Protein AF-A0A970REN5-F1 (afdb_monomer_lite)

Radius of gyration: 31.54 Å; chains: 1; bounding box: 70×105×116 Å

pLDDT: mean 88.73, std 19.15, range [25.69, 98.94]

Sequence (537 aa):
MKRWTALKIYFISVFLLAGITAASPPAAAAVLTVGPGEMYTVIQDALDAAAPGDTIQVRAGTYVEDIEISTNDLTLVSVDGPGLAVVEGAGGSPDVIGIRTGFGVTIDGFRILPGSAGTFGIHHFGGAPTTPVTITNNTAEDFSSHGFSFFFSNMEGSEFTFSNNTMINCRTGSYMCGFNGCTVRITGNTATDCYTGMECEELDKGLGGDTEITGNTVTRAASLGPGDAGIDIRCPEDTTRISGNKVKGPFQYGIYIEYLGSFGRTPAIVFVESNAIAGTGYGIYFNYLLYSMPAEVTVRCNEVKNVDYGIYVASMSTGLISHADTHVLFSGNSILNAALYGFYNNTGELLDGKENWWGDAGGPFDDKSLPGTPDYNNPSGTGSRVSGFVDYDPWLNEPAGAEKPALLSPSDGSAGVSLTPNLISGPFVSLLPGVTHKASHWQLGTAADFTSWLMIDEESLSDLTAKTVAASLANGTVYYWRVRYRDSNDVLSEWSDTWSFITGGSSGGGGGCEAGGFGPAMLLLLVPLCLMMKNRK

Secondary structure (DSSP, 8-state):
-------PPP-------------PPPPPPPEEEESTTSSBSSHHHHHHHPPTT-EEEEPSEEEE--EEE-SSSEEEEESS-TT-EEEE--SSSSEEEEE-TT--EEEESEEEE--TT--EEEEEEEE--SS-EEEES-EEES-SSEEEEEEEEEEES-EEEEES-EEES-SEEEEEEEEES-EEEEES-EEES-SEEEEEE---SSS--EEEEES-EEE--GGG--EEEEEEEES--SEEEEES-EEESSEEEEEEEE-TTSSSPSSEEEEEES-EEES-SEEEEEESSS-SS-EEEEEES-EEEEEEEEEEE----TTSTTSTT-EEEEES-EEEEEEEEEEEE-SSS-EE-TT-B-SSTT-B-B---SS-SSS--BTT--BS-B-TTEE--S--SS---PPPPPEEESPTTEEEE-SSPEEEEPPP---STT--EEEEEEEEESSTT-SS-EEEEEEESS-SSEEE--S-PPTT-EEEEEEEEEETTSPBPPPPPPEEEEE----------------S-----------------

Structure (mmCIF, N/CA/C/O backbone):
data_AF-A0A970REN5-F1
#
_entry.id   AF-A0A970REN5-F1
#
loop_
_atom_site.group_PDB
_atom_site.id
_atom_site.type_symbol
_atom_site.label_atom_id
_atom_site.label_alt_id
_atom_site.label_comp_id
_atom_site.label_asym_id
_atom_site.label_entity_id
_atom_site.label_seq_id
_atom_site.pdbx_PDB_ins_code
_atom_site.Cartn_x
_atom_site.Cartn_y
_atom_site.Cartn_z
_atom_site.occupancy
_atom_site.B_iso_or_equiv
_atom_site.auth_seq_id
_atom_site.auth_comp_id
_atom_site.auth_asym_id
_atom_site.auth_atom_id
_atom_site.pdbx_PDB_model_num
ATOM 1 N N . MET A 1 1 ? -12.417 -81.065 71.389 1.00 39.41 1 MET A N 1
ATOM 2 C CA . MET A 1 1 ? -11.410 -80.563 70.423 1.00 39.41 1 MET A CA 1
ATOM 3 C C . MET A 1 1 ? -11.885 -79.227 69.873 1.00 39.41 1 MET A C 1
ATOM 5 O O . MET A 1 1 ? -13.086 -79.022 69.776 1.00 39.41 1 MET A O 1
ATOM 9 N N . LYS A 1 2 ? -10.954 -78.289 69.678 1.00 34.62 2 LYS A N 1
ATOM 10 C CA . LYS A 1 2 ? -11.188 -76.841 69.557 1.00 34.62 2 LYS A CA 1
ATOM 11 C C . LYS A 1 2 ? -11.983 -76.437 68.303 1.00 34.62 2 LYS A C 1
ATOM 13 O O . LYS A 1 2 ? -11.775 -76.977 67.225 1.00 34.62 2 LYS A O 1
ATOM 18 N N . ARG A 1 3 ? -12.854 -75.442 68.509 1.00 38.50 3 ARG A N 1
ATOM 19 C CA . ARG A 1 3 ? -13.627 -74.653 67.536 1.00 38.50 3 ARG A CA 1
ATOM 20 C C . ARG A 1 3 ? -12.716 -73.853 66.598 1.00 38.50 3 ARG A C 1
ATOM 22 O O . ARG A 1 3 ? -11.758 -73.275 67.097 1.00 38.50 3 ARG A O 1
ATOM 29 N N . TRP A 1 4 ? -13.112 -73.699 65.332 1.00 33.88 4 TRP A N 1
ATOM 30 C CA . TRP A 1 4 ? -12.817 -72.514 64.513 1.00 33.88 4 TRP A CA 1
ATOM 31 C C . TRP A 1 4 ? -14.061 -72.142 63.695 1.00 33.88 4 TRP A C 1
ATOM 33 O O . TRP A 1 4 ? -14.559 -72.928 62.894 1.00 33.88 4 TRP A O 1
ATOM 43 N N . THR A 1 5 ? -14.593 -70.956 63.982 1.00 40.81 5 THR A N 1
ATOM 44 C CA . THR A 1 5 ? -15.717 -70.286 63.318 1.00 40.81 5 THR A CA 1
ATOM 45 C C . THR A 1 5 ? -15.216 -69.408 62.171 1.00 40.81 5 THR A C 1
ATOM 47 O O . THR A 1 5 ? -14.145 -68.815 62.261 1.00 40.81 5 THR A O 1
ATOM 50 N N . ALA A 1 6 ? -16.021 -69.338 61.111 1.00 36.22 6 ALA A N 1
ATOM 51 C CA . ALA A 1 6 ? -15.763 -68.651 59.851 1.00 36.22 6 ALA A CA 1
ATOM 52 C C . ALA A 1 6 ? -15.507 -67.137 59.991 1.00 36.22 6 ALA A C 1
ATOM 54 O O . ALA A 1 6 ? -16.217 -66.431 60.708 1.00 36.22 6 ALA A O 1
ATOM 55 N N . LEU A 1 7 ? -14.518 -66.649 59.238 1.00 31.70 7 LEU A N 1
ATOM 56 C CA . LEU A 1 7 ? -14.164 -65.241 59.076 1.00 31.70 7 LEU A CA 1
ATOM 57 C C . LEU A 1 7 ? -15.060 -64.614 57.991 1.00 31.70 7 LEU A C 1
ATOM 59 O O . LEU A 1 7 ? -14.988 -65.004 56.828 1.00 31.70 7 LEU A O 1
ATOM 63 N N . LYS A 1 8 ? -15.913 -63.654 58.368 1.00 34.12 8 LYS A N 1
ATOM 64 C CA . LYS A 1 8 ? -16.658 -62.788 57.438 1.00 34.12 8 LYS A CA 1
ATOM 65 C C . LYS A 1 8 ? -15.846 -61.514 57.201 1.00 34.12 8 LYS A C 1
ATOM 67 O O . LYS A 1 8 ? -15.624 -60.751 58.137 1.00 34.12 8 LYS A O 1
ATOM 72 N N . ILE A 1 9 ? -15.417 -61.297 55.963 1.00 38.28 9 ILE A N 1
ATOM 73 C CA . ILE A 1 9 ? -14.780 -60.056 55.508 1.00 38.28 9 ILE A CA 1
ATOM 74 C C . ILE A 1 9 ? -15.899 -59.091 55.086 1.00 38.28 9 ILE A C 1
ATOM 76 O O . ILE A 1 9 ? -16.739 -59.440 54.260 1.00 38.28 9 ILE A O 1
ATOM 80 N N . TYR A 1 10 ? -15.935 -57.904 55.694 1.00 34.84 10 TYR A N 1
ATOM 81 C CA . TYR A 1 10 ? -16.861 -56.820 55.363 1.00 34.84 10 TYR A CA 1
ATOM 82 C C . TYR A 1 10 ? -16.315 -56.012 54.176 1.00 34.84 10 TYR A C 1
ATOM 84 O O . TYR A 1 10 ? -15.234 -55.436 54.272 1.00 34.84 10 TYR A O 1
ATOM 92 N N . PHE A 1 11 ? -17.072 -55.937 53.078 1.00 34.34 11 PHE A N 1
ATOM 93 C CA . PHE A 1 11 ? -16.884 -54.919 52.042 1.00 34.34 11 PHE A CA 1
ATOM 94 C C . PHE A 1 11 ? -17.530 -53.615 52.528 1.00 34.34 11 PHE A C 1
ATOM 96 O O . PHE A 1 11 ? -18.744 -53.553 52.715 1.00 34.34 11 PHE A O 1
ATOM 103 N N . ILE A 1 12 ? -16.716 -52.588 52.770 1.00 37.66 12 ILE A N 1
ATOM 104 C CA . ILE A 1 12 ? -17.178 -51.225 53.050 1.00 37.66 12 ILE A CA 1
ATOM 105 C C . ILE A 1 12 ? -17.375 -50.530 51.702 1.00 37.66 12 ILE A C 1
ATOM 107 O O . ILE A 1 12 ? -16.410 -50.196 51.018 1.00 37.66 12 ILE A O 1
ATOM 111 N N . SER A 1 13 ? -18.632 -50.335 51.315 1.00 37.78 13 SER A N 1
ATOM 112 C CA . SER A 1 13 ? -19.019 -49.555 50.141 1.00 37.78 13 SER A CA 1
ATOM 113 C C . SER A 1 13 ? -18.932 -48.065 50.476 1.00 37.78 13 SER A C 1
ATOM 115 O O . SER A 1 13 ? -19.840 -47.503 51.086 1.00 37.78 13 SER A O 1
ATOM 117 N N . VAL A 1 14 ? -17.826 -47.423 50.101 1.00 41.69 14 VAL A N 1
ATOM 118 C CA . VAL A 1 14 ? -17.701 -45.960 50.102 1.00 41.69 14 VAL A CA 1
ATOM 119 C C . VAL A 1 14 ? -18.481 -45.430 48.897 1.00 41.69 14 VAL A C 1
ATOM 121 O O . VAL A 1 14 ? -18.081 -45.643 47.755 1.00 41.69 14 VAL A O 1
ATOM 124 N N . PHE A 1 15 ? -19.608 -44.759 49.141 1.00 39.78 15 PHE A N 1
ATOM 125 C CA . PHE A 1 15 ? -20.277 -43.943 48.128 1.00 39.78 15 PHE A CA 1
ATOM 126 C C . PHE A 1 15 ? -19.406 -42.709 47.860 1.00 39.78 15 PHE A C 1
ATOM 128 O O . PHE A 1 15 ? -19.418 -41.749 48.628 1.00 39.78 15 PHE A O 1
ATOM 135 N N . LEU A 1 16 ? -18.623 -42.750 46.780 1.00 38.12 16 LEU A N 1
ATOM 136 C CA . LEU A 1 16 ? -18.003 -41.560 46.213 1.00 38.12 16 LEU A CA 1
ATOM 137 C C . LEU A 1 16 ? -19.128 -40.738 45.567 1.00 38.12 16 LEU A C 1
ATOM 139 O O . LEU A 1 16 ? -19.660 -41.111 44.521 1.00 38.12 16 LEU A O 1
ATOM 143 N N . LEU A 1 17 ? -19.529 -39.646 46.215 1.00 40.94 17 LEU A N 1
ATOM 144 C CA . LEU A 1 17 ? -20.395 -38.639 45.615 1.00 40.94 17 LEU A CA 1
ATOM 145 C C . LEU A 1 17 ? -19.553 -37.899 44.564 1.00 40.94 17 LEU A C 1
ATOM 147 O O . LEU A 1 17 ? -18.899 -36.903 44.865 1.00 40.94 17 LEU A O 1
ATOM 151 N N . ALA A 1 18 ? -19.492 -38.439 43.347 1.00 47.09 18 ALA A N 1
ATOM 152 C CA . ALA A 1 18 ? -18.955 -37.718 42.205 1.00 47.09 18 ALA A CA 1
ATOM 153 C C . ALA A 1 18 ? -19.890 -36.532 41.949 1.00 47.09 18 ALA A C 1
ATOM 155 O O . ALA A 1 18 ? -20.987 -36.696 41.414 1.00 47.09 18 ALA A O 1
ATOM 156 N N . GLY A 1 19 ? -19.482 -35.347 42.403 1.00 45.94 19 GLY A N 1
ATOM 157 C CA . GLY A 1 19 ? -20.093 -34.096 41.991 1.00 45.94 19 GLY A CA 1
ATOM 158 C C . GLY A 1 19 ? -19.929 -33.977 40.485 1.00 45.94 19 GLY A C 1
ATOM 159 O O . GLY A 1 19 ? -18.872 -33.586 40.001 1.00 45.94 19 GLY A O 1
ATOM 160 N N . ILE A 1 20 ? -20.966 -34.357 39.743 1.00 48.31 20 ILE A N 1
ATOM 161 C CA . ILE A 1 20 ? -21.130 -33.947 38.357 1.00 48.31 20 ILE A CA 1
ATOM 162 C C . ILE A 1 20 ? -21.373 -32.443 38.440 1.00 48.31 20 ILE A C 1
ATOM 164 O O . ILE A 1 20 ? -22.498 -31.990 38.641 1.00 48.31 20 ILE A O 1
ATOM 168 N N . THR A 1 21 ? -20.302 -31.656 38.360 1.00 49.12 21 THR A N 1
ATOM 169 C CA . THR A 1 21 ? -20.420 -30.269 37.932 1.00 49.12 21 THR A CA 1
ATOM 170 C C . THR A 1 21 ? -20.918 -30.358 36.501 1.00 49.12 21 THR A C 1
ATOM 172 O O . THR A 1 21 ? -20.152 -30.678 35.592 1.00 49.12 21 THR A O 1
ATOM 175 N N . ALA A 1 22 ? -22.222 -30.175 36.305 1.00 50.75 22 ALA A N 1
ATOM 176 C CA . ALA A 1 22 ? -22.728 -29.822 34.996 1.00 50.75 22 ALA A CA 1
ATOM 177 C C . ALA A 1 22 ? -21.951 -28.566 34.598 1.00 50.75 22 ALA A C 1
ATOM 179 O O . ALA A 1 22 ? -22.140 -27.511 35.201 1.00 50.75 22 ALA A O 1
ATOM 180 N N . ALA A 1 23 ? -20.996 -28.712 33.679 1.00 47.94 23 ALA A N 1
ATOM 181 C CA . ALA A 1 23 ? -20.420 -27.566 33.012 1.00 47.94 23 ALA A CA 1
ATOM 182 C C . ALA A 1 23 ? -21.612 -26.861 32.373 1.00 47.94 23 ALA A C 1
ATOM 184 O O . ALA A 1 23 ? -22.284 -27.441 31.515 1.00 47.94 23 ALA A O 1
ATOM 185 N N . SER A 1 24 ? -21.944 -25.676 32.883 1.00 47.41 24 SER A N 1
ATOM 186 C CA . SER A 1 24 ? -22.892 -24.791 32.225 1.00 47.41 24 SER A CA 1
ATOM 187 C C . SER A 1 24 ? -22.492 -24.743 30.750 1.00 47.41 24 SER A C 1
ATOM 189 O O . SER A 1 24 ? -21.293 -24.602 30.479 1.00 47.41 24 SER A O 1
ATOM 191 N N . PRO A 1 25 ? -23.425 -24.915 29.794 1.00 55.03 25 PRO A N 1
ATOM 192 C CA . PRO A 1 25 ? -23.087 -24.649 28.403 1.00 55.03 25 PRO A CA 1
ATOM 193 C C . PRO A 1 25 ? -22.452 -23.252 28.348 1.00 55.03 25 PRO A C 1
ATOM 195 O O . PRO A 1 25 ? -22.912 -22.383 29.101 1.00 55.03 25 PRO A O 1
ATOM 198 N N . PRO A 1 26 ? -21.383 -23.040 27.555 1.00 56.19 26 PRO A N 1
ATOM 199 C CA . PRO A 1 26 ? -20.807 -21.711 27.416 1.00 56.19 26 PRO A CA 1
ATOM 200 C C . PRO A 1 26 ? -21.955 -20.747 27.125 1.00 56.19 26 PRO A C 1
ATOM 202 O O . PRO A 1 26 ? -22.781 -21.020 26.247 1.00 56.19 26 PRO A O 1
ATOM 205 N N . ALA A 1 27 ? -22.084 -19.712 27.957 1.00 63.00 27 ALA A N 1
ATOM 206 C CA . ALA A 1 27 ? -23.108 -18.703 27.761 1.00 63.00 27 ALA A CA 1
ATOM 207 C C . ALA A 1 27 ? -22.947 -18.177 26.330 1.00 63.00 27 ALA A C 1
ATOM 209 O O . ALA A 1 27 ? -21.831 -17.878 25.908 1.00 63.00 27 ALA A O 1
ATOM 210 N N . ALA A 1 28 ? -24.031 -18.173 25.555 1.00 76.81 28 ALA A N 1
ATOM 211 C CA . ALA A 1 28 ? -23.988 -17.595 24.222 1.00 76.81 28 ALA A CA 1
ATOM 212 C C . ALA A 1 28 ? -23.635 -16.108 24.354 1.00 76.81 28 ALA A C 1
ATOM 214 O O . ALA A 1 28 ? -24.195 -15.447 25.229 1.00 76.81 28 ALA A O 1
ATOM 215 N N . ALA A 1 29 ? -22.737 -15.619 23.496 1.00 89.19 29 ALA A N 1
ATOM 216 C CA . ALA A 1 29 ? -22.398 -14.203 23.394 1.00 89.19 29 ALA A CA 1
ATOM 217 C C . ALA A 1 29 ? -23.674 -13.350 23.352 1.00 89.19 29 ALA A C 1
ATOM 219 O O . ALA A 1 29 ? -24.560 -13.578 22.518 1.00 89.19 29 ALA A O 1
ATOM 220 N N . ALA A 1 30 ? -23.790 -12.409 24.282 1.00 95.81 30 ALA A N 1
ATOM 221 C CA . ALA A 1 30 ? -24.923 -11.513 24.384 1.00 95.81 30 ALA A CA 1
ATOM 222 C C . ALA A 1 30 ? -24.786 -10.343 23.405 1.00 95.81 30 ALA A C 1
ATOM 224 O O . ALA A 1 30 ? -23.692 -9.948 23.001 1.00 95.81 30 ALA A O 1
ATOM 225 N N . VAL A 1 31 ? -25.931 -9.768 23.039 1.00 98.19 31 VAL A N 1
ATOM 226 C CA . VAL A 1 31 ? -25.998 -8.512 22.290 1.00 98.19 31 VAL A CA 1
ATOM 227 C C . VAL A 1 31 ? -26.551 -7.440 23.220 1.00 98.19 31 VAL A C 1
ATOM 229 O O . VAL A 1 31 ? -27.695 -7.539 23.668 1.00 98.19 31 VAL A O 1
ATOM 232 N N . LEU A 1 32 ? -25.739 -6.424 23.501 1.00 98.56 32 LEU A N 1
ATOM 233 C CA . LEU A 1 32 ? -26.094 -5.269 24.320 1.00 98.56 32 LEU A CA 1
ATOM 234 C C . LEU A 1 32 ? -26.279 -4.067 23.391 1.00 98.56 32 LEU A C 1
ATOM 236 O O . LEU A 1 32 ? -25.398 -3.724 22.609 1.00 98.56 32 LEU A O 1
ATOM 240 N N . THR A 1 33 ? -27.449 -3.441 23.435 1.00 98.69 33 THR A N 1
ATOM 241 C CA . THR A 1 33 ? -27.824 -2.350 22.523 1.00 98.69 33 THR A CA 1
ATOM 242 C C . THR A 1 33 ? -27.709 -0.998 23.220 1.00 98.69 33 THR A C 1
ATOM 244 O O . THR A 1 33 ? -28.239 -0.843 24.324 1.00 98.69 33 THR A O 1
ATOM 247 N N . VAL A 1 34 ? -27.092 -0.021 22.559 1.00 98.88 34 VAL A N 1
ATOM 248 C CA . VAL A 1 34 ? -26.881 1.340 23.066 1.00 98.88 34 VAL A CA 1
ATOM 249 C C . VAL A 1 34 ? -27.563 2.358 22.155 1.00 98.88 34 VAL A C 1
ATOM 251 O O . VAL A 1 34 ? -27.380 2.325 20.939 1.00 98.88 34 VAL A O 1
ATOM 254 N N . GLY A 1 35 ? -28.330 3.276 22.738 1.00 98.12 35 GLY A N 1
ATOM 255 C CA . GLY A 1 35 ? -28.969 4.383 22.030 1.00 98.12 35 GLY A CA 1
ATOM 256 C C . GLY A 1 35 ? -30.303 4.813 22.647 1.00 98.12 35 GLY A C 1
ATOM 257 O O . GLY A 1 35 ? -30.760 4.244 23.641 1.00 98.12 35 GLY A O 1
ATOM 258 N N . PRO A 1 36 ? -30.972 5.831 22.079 1.00 94.44 36 PRO A N 1
ATOM 259 C CA . PRO A 1 36 ? -32.261 6.297 22.581 1.00 94.44 36 PRO A CA 1
ATOM 260 C C . PRO A 1 36 ? -33.331 5.192 22.562 1.00 94.44 36 PRO A C 1
ATOM 262 O O . PRO A 1 36 ? -33.778 4.766 21.502 1.00 94.44 36 PRO A O 1
ATOM 265 N N . GLY A 1 37 ? -33.780 4.764 23.746 1.00 94.75 37 GLY A N 1
ATOM 266 C CA . GLY A 1 37 ? -34.795 3.713 23.893 1.00 94.75 37 GLY A CA 1
ATOM 267 C C . GLY A 1 37 ? -34.263 2.278 23.799 1.00 94.75 37 GLY A C 1
ATOM 268 O O . GLY A 1 37 ? -35.068 1.349 23.812 1.00 94.75 37 GLY A O 1
ATOM 269 N N . GLU A 1 38 ? -32.943 2.100 23.729 1.00 98.06 38 GLU A N 1
ATOM 270 C CA . GLU A 1 38 ? -32.272 0.799 23.774 1.00 98.06 38 GLU A CA 1
ATOM 271 C C . GLU A 1 38 ? -31.989 0.362 25.227 1.00 98.06 38 GLU A C 1
ATOM 273 O O . GLU A 1 38 ? -32.295 1.080 26.182 1.00 98.06 38 GLU A O 1
ATOM 278 N N . MET A 1 39 ? -31.414 -0.836 25.405 1.00 97.94 39 MET A N 1
ATOM 279 C CA . MET A 1 39 ? -31.049 -1.387 26.723 1.00 97.94 39 MET A CA 1
ATOM 280 C C . MET A 1 39 ? -30.167 -0.441 27.557 1.00 97.94 39 MET A C 1
ATOM 282 O O . MET A 1 39 ? -30.376 -0.323 28.764 1.00 97.94 39 MET A O 1
ATOM 286 N N . TYR A 1 40 ? -29.224 0.241 26.907 1.00 98.69 40 TYR A N 1
ATOM 287 C CA . TYR A 1 40 ? -28.357 1.254 27.501 1.00 98.69 40 TYR A CA 1
ATOM 288 C C . TYR A 1 40 ? -28.454 2.559 26.711 1.00 98.69 40 TYR A C 1
ATOM 290 O O . TYR A 1 40 ? -28.715 2.560 25.510 1.00 98.69 40 TYR A O 1
ATOM 298 N N . THR A 1 41 ? -28.202 3.687 27.370 1.00 98.12 41 THR A N 1
ATOM 299 C CA . THR A 1 41 ? -28.103 5.007 26.716 1.00 98.12 41 THR A CA 1
ATOM 300 C C . THR A 1 41 ? -26.680 5.562 26.694 1.00 98.12 41 THR A C 1
ATOM 302 O O . THR A 1 41 ? -26.448 6.587 26.063 1.00 98.12 41 THR A O 1
ATOM 305 N N . VAL A 1 42 ? -25.761 4.901 27.398 1.00 98.44 42 VAL A N 1
ATOM 306 C CA . VAL A 1 42 ? -24.349 5.257 27.581 1.00 98.44 42 VAL A CA 1
ATOM 307 C C . VAL A 1 42 ? -23.533 4.057 27.115 1.00 98.44 42 VAL A C 1
ATOM 309 O O . VAL A 1 42 ? -23.878 2.922 27.457 1.00 98.44 42 VAL A O 1
ATOM 312 N N . ILE A 1 43 ? -22.496 4.282 26.310 1.00 98.81 43 ILE A N 1
ATOM 313 C CA . ILE A 1 43 ? -21.684 3.190 25.759 1.00 98.81 43 ILE A CA 1
ATOM 314 C C . ILE A 1 43 ? -20.911 2.500 26.885 1.00 98.81 43 ILE A C 1
ATOM 316 O O . ILE A 1 43 ? -20.903 1.267 26.943 1.00 98.81 43 ILE A O 1
ATOM 320 N N . GLN A 1 44 ? -20.321 3.269 27.807 1.00 98.75 44 GLN A N 1
ATOM 321 C CA . GLN A 1 44 ? -19.555 2.705 28.920 1.00 98.75 44 GLN A CA 1
ATOM 322 C C . GLN A 1 44 ? -20.393 1.772 29.809 1.00 98.75 44 GLN A C 1
ATOM 324 O O . GLN A 1 44 ? -19.919 0.700 30.164 1.00 98.75 44 GLN A O 1
ATOM 329 N N . ASP A 1 45 ? -21.659 2.102 30.092 1.00 98.69 45 ASP A N 1
ATOM 330 C CA . ASP A 1 45 ? -22.532 1.239 30.908 1.00 98.69 45 ASP A CA 1
ATOM 331 C C . ASP A 1 45 ? -22.756 -0.143 30.263 1.00 98.69 45 ASP A C 1
ATOM 333 O O . ASP A 1 45 ? -22.879 -1.154 30.961 1.00 98.69 45 ASP A O 1
ATOM 337 N N . ALA A 1 46 ? -22.819 -0.201 28.927 1.00 98.69 46 ALA A N 1
ATOM 338 C CA . ALA A 1 46 ? -22.937 -1.461 28.201 1.00 98.69 46 ALA A CA 1
ATOM 339 C C . ALA A 1 46 ? -21.623 -2.251 28.226 1.00 98.69 46 ALA A C 1
ATOM 341 O O . ALA A 1 46 ? -21.652 -3.464 28.415 1.00 98.69 46 ALA A O 1
ATOM 342 N N . LEU A 1 47 ? -20.479 -1.573 28.079 1.00 98.62 47 LEU A N 1
ATOM 343 C CA . LEU A 1 47 ? -19.153 -2.193 28.181 1.00 98.62 47 LEU A CA 1
ATOM 344 C C . LEU A 1 47 ? -18.892 -2.761 29.581 1.00 98.62 47 LEU A C 1
ATOM 346 O O . LEU A 1 47 ? -18.415 -3.887 29.700 1.00 98.62 47 LEU A O 1
ATOM 350 N N . ASP A 1 48 ? -19.268 -2.029 30.629 1.00 98.38 48 ASP A N 1
ATOM 351 C CA . ASP A 1 48 ? -19.112 -2.445 32.027 1.00 98.38 48 ASP A CA 1
ATOM 352 C C . ASP A 1 48 ? -19.960 -3.682 32.372 1.00 98.38 48 ASP A C 1
ATOM 354 O O . ASP A 1 48 ? -19.624 -4.448 33.279 1.00 98.38 48 ASP A O 1
ATOM 358 N N . ALA A 1 49 ? -21.068 -3.889 31.656 1.00 98.06 49 ALA A N 1
ATOM 359 C CA . ALA A 1 49 ? -21.944 -5.047 31.814 1.00 98.06 49 ALA A CA 1
ATOM 360 C C . ALA A 1 49 ? -21.546 -6.252 30.942 1.00 98.06 49 ALA A C 1
ATOM 362 O O . ALA A 1 49 ? -22.081 -7.346 31.146 1.00 98.06 49 ALA A O 1
ATOM 363 N N . ALA A 1 50 ? -20.649 -6.058 29.975 1.00 97.94 50 ALA A N 1
ATOM 364 C CA . ALA A 1 50 ? -20.318 -7.045 28.958 1.00 97.94 50 ALA A CA 1
ATOM 365 C C . ALA A 1 50 ? -19.371 -8.138 29.469 1.00 97.94 50 ALA A C 1
ATOM 367 O O . ALA A 1 50 ? -18.442 -7.891 30.243 1.00 97.94 50 ALA A O 1
ATOM 368 N N . ALA A 1 51 ? -19.572 -9.355 28.974 1.00 97.19 51 ALA A N 1
ATOM 369 C CA . ALA A 1 51 ? -18.669 -10.484 29.141 1.00 97.19 51 ALA A CA 1
ATOM 370 C C . ALA A 1 51 ? -17.857 -10.741 27.854 1.00 97.19 51 ALA A C 1
ATOM 372 O O . ALA A 1 51 ? -18.281 -10.339 26.770 1.00 97.19 51 ALA A O 1
ATOM 373 N N . PRO A 1 52 ? -16.705 -11.437 27.933 1.00 96.56 52 PRO A N 1
ATOM 374 C CA . PRO A 1 52 ? -15.963 -11.841 26.742 1.00 96.56 52 PRO A CA 1
ATOM 375 C C . PRO A 1 52 ? -16.844 -12.589 25.734 1.00 96.56 52 PRO A C 1
ATOM 377 O O . PRO A 1 52 ? -17.596 -13.492 26.107 1.00 96.56 52 PRO A O 1
ATOM 380 N N . GLY A 1 53 ? -16.729 -12.213 24.466 1.00 96.25 53 GLY A N 1
ATOM 381 C CA . GLY A 1 53 ? -17.536 -12.680 23.342 1.00 96.25 53 GLY A CA 1
ATOM 382 C C . GLY A 1 53 ? -18.736 -11.785 23.013 1.00 96.25 53 GLY A C 1
ATOM 383 O O . GLY A 1 53 ? -19.286 -11.908 21.919 1.00 96.25 53 GLY A O 1
ATOM 384 N N . ASP A 1 54 ? -19.159 -10.893 23.916 1.00 98.25 54 ASP A N 1
ATOM 385 C CA . ASP A 1 54 ? -20.355 -10.069 23.717 1.00 98.25 54 ASP A CA 1
ATOM 386 C C . ASP A 1 54 ? -20.188 -9.022 22.600 1.00 98.25 54 ASP A C 1
ATOM 388 O O . ASP A 1 54 ? -19.093 -8.570 22.251 1.00 98.25 54 ASP A O 1
ATOM 392 N N . THR A 1 55 ? -21.326 -8.609 22.038 1.00 98.62 55 THR A N 1
ATOM 393 C CA . THR A 1 55 ? -21.416 -7.550 21.028 1.00 98.62 55 THR A CA 1
ATOM 394 C C . THR A 1 55 ? -22.188 -6.346 21.562 1.00 98.62 55 THR A C 1
ATOM 396 O O . THR A 1 55 ? -23.360 -6.461 21.921 1.00 98.62 55 THR A O 1
ATOM 399 N N . ILE A 1 56 ? -21.563 -5.173 21.530 1.00 98.81 56 ILE A N 1
ATOM 400 C CA . ILE A 1 56 ? -22.162 -3.873 21.827 1.00 98.81 56 ILE A CA 1
ATOM 401 C C . ILE A 1 56 ? -22.596 -3.216 20.516 1.00 98.81 56 ILE A C 1
ATOM 403 O O . ILE A 1 56 ? -21.766 -2.785 19.715 1.00 98.81 56 ILE A O 1
ATOM 407 N N . GLN A 1 57 ? -23.905 -3.141 20.287 1.00 98.75 57 GLN A N 1
ATOM 408 C CA . GLN A 1 57 ? -24.501 -2.507 19.113 1.00 98.75 57 GLN A CA 1
ATOM 409 C C . GLN A 1 57 ? -24.913 -1.076 19.436 1.00 98.75 57 GLN A C 1
ATOM 411 O O . GLN A 1 57 ? -25.873 -0.855 20.172 1.00 98.75 57 GLN A O 1
ATOM 416 N N . VAL A 1 58 ? -24.216 -0.103 18.859 1.00 98.88 58 VAL A N 1
ATOM 417 C CA . VAL A 1 58 ? -24.460 1.321 19.091 1.00 98.88 58 VAL A CA 1
ATOM 418 C C . VAL A 1 58 ? -25.267 1.903 17.933 1.00 98.88 58 VAL A C 1
ATOM 420 O O . VAL A 1 58 ? -24.847 1.867 16.773 1.00 98.88 58 VAL A O 1
ATOM 423 N N . ARG A 1 59 ? -26.448 2.436 18.249 1.00 98.69 59 ARG A N 1
ATOM 424 C CA . ARG A 1 59 ? -27.305 3.166 17.308 1.00 98.69 59 ARG A CA 1
ATOM 425 C C . ARG A 1 59 ? -26.713 4.525 16.962 1.00 98.69 59 ARG A C 1
ATOM 427 O O . ARG A 1 59 ? -25.929 5.090 17.729 1.00 98.69 59 ARG A O 1
ATOM 434 N N . ALA A 1 60 ? -27.145 5.072 15.831 1.00 98.62 60 ALA A N 1
ATOM 435 C CA . ALA A 1 60 ? -26.794 6.418 15.407 1.00 98.62 60 ALA A CA 1
ATOM 436 C C . ALA A 1 60 ? -27.084 7.453 16.510 1.00 98.62 60 ALA A C 1
ATOM 438 O O . ALA A 1 60 ? -28.148 7.448 17.133 1.00 98.62 60 ALA A O 1
ATOM 439 N N . GLY A 1 61 ? -26.136 8.357 16.736 1.00 98.44 61 GLY A N 1
ATOM 440 C CA . GLY A 1 61 ? -26.189 9.329 17.824 1.00 98.44 61 GLY A CA 1
ATOM 441 C C . GLY A 1 61 ? -24.817 9.913 18.141 1.00 98.44 61 GLY A C 1
ATOM 442 O O . GLY A 1 61 ? -23.807 9.438 17.629 1.00 98.44 61 GLY A O 1
ATOM 443 N N . THR A 1 62 ? -24.789 10.944 18.983 1.00 98.50 62 THR A N 1
ATOM 444 C CA . THR A 1 62 ? -23.549 11.517 19.519 1.00 98.50 62 THR A CA 1
ATOM 445 C C . THR A 1 62 ? -23.443 11.179 20.996 1.00 98.50 62 THR A C 1
ATOM 447 O O . THR A 1 62 ? -24.352 11.485 21.768 1.00 98.50 62 THR A O 1
ATOM 450 N N . TYR A 1 63 ? -22.326 10.568 21.363 1.00 98.69 63 TYR A N 1
ATOM 451 C CA . TYR A 1 63 ? -22.007 10.103 22.701 1.00 98.69 63 TYR A CA 1
ATOM 452 C C . TYR A 1 63 ? -20.781 10.883 23.174 1.00 98.69 63 TYR A C 1
ATOM 454 O O . TYR A 1 63 ? -19.713 10.771 22.576 1.00 98.69 63 TYR A O 1
ATOM 462 N N . VAL A 1 64 ? -20.958 11.731 24.192 1.00 98.56 64 VAL A N 1
ATOM 463 C CA . VAL A 1 64 ? -19.863 12.517 24.779 1.00 98.56 64 VAL A CA 1
ATOM 464 C C . VAL A 1 64 ? -19.281 11.720 25.940 1.00 98.56 64 VAL A C 1
ATOM 466 O O . VAL A 1 64 ? -19.782 11.799 27.063 1.00 98.56 64 VAL A O 1
ATOM 469 N N . GLU A 1 65 ? -18.283 10.896 25.648 1.00 98.56 65 GLU A N 1
ATOM 470 C CA . GLU A 1 65 ? -17.726 9.895 26.559 1.00 98.56 65 GLU A CA 1
ATOM 471 C C . GLU A 1 65 ? -16.217 9.745 26.309 1.00 98.56 65 GLU A C 1
ATOM 473 O O . GLU A 1 65 ? -15.748 9.886 25.182 1.00 98.56 65 GLU A O 1
ATOM 478 N N . ASP A 1 66 ? -15.460 9.434 27.362 1.00 98.31 66 ASP A N 1
ATOM 479 C CA . ASP A 1 66 ? -14.118 8.861 27.230 1.00 98.31 66 ASP A CA 1
ATOM 480 C C . ASP A 1 66 ? -14.254 7.363 27.542 1.00 98.31 66 ASP A C 1
ATOM 482 O O . ASP A 1 66 ? -14.530 6.990 28.684 1.00 98.31 66 ASP A O 1
ATOM 486 N N . ILE A 1 67 ? -14.147 6.519 26.517 1.00 98.62 67 ILE A N 1
ATOM 487 C CA . ILE A 1 67 ? -14.472 5.092 26.582 1.00 98.62 67 ILE A CA 1
ATOM 488 C C . ILE A 1 67 ? -13.260 4.277 27.017 1.00 98.62 67 ILE A C 1
ATOM 490 O O . ILE A 1 67 ? -12.179 4.392 26.443 1.00 98.62 67 ILE A O 1
ATOM 494 N N . GLU A 1 68 ? -13.472 3.364 27.960 1.00 98.56 68 GLU A N 1
ATOM 495 C CA . GLU A 1 68 ? -12.492 2.368 28.371 1.00 98.56 68 GLU A CA 1
ATOM 496 C C . GLU A 1 68 ? -13.024 0.947 28.139 1.00 98.56 68 GLU A C 1
ATOM 498 O O . GLU A 1 68 ? -13.971 0.493 28.787 1.00 98.56 68 GLU A O 1
ATOM 503 N N . ILE A 1 69 ? -12.361 0.198 27.256 1.00 98.44 69 ILE A N 1
ATOM 504 C CA . ILE A 1 69 ? -12.621 -1.227 27.049 1.00 98.44 69 ILE A CA 1
ATOM 505 C C . ILE A 1 69 ? -11.753 -2.033 28.019 1.00 98.44 69 ILE A C 1
ATOM 507 O O . ILE A 1 69 ? -10.536 -2.170 27.847 1.00 98.44 69 ILE A O 1
ATOM 511 N N . SER A 1 70 ? -12.408 -2.574 29.049 1.00 97.25 70 SER A N 1
ATOM 512 C CA . SER A 1 70 ? -11.793 -3.338 30.142 1.00 97.25 70 SER A CA 1
ATOM 513 C C . SER A 1 70 ? -12.068 -4.854 30.085 1.00 97.25 70 SER A C 1
ATOM 515 O O . SER A 1 70 ? -11.578 -5.601 30.936 1.00 97.25 70 SER A O 1
ATOM 517 N N . THR A 1 71 ? -12.755 -5.320 29.037 1.00 96.31 71 THR A N 1
ATOM 518 C CA . THR A 1 71 ? -13.094 -6.730 28.798 1.00 96.31 71 THR A CA 1
ATOM 519 C C . THR A 1 71 ? -12.510 -7.193 27.461 1.00 96.31 71 THR A C 1
ATOM 521 O O . THR A 1 71 ? -12.684 -6.534 26.437 1.00 96.31 71 THR A O 1
ATOM 524 N N . ASN A 1 72 ? -11.806 -8.328 27.475 1.00 96.25 72 ASN A N 1
ATOM 525 C CA . ASN A 1 72 ? -11.226 -8.947 26.281 1.00 96.25 72 ASN A CA 1
ATOM 526 C C . ASN A 1 72 ? -12.302 -9.590 25.390 1.00 96.25 72 ASN A C 1
ATOM 528 O O . ASN A 1 72 ? -13.326 -10.034 25.902 1.00 96.25 72 ASN A O 1
ATOM 532 N N . ASP A 1 73 ? -12.004 -9.752 24.100 1.00 96.06 73 ASP A N 1
ATOM 533 C CA . ASP A 1 73 ? -12.822 -10.485 23.126 1.00 96.06 73 ASP A CA 1
ATOM 534 C C . ASP A 1 73 ? -14.216 -9.870 22.932 1.00 96.06 73 ASP A C 1
ATOM 536 O O . ASP A 1 73 ? -15.224 -10.565 22.904 1.00 96.06 73 ASP A O 1
ATOM 540 N N . LEU A 1 74 ? -14.290 -8.539 22.844 1.00 97.00 74 LEU A N 1
ATOM 541 C CA . LEU A 1 74 ? -15.539 -7.807 22.613 1.00 97.00 74 LEU A CA 1
ATOM 542 C C . LEU A 1 74 ? -15.659 -7.297 21.180 1.00 97.00 74 LEU A C 1
ATOM 544 O O . LEU A 1 74 ? -14.667 -6.928 20.549 1.00 97.00 74 LEU A O 1
ATOM 548 N N . THR A 1 75 ? -16.900 -7.182 20.705 1.00 98.62 75 THR A N 1
ATOM 549 C CA . THR A 1 75 ? -17.237 -6.439 19.482 1.00 98.62 75 THR A CA 1
ATOM 550 C C . THR A 1 75 ? -17.998 -5.166 19.832 1.00 98.62 75 THR A C 1
ATOM 552 O O . THR A 1 75 ? -19.073 -5.238 20.412 1.00 98.62 75 THR A O 1
ATOM 555 N N . LEU A 1 76 ? -17.485 -4.002 19.445 1.00 98.81 76 LEU A N 1
ATOM 556 C CA . LEU A 1 76 ? -18.148 -2.703 19.534 1.00 98.81 76 LEU A CA 1
ATOM 557 C C . LEU A 1 76 ? -18.451 -2.220 18.110 1.00 98.81 76 LEU A C 1
ATOM 559 O O . LEU A 1 76 ? -17.534 -2.043 17.313 1.00 98.81 76 LEU A O 1
ATOM 563 N N . VAL A 1 77 ? -19.726 -2.030 17.766 1.00 98.88 77 VAL A N 1
ATOM 564 C CA . VAL A 1 77 ? -20.141 -1.775 16.374 1.00 98.88 77 VAL A CA 1
ATOM 565 C C . VAL A 1 77 ? -21.214 -0.695 16.261 1.00 98.88 77 VAL A C 1
ATOM 567 O O . VAL A 1 77 ? -22.213 -0.718 16.980 1.00 98.88 77 VAL A O 1
ATOM 570 N N . SER A 1 78 ? -21.043 0.226 15.309 1.00 98.62 78 SER A N 1
ATOM 571 C CA . SER A 1 78 ? -22.091 1.148 14.868 1.00 98.62 78 SER A CA 1
ATOM 572 C C . SER A 1 78 ? -23.013 0.459 13.860 1.00 98.62 78 SER A C 1
ATOM 574 O O . SER A 1 78 ? -22.624 0.178 12.727 1.00 98.62 78 SER A O 1
ATOM 576 N N . VAL A 1 79 ? -24.251 0.162 14.261 1.00 98.19 79 VAL A N 1
ATOM 577 C CA . VAL A 1 79 ? -25.129 -0.738 13.483 1.00 98.19 79 VAL A CA 1
ATOM 578 C C . VAL A 1 79 ? -25.994 -0.054 12.429 1.00 98.19 79 VAL A C 1
ATOM 580 O O . VAL A 1 79 ? -26.505 -0.727 11.535 1.00 98.19 79 VAL A O 1
ATOM 583 N N . ASP A 1 80 ? -26.167 1.264 12.509 1.00 98.00 80 ASP A N 1
ATOM 584 C CA . ASP A 1 80 ? -27.003 2.004 11.555 1.00 98.00 80 ASP A CA 1
ATOM 585 C C . ASP A 1 80 ? -26.200 2.503 10.336 1.00 98.00 80 ASP A C 1
ATOM 587 O O . ASP A 1 80 ? -26.784 2.971 9.357 1.00 98.00 80 ASP A O 1
ATOM 591 N N . GLY A 1 81 ? -24.870 2.372 10.377 1.00 93.88 81 GLY A N 1
ATOM 592 C CA . GLY A 1 81 ? -23.948 2.655 9.278 1.00 93.88 81 GLY A CA 1
ATOM 593 C C . GLY A 1 81 ? -22.657 3.350 9.741 1.00 93.88 81 GLY A C 1
ATOM 594 O O . GLY A 1 81 ? -22.683 4.060 10.749 1.00 93.88 81 GLY A O 1
ATOM 595 N N . PRO A 1 82 ? -21.539 3.204 8.999 1.00 94.94 82 PRO A N 1
ATOM 596 C CA . PRO A 1 82 ? -20.263 3.817 9.363 1.00 94.94 82 PRO A CA 1
ATOM 597 C C . PRO A 1 82 ? -20.350 5.335 9.567 1.00 94.94 82 PRO A C 1
ATOM 599 O O . PRO A 1 82 ? -20.896 6.066 8.739 1.00 94.94 82 PRO A O 1
ATOM 602 N N . GLY A 1 83 ? -19.792 5.804 10.680 1.00 95.25 83 GLY A N 1
ATOM 603 C CA . GLY A 1 83 ? -19.725 7.202 11.091 1.00 95.25 83 GLY A CA 1
ATOM 604 C C . GLY A 1 83 ? -21.007 7.778 11.702 1.00 95.25 83 GLY A C 1
ATOM 605 O O . GLY A 1 83 ? -21.007 8.952 12.077 1.00 95.25 83 GLY A O 1
ATOM 606 N N . LEU A 1 84 ? -22.091 6.997 11.810 1.00 98.06 84 LEU A N 1
ATOM 607 C CA . LEU A 1 84 ? -23.371 7.479 12.349 1.00 98.06 84 LEU A CA 1
ATOM 608 C C . LEU A 1 84 ? -23.457 7.421 13.878 1.00 98.06 84 LEU A C 1
ATOM 610 O O . LEU A 1 84 ? -24.172 8.233 14.468 1.00 98.06 84 LEU A O 1
ATOM 614 N N . ALA A 1 85 ? -22.731 6.507 14.527 1.00 98.62 85 ALA A N 1
ATOM 615 C CA . ALA A 1 85 ? -22.417 6.633 15.948 1.00 98.62 85 ALA A CA 1
ATOM 616 C C . ALA A 1 85 ? -21.139 7.472 16.096 1.00 98.62 85 ALA A C 1
ATOM 618 O O . ALA A 1 85 ? -20.052 7.055 15.687 1.00 98.62 85 ALA A O 1
ATOM 619 N N . VAL A 1 86 ? -21.291 8.672 16.653 1.00 98.88 86 VAL A N 1
ATOM 620 C CA . VAL A 1 86 ? -20.204 9.619 16.905 1.00 98.88 86 VAL A CA 1
ATOM 621 C C . VAL A 1 86 ? -19.805 9.534 18.373 1.00 98.88 86 VAL A C 1
ATOM 623 O O . VAL A 1 86 ? -20.649 9.765 19.236 1.00 98.88 86 VAL A O 1
ATOM 626 N N . VAL A 1 87 ? -18.535 9.251 18.653 1.00 98.81 87 VAL A N 1
ATOM 627 C CA . VAL A 1 87 ? -17.951 9.354 19.997 1.00 98.81 87 VAL A CA 1
ATOM 628 C C . VAL A 1 87 ? -17.111 10.625 20.051 1.00 98.81 87 VAL A C 1
ATOM 630 O O . VAL A 1 87 ? -16.122 10.761 19.332 1.00 98.81 87 VAL A O 1
ATOM 633 N N . GLU A 1 88 ? -17.533 11.577 20.870 1.00 98.62 88 GLU A N 1
ATOM 634 C CA . GLU A 1 88 ? -16.806 12.815 21.137 1.00 98.62 88 GLU A CA 1
ATOM 635 C C . GLU A 1 88 ? -16.176 12.707 22.525 1.00 98.62 88 GLU A C 1
ATOM 637 O O . GLU A 1 88 ? -16.881 12.447 23.497 1.00 98.62 88 GLU A O 1
ATOM 642 N N . GLY A 1 89 ? -14.858 12.891 22.627 1.00 98.25 89 GLY A N 1
ATOM 643 C CA . GLY A 1 89 ? -14.172 12.789 23.915 1.00 98.25 89 GLY A CA 1
ATOM 644 C C . GLY A 1 89 ? -14.777 13.732 24.958 1.00 98.25 89 GLY A C 1
ATOM 645 O O . GLY A 1 89 ? -14.961 14.926 24.709 1.00 98.25 89 GLY A O 1
ATOM 646 N N . ALA A 1 90 ? -15.037 13.220 26.157 1.00 97.94 90 ALA A N 1
ATOM 647 C CA . ALA A 1 90 ? -15.539 14.021 27.273 1.00 97.94 90 ALA A CA 1
ATOM 648 C C . ALA A 1 90 ? -14.455 14.944 27.863 1.00 97.94 90 ALA A C 1
ATOM 650 O O . ALA A 1 90 ? -14.767 15.911 28.564 1.00 97.94 90 ALA A O 1
ATOM 651 N N . GLY A 1 91 ? -13.179 14.684 27.550 1.00 95.69 91 GLY A N 1
ATOM 652 C CA . GLY A 1 91 ? -12.049 15.544 27.903 1.00 95.69 91 GLY A CA 1
ATOM 653 C C . GLY A 1 91 ? -11.430 15.253 29.273 1.00 95.69 91 GLY A C 1
ATOM 654 O O . GLY A 1 91 ? -10.655 16.073 29.768 1.00 95.69 91 GLY A O 1
ATOM 655 N N . GLY A 1 92 ? -11.755 14.110 29.875 1.00 95.88 92 GLY A N 1
ATOM 656 C CA . GLY A 1 92 ? -11.117 13.557 31.068 1.00 95.88 92 GLY A CA 1
ATOM 657 C C . GLY A 1 92 ? -9.934 12.625 30.770 1.00 95.88 92 GLY A C 1
ATOM 658 O O . GLY A 1 92 ? -9.097 12.435 31.654 1.00 95.88 92 GLY A O 1
ATOM 659 N N . SER A 1 93 ? -9.829 12.096 29.546 1.00 96.56 93 SER A N 1
ATOM 660 C CA . SER A 1 93 ? -8.759 11.187 29.098 1.00 96.56 93 SER A CA 1
ATOM 661 C C . SER A 1 93 ? -7.999 11.724 27.870 1.00 96.56 93 SER A C 1
ATOM 663 O O . SER A 1 93 ? -8.574 12.464 27.065 1.00 96.56 93 SER A O 1
ATOM 665 N N . PRO A 1 94 ? -6.704 11.377 27.690 1.00 97.06 94 PRO A N 1
ATOM 666 C CA . PRO A 1 94 ? -6.002 11.595 26.426 1.00 97.06 94 PRO A CA 1
ATOM 667 C C . PRO A 1 94 ? -6.517 10.728 25.272 1.00 97.06 94 PRO A C 1
ATOM 669 O O . PRO A 1 94 ? -6.281 11.090 24.120 1.00 97.06 94 PRO A O 1
ATOM 672 N N . ASP A 1 95 ? -7.181 9.612 25.554 1.00 97.25 95 ASP A N 1
ATOM 673 C CA . ASP A 1 95 ? -7.772 8.700 24.573 1.00 97.25 95 ASP A CA 1
ATOM 674 C C . ASP A 1 95 ? -9.299 8.782 24.603 1.00 97.25 95 ASP A C 1
ATOM 676 O O . ASP A 1 95 ? -9.903 8.823 25.671 1.00 97.25 95 ASP A O 1
ATOM 680 N N . VAL A 1 96 ? -9.924 8.819 23.422 1.00 98.69 96 VAL A N 1
ATOM 681 C CA . VAL A 1 96 ? -11.393 8.801 23.310 1.00 98.69 96 VAL A CA 1
ATOM 682 C C . VAL A 1 96 ? -11.920 7.374 23.426 1.00 98.69 96 VAL A C 1
ATOM 684 O O . VAL A 1 96 ? -12.949 7.151 24.054 1.00 98.69 96 VAL A O 1
ATOM 687 N N . ILE A 1 97 ? -11.209 6.402 22.849 1.00 98.75 97 ILE A N 1
ATOM 688 C CA . ILE A 1 97 ? -11.454 4.971 23.048 1.00 98.75 97 ILE A CA 1
ATOM 689 C C . ILE A 1 97 ? -10.136 4.295 23.438 1.00 98.75 97 ILE A C 1
ATOM 691 O O . ILE A 1 97 ? -9.273 4.043 22.594 1.00 98.75 97 ILE A O 1
ATOM 695 N N . GLY A 1 98 ? -9.984 3.992 24.724 1.00 98.44 98 GLY A N 1
ATOM 696 C CA . GLY A 1 98 ? -8.853 3.262 25.285 1.00 98.44 98 GLY A CA 1
ATOM 697 C C . GLY A 1 98 ? -9.123 1.758 25.377 1.00 98.44 98 GLY A C 1
ATOM 698 O O . GLY A 1 98 ? -10.129 1.331 25.940 1.00 98.44 98 GLY A O 1
ATOM 699 N N . ILE A 1 99 ? -8.201 0.934 24.876 1.00 98.56 99 ILE A N 1
ATOM 700 C CA . ILE A 1 99 ? -8.243 -0.535 24.966 1.00 98.56 99 ILE A CA 1
ATOM 701 C C . ILE A 1 99 ? -7.125 -0.996 25.894 1.00 98.56 99 ILE A C 1
ATOM 703 O O . ILE A 1 99 ? -5.940 -0.773 25.619 1.00 98.56 99 ILE A O 1
ATOM 707 N N . ARG A 1 100 ? -7.491 -1.638 27.008 1.00 96.88 100 ARG A N 1
ATOM 708 C CA . ARG A 1 100 ? -6.528 -2.126 28.004 1.00 96.88 100 ARG A CA 1
ATOM 709 C C . ARG A 1 100 ? -5.566 -3.175 27.424 1.00 96.88 100 ARG A C 1
ATOM 711 O O . ARG A 1 100 ? -5.835 -3.848 26.434 1.00 96.88 100 ARG A O 1
ATOM 718 N N . THR A 1 101 ? -4.401 -3.282 28.061 1.00 95.94 101 THR A N 1
ATOM 719 C CA . THR A 1 101 ? -3.280 -4.120 27.623 1.00 95.94 101 THR A CA 1
ATOM 720 C C . THR A 1 101 ? -3.680 -5.587 27.433 1.00 95.94 101 THR A C 1
ATOM 722 O O . THR A 1 101 ? -4.263 -6.198 28.325 1.00 95.94 101 THR A O 1
ATOM 725 N N . GLY A 1 102 ? -3.269 -6.173 26.307 1.00 94.56 102 GLY A N 1
ATOM 726 C CA . GLY A 1 102 ? -3.434 -7.595 26.005 1.00 94.56 102 GLY A CA 1
ATOM 727 C C . GLY A 1 102 ? -4.829 -8.012 25.534 1.00 94.56 102 GLY A C 1
ATOM 728 O O . GLY A 1 102 ? -5.109 -9.209 25.552 1.00 94.56 102 GLY A O 1
ATOM 729 N N . PHE A 1 103 ? -5.696 -7.075 25.137 1.00 95.94 103 PHE A N 1
ATOM 730 C CA . PHE A 1 103 ? -7.060 -7.392 24.709 1.00 95.94 103 PHE A CA 1
ATOM 731 C C . PHE A 1 103 ? -7.228 -7.411 23.187 1.00 95.94 103 PHE A C 1
ATOM 733 O O . PHE A 1 103 ? -6.956 -6.433 22.510 1.00 95.94 103 PHE A O 1
ATOM 740 N N . GLY A 1 104 ? -7.733 -8.512 22.637 1.00 96.31 104 GLY A N 1
ATOM 741 C CA . GLY A 1 104 ? -8.288 -8.532 21.289 1.00 96.31 104 GLY A CA 1
ATOM 742 C C . GLY A 1 104 ? -9.706 -7.974 21.296 1.00 96.31 104 GLY A C 1
ATOM 743 O O . GLY A 1 104 ? -10.503 -8.295 22.180 1.00 96.31 104 GLY A O 1
ATOM 744 N N . VAL A 1 105 ? -10.016 -7.116 20.330 1.00 98.00 105 VAL A N 1
ATOM 745 C CA . VAL A 1 105 ? -11.313 -6.443 20.202 1.00 98.00 105 VAL A CA 1
ATOM 746 C C . VAL A 1 105 ? -11.662 -6.248 18.733 1.00 98.00 105 VAL A C 1
ATOM 748 O O . VAL A 1 105 ? -10.771 -6.131 17.892 1.00 98.00 105 VAL A O 1
ATOM 751 N N . THR A 1 106 ? -12.954 -6.146 18.435 1.00 98.75 106 THR A N 1
ATOM 752 C CA . THR A 1 106 ? -13.449 -5.618 17.161 1.00 98.75 106 THR A CA 1
ATOM 753 C C . THR A 1 106 ? -14.090 -4.253 17.384 1.00 98.75 106 THR A C 1
ATOM 755 O O . THR A 1 106 ? -14.988 -4.142 18.214 1.00 98.75 106 THR A O 1
ATOM 758 N N . ILE A 1 107 ? -13.660 -3.224 16.650 1.00 98.88 107 ILE A N 1
ATOM 759 C CA . ILE A 1 107 ? -14.290 -1.896 16.640 1.00 98.88 107 ILE A CA 1
ATOM 760 C C . ILE A 1 107 ? -14.657 -1.535 15.202 1.00 98.88 107 ILE A C 1
ATOM 762 O O . ILE A 1 107 ? -13.773 -1.422 14.348 1.00 98.88 107 ILE A O 1
ATOM 766 N N . ASP A 1 108 ? -15.951 -1.349 14.940 1.00 98.88 108 ASP A N 1
ATOM 767 C CA . ASP A 1 108 ? -16.487 -1.165 13.588 1.00 98.88 108 ASP A CA 1
ATOM 768 C C . ASP A 1 108 ? -17.411 0.057 13.468 1.00 98.88 108 ASP A C 1
ATOM 770 O O . ASP A 1 108 ? -18.454 0.134 14.122 1.00 98.88 108 ASP A O 1
ATOM 774 N N . GLY A 1 109 ? -17.062 0.988 12.579 1.00 98.81 109 GLY A N 1
ATOM 775 C CA . GLY A 1 109 ? -18.015 1.961 12.047 1.00 98.81 109 GLY A CA 1
ATOM 776 C C . GLY A 1 109 ? -18.206 3.252 12.846 1.00 98.81 109 GLY A C 1
ATOM 777 O O . GLY A 1 109 ? -19.206 3.933 12.628 1.00 98.81 109 GLY A O 1
ATOM 778 N N . PHE A 1 110 ? -17.312 3.629 13.759 1.00 98.94 110 PHE A N 1
ATOM 779 C CA . PHE A 1 110 ? -17.470 4.853 14.561 1.00 98.94 110 PHE A CA 1
ATOM 780 C C . PHE A 1 110 ? -16.849 6.083 13.906 1.00 98.94 110 PHE A C 1
ATOM 782 O O . PHE A 1 110 ? -15.815 5.994 13.251 1.00 98.94 110 PHE A O 1
ATOM 789 N N . ARG A 1 111 ? -17.433 7.261 14.146 1.00 98.88 111 ARG A N 1
ATOM 790 C CA . ARG A 1 111 ? -16.753 8.552 13.948 1.00 98.88 111 ARG A CA 1
ATOM 791 C C . ARG A 1 111 ? -16.277 9.067 15.302 1.00 98.88 111 ARG A C 1
ATOM 793 O O . ARG A 1 111 ? -17.054 9.079 16.248 1.00 98.88 111 ARG A O 1
ATOM 800 N N . ILE A 1 112 ? -15.024 9.487 15.398 1.00 98.94 112 ILE A N 1
ATOM 801 C CA . ILE A 1 112 ? -14.341 9.745 16.665 1.00 98.94 112 ILE A CA 1
ATOM 802 C C . ILE A 1 112 ? -13.749 11.153 16.622 1.00 98.94 112 ILE A C 1
ATOM 804 O O . ILE A 1 112 ? -12.990 11.478 15.706 1.00 98.94 112 ILE A O 1
ATOM 808 N N . LEU A 1 113 ? -14.110 11.977 17.607 1.00 98.75 113 LEU A N 1
ATOM 809 C CA . LEU A 1 113 ? -13.711 13.381 17.718 1.00 98.75 113 LEU A CA 1
ATOM 810 C C . LEU A 1 113 ? -13.022 13.646 19.065 1.00 98.75 113 LEU A C 1
ATOM 812 O O . LEU A 1 113 ? -13.439 13.083 20.081 1.00 98.75 113 LEU A O 1
ATOM 816 N N . PRO A 1 114 ? -11.991 14.505 19.115 1.00 98.25 114 PRO A N 1
ATOM 817 C CA . PRO A 1 114 ? -11.278 14.796 20.349 1.00 98.25 114 PRO A CA 1
ATOM 818 C C . PRO A 1 114 ? -12.130 15.626 21.315 1.00 98.25 114 PRO A C 1
ATOM 820 O O . PRO A 1 114 ? -12.763 16.607 20.929 1.00 98.25 114 PRO A O 1
ATOM 823 N N . GLY A 1 115 ? -12.057 15.280 22.601 1.00 95.31 115 GLY A N 1
ATOM 824 C CA . GLY A 1 115 ? -12.423 16.180 23.697 1.00 95.31 115 GLY A CA 1
ATOM 825 C C . GLY A 1 115 ? -11.306 17.173 24.024 1.00 95.31 115 GLY A C 1
ATOM 826 O O . GLY A 1 115 ? -10.235 17.149 23.422 1.00 95.31 115 GLY A O 1
ATOM 827 N N . SER A 1 116 ? -11.481 18.006 25.055 1.00 94.12 116 SER A N 1
ATOM 828 C CA . SER A 1 116 ? -10.469 19.013 25.438 1.00 94.12 116 SER A CA 1
ATOM 829 C C . SER A 1 116 ? -9.100 18.438 25.828 1.00 94.12 116 SER A C 1
ATOM 831 O O . SER A 1 116 ? -8.095 19.137 25.716 1.00 94.12 116 SER A O 1
ATOM 833 N N . ALA A 1 117 ? -9.063 17.194 26.313 1.00 93.38 117 ALA A N 1
ATOM 834 C CA . ALA A 1 117 ? -7.834 16.458 26.615 1.00 93.38 117 ALA A CA 1
ATOM 835 C C . ALA A 1 117 ? -7.477 15.414 25.541 1.00 93.38 117 ALA A C 1
ATOM 837 O O . ALA A 1 117 ? -6.386 14.854 25.598 1.00 93.38 117 ALA A O 1
ATOM 838 N N . GLY A 1 118 ? -8.364 15.174 24.568 1.00 91.31 118 GLY A N 1
ATOM 839 C CA . GLY A 1 118 ? -8.241 14.110 23.578 1.00 91.31 118 GLY A CA 1
ATOM 840 C C . GLY A 1 118 ? -7.069 14.350 22.631 1.00 91.31 118 GLY A C 1
ATOM 841 O O . GLY A 1 118 ? -7.038 15.312 21.865 1.00 91.31 118 GLY A O 1
ATOM 842 N N . THR A 1 119 ? -6.094 13.453 22.672 1.00 97.50 119 THR A N 1
ATOM 843 C CA . THR A 1 119 ? -4.920 13.455 21.787 1.00 97.50 119 THR A CA 1
ATOM 844 C C . THR A 1 119 ? -4.840 12.190 20.935 1.00 97.50 119 THR A C 1
ATOM 846 O O . THR A 1 119 ? -4.233 12.235 19.864 1.00 97.50 119 THR A O 1
ATOM 849 N N . PHE A 1 120 ? -5.505 11.111 21.360 1.00 98.38 120 PHE A N 1
ATOM 850 C CA . PHE A 1 120 ? -5.631 9.842 20.654 1.00 98.38 120 PHE A CA 1
ATOM 851 C C . PHE A 1 120 ? -7.104 9.514 20.372 1.00 98.38 120 PHE A C 1
ATOM 853 O O . PHE A 1 120 ? -7.945 9.675 21.258 1.00 98.38 120 PHE A O 1
ATOM 860 N N . GLY A 1 121 ? -7.410 9.028 19.167 1.00 98.69 121 GLY A N 1
ATOM 861 C CA . GLY A 1 121 ? -8.744 8.521 18.827 1.00 98.69 121 GLY A CA 1
ATOM 862 C C . GLY A 1 121 ? -8.989 7.149 19.443 1.00 98.69 121 GLY A C 1
ATOM 863 O O . GLY A 1 121 ? -9.586 7.051 20.513 1.00 98.69 121 GLY A O 1
ATOM 864 N N . ILE A 1 122 ? -8.487 6.095 18.792 1.00 98.81 122 ILE A N 1
ATOM 865 C CA . ILE A 1 122 ? -8.423 4.747 19.379 1.00 98.81 122 ILE A CA 1
ATOM 866 C C . ILE A 1 122 ? -6.991 4.465 19.819 1.00 98.81 122 ILE A C 1
ATOM 868 O O . ILE A 1 122 ? -6.063 4.543 19.011 1.00 98.81 122 ILE A O 1
ATOM 872 N N . HIS A 1 123 ? -6.813 4.097 21.083 1.00 98.56 123 HIS A N 1
ATOM 873 C CA . HIS A 1 123 ? -5.511 3.786 21.653 1.00 98.56 123 HIS A CA 1
ATOM 874 C C . HIS A 1 123 ? -5.522 2.424 22.340 1.00 98.56 123 HIS A C 1
ATOM 876 O O . HIS A 1 123 ? -6.241 2.204 23.311 1.00 98.56 123 HIS A O 1
ATOM 882 N N . HIS A 1 124 ? -4.686 1.510 21.857 1.00 97.75 124 HIS A N 1
ATOM 883 C CA . HIS A 1 124 ? -4.448 0.227 22.494 1.00 97.75 124 HIS A CA 1
ATOM 884 C C . HIS A 1 124 ? -3.166 0.278 23.325 1.00 97.75 124 HIS A C 1
ATOM 886 O O . HIS A 1 124 ? -2.068 0.427 22.785 1.00 97.75 124 HIS A O 1
ATOM 892 N N . PHE A 1 125 ? -3.284 0.042 24.636 1.00 95.81 125 PHE A N 1
ATOM 893 C CA . PHE A 1 125 ? -2.181 0.091 25.610 1.00 95.81 125 PHE A CA 1
ATOM 894 C C . PHE A 1 125 ? -1.212 -1.111 25.521 1.00 95.81 125 PHE A C 1
ATOM 896 O O . PHE A 1 125 ? -0.635 -1.543 26.522 1.00 95.81 125 PHE A O 1
ATOM 903 N N . GLY A 1 126 ? -1.054 -1.689 24.331 1.00 93.81 126 GLY A N 1
ATOM 904 C CA . GLY A 1 126 ? -0.083 -2.739 24.044 1.00 93.81 126 GLY A CA 1
ATOM 905 C C . GLY A 1 126 ? -0.340 -4.111 24.657 1.00 93.81 126 GLY A C 1
ATOM 906 O O . GLY A 1 126 ? -1.481 -4.537 24.824 1.00 93.81 126 GLY A O 1
ATOM 907 N N . GLY A 1 127 ? 0.741 -4.822 24.985 1.00 92.69 127 GLY A N 1
ATOM 908 C CA . GLY A 1 127 ? 0.704 -6.223 25.417 1.00 92.69 127 GLY A CA 1
ATOM 909 C C . GLY A 1 127 ? 0.707 -7.203 24.244 1.00 92.69 127 GLY A C 1
ATOM 910 O O . GLY A 1 127 ? 0.994 -6.817 23.114 1.00 92.69 127 GLY A O 1
ATOM 911 N N . ALA A 1 128 ? 0.393 -8.467 24.521 1.00 92.44 128 ALA A N 1
ATOM 912 C CA . ALA A 1 128 ? 0.333 -9.533 23.522 1.00 92.44 128 ALA A CA 1
ATOM 913 C C . ALA A 1 128 ? -1.088 -10.124 23.475 1.00 92.44 128 ALA A C 1
ATOM 915 O O . ALA A 1 128 ? -1.346 -11.127 24.147 1.00 92.44 128 ALA A O 1
ATOM 916 N N . PRO A 1 129 ? -2.035 -9.476 22.764 1.00 91.94 129 PRO A N 1
ATOM 917 C CA . PRO A 1 129 ? -3.380 -10.010 22.590 1.00 91.94 129 PRO A CA 1
ATOM 918 C C . PRO A 1 129 ? -3.355 -11.433 22.030 1.00 91.94 129 PRO A C 1
ATOM 920 O O . PRO A 1 129 ? -2.680 -11.707 21.039 1.00 91.94 129 PRO A O 1
ATOM 923 N N . THR A 1 130 ? -4.100 -12.335 22.667 1.00 87.25 130 THR A N 1
ATOM 924 C CA . THR A 1 130 ? -4.243 -13.736 22.231 1.00 87.25 130 THR A CA 1
ATOM 925 C C . THR A 1 130 ? -5.502 -13.974 21.399 1.00 87.25 130 THR A C 1
ATOM 927 O O . THR A 1 130 ? -5.660 -15.042 20.811 1.00 87.25 130 THR A O 1
ATOM 930 N N . THR A 1 131 ? -6.391 -12.983 21.342 1.00 92.44 131 THR A N 1
ATOM 931 C CA . THR A 1 131 ? -7.532 -12.905 20.426 1.00 92.44 131 THR A CA 1
ATOM 932 C C . THR A 1 131 ? -7.256 -11.847 19.346 1.00 92.44 131 THR A C 1
ATOM 934 O O . THR A 1 131 ? -6.406 -10.973 19.558 1.00 92.44 131 THR A O 1
ATOM 937 N N . PRO A 1 132 ? -7.907 -11.925 18.169 1.00 95.88 132 PRO A N 1
ATOM 938 C CA . PRO A 1 132 ? -7.687 -10.966 17.088 1.00 95.88 132 PRO A CA 1
ATOM 939 C C . PRO A 1 132 ? -8.015 -9.523 17.479 1.00 95.88 132 PRO A C 1
ATOM 941 O O . PRO A 1 132 ? -8.921 -9.271 18.274 1.00 95.88 132 PRO A O 1
ATOM 944 N N . VAL A 1 133 ? -7.317 -8.570 16.863 1.00 98.31 133 VAL A N 1
ATOM 945 C CA . VAL A 1 133 ? -7.653 -7.140 16.928 1.00 98.31 133 VAL A CA 1
ATOM 946 C C . VAL A 1 133 ? -8.129 -6.707 15.545 1.00 98.31 133 VAL A C 1
ATOM 948 O O . VAL A 1 133 ? -7.372 -6.774 14.580 1.00 98.31 133 VAL A O 1
ATOM 951 N N . THR A 1 134 ? -9.383 -6.268 15.442 1.00 98.69 134 THR A N 1
ATOM 952 C CA . THR A 1 134 ? -10.000 -5.811 14.190 1.00 98.69 134 THR A CA 1
ATOM 953 C C . THR A 1 134 ? -10.537 -4.399 14.354 1.00 98.69 134 THR A C 1
ATOM 955 O O . THR A 1 134 ? -11.430 -4.145 15.151 1.00 98.69 134 THR A O 1
ATOM 958 N N . ILE A 1 135 ? -10.021 -3.466 13.571 1.00 98.88 135 ILE A N 1
ATOM 959 C CA . ILE A 1 135 ? -10.427 -2.064 13.589 1.00 98.88 135 ILE A CA 1
ATOM 960 C C . ILE A 1 135 ? -10.835 -1.716 12.168 1.00 98.88 135 ILE A C 1
ATOM 962 O O . ILE A 1 135 ? -9.995 -1.713 11.265 1.00 98.88 135 ILE A O 1
ATOM 966 N N . THR A 1 136 ? -12.124 -1.476 11.942 1.00 98.88 136 THR A N 1
ATOM 967 C CA . THR A 1 136 ? -12.639 -1.309 10.583 1.00 98.88 136 THR A CA 1
ATOM 968 C C . THR A 1 136 ? -13.680 -0.210 10.444 1.00 98.88 136 THR A C 1
ATOM 970 O O . THR A 1 136 ? -14.451 0.056 11.355 1.00 98.88 136 THR A O 1
ATOM 973 N N . ASN A 1 137 ? -13.711 0.440 9.280 1.00 98.81 137 ASN A N 1
ATOM 974 C CA . ASN A 1 137 ? -14.708 1.458 8.925 1.00 98.81 137 ASN A CA 1
ATOM 975 C C . ASN A 1 137 ? -14.818 2.636 9.918 1.00 98.81 137 ASN A C 1
ATOM 977 O O . ASN A 1 137 ? -15.845 3.316 9.949 1.00 98.81 137 ASN A O 1
ATOM 981 N N . ASN A 1 138 ? -13.795 2.882 10.742 1.00 98.94 138 ASN A N 1
ATOM 982 C CA . ASN A 1 138 ? -13.804 3.977 11.708 1.00 98.94 138 ASN A CA 1
ATOM 983 C C . ASN A 1 138 ? -13.208 5.245 11.097 1.00 98.94 138 ASN A C 1
ATOM 985 O O . ASN A 1 138 ? -12.277 5.175 10.299 1.00 98.94 138 ASN A O 1
ATOM 989 N N . THR A 1 139 ? -13.681 6.407 11.533 1.00 98.94 139 THR A N 1
ATOM 990 C CA . THR A 1 139 ? -13.161 7.720 11.146 1.00 98.94 139 THR A CA 1
ATOM 991 C C . THR A 1 139 ? -12.651 8.458 12.379 1.00 98.94 139 THR A C 1
ATOM 993 O O . THR A 1 139 ? -13.431 8.713 13.290 1.00 98.94 139 THR A O 1
ATOM 996 N N . ALA A 1 140 ? -11.372 8.831 12.405 1.00 98.88 140 ALA A N 1
ATOM 997 C CA . ALA A 1 140 ? -10.770 9.665 13.447 1.00 98.88 140 ALA A CA 1
ATOM 998 C C . ALA A 1 140 ? -10.360 11.028 12.865 1.00 98.88 140 ALA A C 1
ATOM 1000 O O . ALA A 1 140 ? -9.667 11.081 11.845 1.00 98.88 140 ALA A O 1
ATOM 1001 N N . GLU A 1 141 ? -10.783 12.124 13.499 1.00 98.62 141 GLU A N 1
ATOM 1002 C CA . GLU A 1 141 ? -10.605 13.488 12.976 1.00 98.62 141 GLU A CA 1
ATOM 1003 C C . GLU A 1 141 ? -9.918 14.389 14.011 1.00 98.62 141 G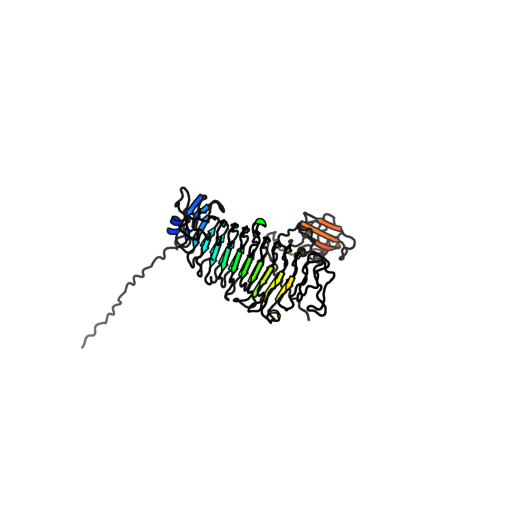LU A C 1
ATOM 1005 O O . GLU A 1 141 ? -10.239 14.333 15.191 1.00 98.62 141 GLU A O 1
ATOM 1010 N N . ASP A 1 142 ? -8.990 15.240 13.567 1.00 98.50 142 ASP A N 1
ATOM 1011 C CA . ASP A 1 142 ? -8.418 16.355 14.342 1.00 98.50 142 ASP A CA 1
ATOM 1012 C C . ASP A 1 142 ? -7.597 15.975 15.597 1.00 98.50 142 ASP A C 1
ATOM 1014 O O . ASP A 1 142 ? -7.388 16.795 16.497 1.00 98.50 142 ASP A O 1
ATOM 1018 N N . PHE A 1 143 ? -7.059 14.753 15.666 1.00 98.62 143 PHE A N 1
ATOM 1019 C CA . PHE A 1 143 ? -6.237 14.324 16.802 1.00 98.62 143 PHE A CA 1
ATOM 1020 C C . PHE A 1 143 ? -4.816 14.898 16.771 1.00 98.62 143 PHE A C 1
ATOM 1022 O O . PHE A 1 143 ? -4.027 14.669 15.852 1.00 98.62 143 PHE A O 1
ATOM 1029 N N . SER A 1 144 ? -4.442 15.592 17.846 1.00 98.12 144 SER A N 1
ATOM 1030 C CA . SER A 1 144 ? -3.130 16.247 17.971 1.00 98.12 144 SER A CA 1
ATOM 1031 C C . SER A 1 144 ? -1.938 15.285 18.108 1.00 98.12 144 SER A C 1
ATOM 1033 O O . SER A 1 144 ? -0.79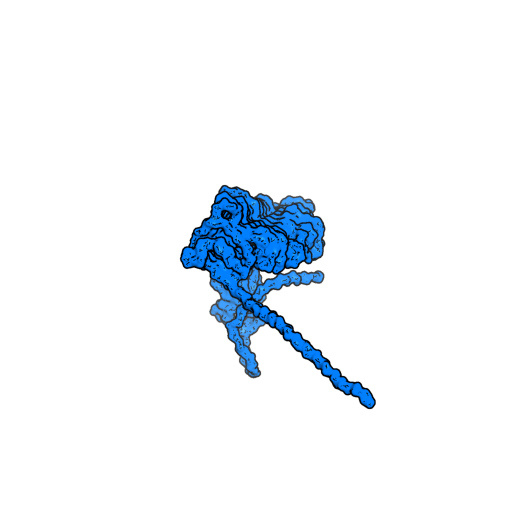6 15.711 17.919 1.00 98.12 144 SER A O 1
ATOM 1035 N N . SER A 1 145 ? -2.184 14.001 18.405 1.00 98.38 145 SER A N 1
ATOM 1036 C CA . SER A 1 145 ? -1.172 12.939 18.446 1.00 98.38 145 SER A CA 1
ATOM 1037 C C . SER A 1 145 ? -1.445 11.879 17.376 1.00 98.38 145 SER A C 1
ATOM 1039 O O . SER A 1 145 ? -0.802 11.914 16.328 1.00 98.38 145 SER A O 1
ATOM 1041 N N . HIS A 1 146 ? -2.399 10.970 17.598 1.00 98.62 146 HIS A N 1
ATOM 1042 C CA . HIS A 1 146 ? -2.681 9.873 16.667 1.00 98.62 146 HIS A CA 1
ATOM 1043 C C . HIS A 1 146 ? -4.183 9.674 16.474 1.00 98.62 146 HIS A C 1
ATOM 1045 O O . HIS A 1 146 ? -4.932 9.679 17.448 1.00 98.62 146 HIS A O 1
ATOM 1051 N N . GLY A 1 147 ? -4.626 9.427 15.241 1.00 98.75 147 GLY A N 1
ATOM 1052 C CA . GLY A 1 147 ? -5.990 8.940 15.011 1.00 98.75 147 GLY A CA 1
ATOM 1053 C C . GLY A 1 147 ? -6.173 7.543 15.611 1.00 98.75 147 GLY A C 1
ATOM 1054 O O . GLY A 1 147 ? -7.088 7.308 16.400 1.00 98.75 147 GLY A O 1
ATOM 1055 N N . PHE A 1 148 ? -5.238 6.643 15.302 1.00 98.88 148 PHE A N 1
ATOM 1056 C CA . PHE A 1 148 ? -5.209 5.271 15.808 1.00 98.88 148 PHE A CA 1
ATOM 1057 C C . PHE A 1 148 ? -3.806 4.895 16.281 1.00 98.88 148 PHE A C 1
ATOM 1059 O O . PHE A 1 148 ? -2.817 5.223 15.622 1.00 98.88 148 PHE A O 1
ATOM 1066 N N . SER A 1 149 ? -3.696 4.204 17.412 1.00 98.44 149 SER A N 1
ATOM 1067 C CA . SER A 1 149 ? -2.398 3.891 18.005 1.00 98.44 149 SER A CA 1
ATOM 1068 C C . SER A 1 149 ? -2.385 2.529 18.694 1.00 98.44 149 SER A C 1
ATOM 1070 O O . SER A 1 149 ? -3.201 2.270 19.579 1.00 98.44 149 SER A O 1
ATOM 1072 N N . PHE A 1 150 ? -1.452 1.664 18.291 1.00 97.81 150 PHE A N 1
ATOM 1073 C CA . PHE A 1 150 ? -1.319 0.288 18.767 1.00 97.81 150 PHE A CA 1
ATOM 1074 C C . PHE A 1 150 ? 0.149 -0.031 19.069 1.00 97.81 150 PHE A C 1
ATOM 1076 O O . PHE A 1 150 ? 0.975 -0.085 18.162 1.00 97.81 150 PHE A O 1
ATOM 1083 N N . PHE A 1 151 ? 0.467 -0.252 20.347 1.00 93.56 151 PHE A N 1
ATOM 1084 C CA . PHE A 1 151 ? 1.838 -0.486 20.823 1.00 93.56 151 PHE A CA 1
ATOM 1085 C C . PHE A 1 151 ? 2.036 -1.914 21.332 1.00 93.56 151 PHE A C 1
ATOM 1087 O O . PHE A 1 151 ? 2.268 -2.127 22.527 1.00 93.56 151 PHE A O 1
ATOM 1094 N N . PHE A 1 152 ? 1.879 -2.921 20.478 1.00 94.44 152 PHE A N 1
ATOM 1095 C CA . PHE A 1 152 ? 1.964 -4.300 20.943 1.00 94.44 152 PHE A CA 1
ATOM 1096 C C . PHE A 1 152 ? 3.358 -4.622 21.483 1.00 94.44 152 PHE A C 1
ATOM 1098 O O . PHE A 1 152 ? 4.392 -4.147 21.024 1.00 94.44 152 PHE A O 1
ATOM 1105 N N . SER A 1 153 ? 3.387 -5.430 22.532 1.00 86.69 153 SER A N 1
ATOM 1106 C CA . SER A 1 153 ? 4.612 -5.880 23.180 1.00 86.69 153 SER A CA 1
ATOM 1107 C C . SER A 1 153 ? 4.887 -7.309 22.741 1.00 86.69 153 SER A C 1
ATOM 1109 O O . SER A 1 153 ? 4.940 -8.187 23.599 1.00 86.69 153 SER A O 1
ATOM 1111 N N . ASN A 1 154 ? 5.027 -7.520 21.422 1.00 85.38 154 ASN A N 1
ATOM 1112 C CA . ASN A 1 154 ? 5.178 -8.833 20.787 1.00 85.38 154 ASN A CA 1
ATOM 1113 C C . ASN A 1 154 ? 3.850 -9.612 20.732 1.00 85.38 154 ASN A C 1
ATOM 1115 O O . ASN A 1 154 ? 3.701 -10.640 21.386 1.00 85.38 154 ASN A O 1
ATOM 1119 N N . MET A 1 155 ? 2.864 -9.098 19.990 1.00 91.31 155 MET A N 1
ATOM 1120 C CA . MET A 1 155 ? 1.652 -9.862 19.671 1.00 91.31 155 MET A CA 1
ATOM 1121 C C . MET A 1 155 ? 2.070 -11.127 18.917 1.00 91.31 155 MET A C 1
ATOM 1123 O O . MET A 1 155 ? 2.759 -11.014 17.908 1.00 91.31 155 MET A O 1
ATOM 1127 N N . GLU A 1 156 ? 1.703 -12.306 19.429 1.00 91.75 156 GLU A N 1
ATOM 1128 C CA . GLU A 1 156 ? 2.160 -13.594 18.895 1.00 91.75 156 GLU A CA 1
ATOM 1129 C C . GLU A 1 156 ? 1.033 -14.385 18.235 1.00 91.75 156 GLU A C 1
ATOM 1131 O O . GLU A 1 156 ? 0.005 -14.638 18.864 1.00 91.75 156 GLU A O 1
ATOM 1136 N N . GLY A 1 157 ? 1.244 -14.831 16.991 1.00 81.50 157 GLY A N 1
ATOM 1137 C CA . GLY A 1 157 ? 0.402 -15.846 16.337 1.00 81.50 157 GLY A CA 1
ATOM 1138 C C . GLY A 1 157 ? -1.056 -15.451 16.072 1.00 81.50 157 GLY A C 1
ATOM 1139 O O . GLY A 1 157 ? -1.846 -16.298 15.655 1.00 81.50 157 GLY A O 1
ATOM 1140 N N . SER A 1 158 ? -1.426 -14.199 16.344 1.00 89.19 158 SER A N 1
ATOM 1141 C CA . SER A 1 158 ? -2.788 -13.677 16.227 1.00 89.19 158 SER A CA 1
ATOM 1142 C C . SER A 1 158 ? -2.955 -12.857 14.938 1.00 89.19 158 SER A C 1
ATOM 1144 O O . SER A 1 158 ? -2.005 -12.630 14.184 1.00 89.19 158 SER A O 1
ATOM 1146 N N . GLU A 1 159 ? -4.186 -12.437 14.660 1.00 94.94 159 GLU A N 1
ATOM 1147 C CA . GLU A 1 159 ? -4.524 -11.611 13.503 1.00 94.94 159 GLU A CA 1
ATOM 1148 C C . GLU A 1 159 ? -4.729 -10.155 13.923 1.00 94.94 159 GLU A C 1
ATOM 1150 O O . GLU A 1 159 ? -5.441 -9.858 14.888 1.00 94.94 159 GLU A O 1
ATOM 1155 N N . PHE A 1 160 ? -4.119 -9.246 13.166 1.00 97.81 160 PHE A N 1
ATOM 1156 C CA . PHE A 1 160 ? -4.370 -7.817 13.257 1.00 97.81 160 PHE A CA 1
ATOM 1157 C C . PHE A 1 160 ? -4.953 -7.323 11.935 1.00 97.81 160 PHE A C 1
ATOM 1159 O O . PHE A 1 160 ? -4.297 -7.395 10.896 1.00 97.81 160 PHE A O 1
ATOM 1166 N N . THR A 1 161 ? -6.173 -6.795 11.982 1.00 98.62 161 THR A N 1
ATOM 1167 C CA . THR A 1 161 ? -6.842 -6.189 10.829 1.00 98.62 161 THR A CA 1
ATOM 1168 C C . THR A 1 161 ? -7.116 -4.717 11.098 1.00 98.62 161 THR A C 1
ATOM 1170 O O . THR A 1 161 ? -7.825 -4.358 12.036 1.00 98.62 161 THR A O 1
ATOM 1173 N N . PHE A 1 162 ? -6.597 -3.860 10.225 1.00 98.88 162 PHE A N 1
ATOM 1174 C CA . PHE A 1 162 ? -6.901 -2.439 10.158 1.00 98.88 162 PHE A CA 1
ATOM 1175 C C . PHE A 1 162 ? -7.367 -2.109 8.742 1.00 98.88 162 PHE A C 1
ATOM 1177 O O . PHE A 1 162 ? -6.553 -1.960 7.826 1.00 98.88 162 PHE A O 1
ATOM 1184 N N . SER A 1 163 ? -8.683 -2.050 8.540 1.00 98.88 163 SER A N 1
ATOM 1185 C CA . SER A 1 163 ? -9.270 -1.954 7.201 1.00 98.88 163 SER A CA 1
ATOM 1186 C C . SER A 1 163 ? -10.284 -0.831 7.036 1.00 98.88 163 SER A C 1
ATOM 1188 O O . SER A 1 163 ? -11.148 -0.636 7.882 1.00 98.88 163 SER A O 1
ATOM 1190 N N . ASN A 1 164 ? -10.257 -0.141 5.895 1.00 98.75 164 ASN A N 1
ATOM 1191 C CA . ASN A 1 164 ? -11.254 0.877 5.531 1.00 98.75 164 ASN A CA 1
ATOM 1192 C C . ASN A 1 164 ? -11.437 1.993 6.581 1.00 98.75 164 ASN A C 1
ATOM 1194 O O . ASN A 1 164 ? -12.497 2.615 6.649 1.00 98.75 164 ASN A O 1
ATOM 1198 N N . ASN A 1 165 ? -10.428 2.254 7.412 1.00 98.94 165 ASN A N 1
ATOM 1199 C CA . ASN A 1 165 ? -10.464 3.355 8.366 1.00 98.94 165 ASN A CA 1
ATOM 1200 C C . ASN A 1 165 ? -10.063 4.665 7.688 1.00 98.94 165 ASN A C 1
ATOM 1202 O O . ASN A 1 165 ? -9.278 4.688 6.738 1.00 98.94 165 ASN A O 1
ATOM 1206 N N . THR A 1 166 ? -10.584 5.769 8.206 1.00 98.88 166 THR A N 1
ATOM 1207 C CA . THR A 1 166 ? -10.324 7.122 7.727 1.00 98.88 166 THR A CA 1
ATOM 1208 C C . THR A 1 166 ? -9.662 7.948 8.828 1.00 98.88 166 THR A C 1
ATOM 1210 O O . THR A 1 166 ? -10.142 8.005 9.955 1.00 98.88 166 THR A O 1
ATOM 1213 N N . MET A 1 167 ? -8.547 8.600 8.513 1.00 98.75 167 MET A N 1
ATOM 1214 C CA . MET A 1 167 ? -7.809 9.486 9.418 1.00 98.75 167 MET A CA 1
ATOM 1215 C C . MET A 1 167 ? -7.753 10.867 8.782 1.00 98.75 167 MET A C 1
ATOM 1217 O O . MET A 1 167 ? -7.295 10.994 7.646 1.00 98.75 167 MET A O 1
ATOM 1221 N N . ILE A 1 168 ? -8.228 11.896 9.478 1.00 98.88 168 ILE A N 1
ATOM 1222 C CA . ILE A 1 168 ? -8.318 13.257 8.935 1.00 98.88 168 ILE A CA 1
ATOM 1223 C C . ILE A 1 168 ? -7.614 14.220 9.881 1.00 98.88 168 ILE A C 1
ATOM 1225 O O . ILE A 1 168 ? -7.912 14.242 11.072 1.00 98.88 168 ILE A O 1
ATOM 1229 N N . ASN A 1 169 ? -6.685 15.019 9.351 1.00 98.62 169 ASN A N 1
ATOM 1230 C CA . ASN A 1 169 ? -6.034 16.123 10.066 1.00 98.62 169 ASN A CA 1
ATOM 1231 C C . ASN A 1 169 ? -5.429 15.723 11.434 1.00 98.62 169 ASN A C 1
ATOM 1233 O O . ASN A 1 169 ? -5.392 16.501 12.384 1.00 98.62 169 ASN A O 1
ATOM 1237 N N . CYS A 1 170 ? -4.957 14.481 11.544 1.00 98.62 170 CYS A N 1
ATOM 1238 C CA . CYS A 1 170 ? -4.249 14.001 12.730 1.00 98.62 170 CYS A CA 1
ATOM 1239 C C . CYS A 1 170 ? -2.746 14.285 12.603 1.00 98.62 170 CYS A C 1
ATOM 1241 O O . CYS A 1 170 ? -2.220 14.304 11.490 1.00 98.62 170 CYS A O 1
ATOM 1243 N N . ARG A 1 171 ? -2.003 14.448 13.706 1.00 98.56 171 ARG A N 1
ATOM 1244 C CA . ARG A 1 171 ? -0.531 14.546 13.606 1.00 98.56 171 ARG A CA 1
ATOM 1245 C C . ARG A 1 171 ? 0.042 13.284 12.946 1.00 98.56 171 ARG A C 1
ATOM 1247 O O . ARG A 1 171 ? 0.682 13.395 11.905 1.00 98.56 171 ARG A O 1
ATOM 1254 N N . THR A 1 172 ? -0.288 12.112 13.469 1.00 98.75 172 THR A N 1
ATOM 1255 C CA . THR A 1 172 ? -0.071 10.822 12.803 1.00 98.75 172 THR A CA 1
ATOM 1256 C C . THR A 1 172 ? -1.429 10.168 12.552 1.00 98.75 172 THR A C 1
ATOM 1258 O O . THR A 1 172 ? -2.271 10.143 13.448 1.00 98.75 172 THR A O 1
ATOM 1261 N N . GLY A 1 173 ? -1.700 9.668 11.345 1.00 98.75 173 GLY A N 1
ATOM 1262 C CA . GLY A 1 173 ? -2.973 8.995 11.064 1.00 98.75 173 GLY A CA 1
ATOM 1263 C C . GLY A 1 173 ? -3.101 7.700 11.865 1.00 98.75 173 GLY A C 1
ATOM 1264 O O . GLY A 1 173 ? -3.974 7.588 12.730 1.00 98.75 173 GLY A O 1
ATOM 1265 N N . SER A 1 174 ? -2.178 6.765 11.642 1.00 98.75 174 SER A N 1
ATOM 1266 C CA . SER A 1 174 ? -2.077 5.530 12.421 1.00 98.75 174 SER A CA 1
ATOM 1267 C C . SER A 1 174 ? -0.640 5.196 12.800 1.00 98.75 174 SER A C 1
ATOM 1269 O O . SER A 1 174 ? 0.273 5.411 12.006 1.00 98.75 174 SER A O 1
ATOM 1271 N N . TYR A 1 175 ? -0.467 4.614 13.984 1.00 98.44 175 TYR A N 1
ATOM 1272 C CA . TYR A 1 175 ? 0.785 4.016 14.437 1.00 98.44 175 TYR A CA 1
ATOM 1273 C C . TYR A 1 175 ? 0.536 2.595 14.937 1.00 98.44 175 TYR A C 1
ATOM 1275 O O . TYR A 1 175 ? -0.331 2.390 15.790 1.00 98.44 175 TYR A O 1
ATOM 1283 N N . MET A 1 176 ? 1.277 1.623 14.413 1.00 96.88 176 MET A N 1
ATOM 1284 C CA . MET A 1 176 ? 1.148 0.207 14.763 1.00 96.88 176 MET A CA 1
ATOM 1285 C C . MET A 1 176 ? 2.524 -0.414 14.924 1.00 96.88 176 MET A C 1
ATOM 1287 O O . MET A 1 176 ? 3.319 -0.361 13.989 1.00 96.88 176 MET A O 1
ATOM 1291 N N . CYS A 1 177 ? 2.794 -1.054 16.056 1.00 95.25 177 CYS A N 1
ATOM 1292 C CA . CYS A 1 177 ? 4.046 -1.776 16.221 1.00 95.25 177 CYS A CA 1
ATOM 1293 C C . CYS A 1 177 ? 3.937 -3.055 17.045 1.00 95.25 177 CYS A C 1
ATOM 1295 O O . CYS A 1 177 ? 2.987 -3.241 17.811 1.00 95.25 177 CYS A O 1
ATOM 1297 N N . GLY A 1 178 ? 4.959 -3.904 16.905 1.00 93.75 178 GLY A N 1
ATOM 1298 C CA . GLY A 1 178 ? 5.264 -4.983 17.840 1.00 93.75 178 GLY A CA 1
ATOM 1299 C C . GLY A 1 178 ? 4.583 -6.311 17.531 1.00 93.75 178 GLY A C 1
ATOM 1300 O O . GLY A 1 178 ? 4.054 -6.963 18.439 1.00 93.75 178 GLY A O 1
ATOM 1301 N N . PHE A 1 179 ? 4.617 -6.720 16.268 1.00 93.44 179 PHE A N 1
ATOM 1302 C CA . PHE A 1 179 ? 4.089 -7.989 15.781 1.00 93.44 179 PHE A CA 1
ATOM 1303 C C . PHE A 1 179 ? 5.170 -9.077 15.785 1.00 93.44 179 PHE A C 1
ATOM 1305 O O . PHE A 1 179 ? 6.360 -8.797 15.634 1.00 93.44 179 PHE A O 1
ATOM 1312 N N . ASN A 1 180 ? 4.770 -10.333 15.990 1.00 91.75 180 ASN A N 1
ATOM 1313 C CA . ASN A 1 180 ? 5.676 -11.474 15.917 1.00 91.75 180 ASN A CA 1
ATOM 1314 C C . ASN A 1 180 ? 4.922 -12.757 15.558 1.00 91.75 180 ASN A C 1
ATOM 1316 O O . ASN A 1 180 ? 4.165 -13.309 16.349 1.00 91.75 180 ASN A O 1
ATOM 1320 N N . GLY A 1 181 ? 5.103 -13.252 14.345 1.00 89.62 181 GLY A N 1
ATOM 1321 C CA . GLY A 1 181 ? 4.357 -14.396 13.840 1.00 89.62 181 GLY A CA 1
ATOM 1322 C C . GLY A 1 181 ? 2.876 -14.104 13.598 1.00 89.62 181 GLY A C 1
ATOM 1323 O O . GLY A 1 181 ? 2.058 -15.022 13.631 1.00 89.62 181 GLY A O 1
ATOM 1324 N N . CYS A 1 182 ? 2.514 -12.833 13.415 1.00 92.06 182 CYS A N 1
ATOM 1325 C CA . CYS A 1 182 ? 1.140 -12.414 13.154 1.00 92.06 182 CYS A CA 1
ATOM 1326 C C . CYS A 1 182 ? 0.803 -12.448 11.663 1.00 92.06 182 CYS A C 1
ATOM 1328 O O . CYS A 1 182 ? 1.672 -12.337 10.797 1.00 92.06 182 CYS A O 1
ATOM 1330 N N . THR A 1 183 ? -0.497 -12.520 11.374 1.00 94.31 183 THR A N 1
ATOM 1331 C CA . THR A 1 183 ? -1.028 -12.059 10.086 1.00 94.31 183 THR A CA 1
ATOM 1332 C C . THR A 1 183 ? -1.513 -10.622 10.247 1.00 94.31 183 THR A C 1
ATOM 1334 O O . THR A 1 183 ? -2.424 -10.366 11.037 1.00 94.31 183 THR A O 1
ATOM 1337 N N . VAL A 1 184 ? -0.897 -9.687 9.525 1.00 96.75 184 VAL A N 1
ATOM 1338 C CA . VAL A 1 184 ? -1.153 -8.244 9.631 1.00 96.75 184 VAL A CA 1
ATOM 1339 C C . VAL A 1 184 ? -1.763 -7.742 8.326 1.00 96.75 184 VAL A C 1
ATOM 1341 O O . VAL A 1 184 ? -1.143 -7.828 7.269 1.00 96.75 184 VAL A O 1
ATOM 1344 N N . ARG A 1 185 ? -2.980 -7.194 8.390 1.00 98.00 185 ARG A N 1
ATOM 1345 C CA . ARG A 1 185 ? -3.719 -6.663 7.235 1.00 98.00 185 ARG A CA 1
ATOM 1346 C C . ARG A 1 185 ? -4.047 -5.193 7.431 1.00 98.00 185 ARG A C 1
ATOM 1348 O O . ARG A 1 185 ? -4.941 -4.849 8.198 1.00 98.00 185 ARG A O 1
ATOM 1355 N N . ILE A 1 186 ? -3.367 -4.328 6.690 1.00 98.62 186 ILE A N 1
ATOM 1356 C CA . ILE A 1 186 ? -3.570 -2.876 6.672 1.00 98.62 186 ILE A CA 1
ATOM 1357 C C . ILE A 1 186 ? -4.097 -2.510 5.284 1.00 98.62 186 ILE A C 1
ATOM 1359 O O . ILE A 1 186 ? -3.323 -2.303 4.345 1.00 98.62 186 ILE A O 1
ATOM 1363 N N . THR A 1 187 ? -5.424 -2.494 5.121 1.00 98.56 187 THR A N 1
ATOM 1364 C CA . THR A 1 187 ? -6.045 -2.496 3.786 1.00 98.56 187 THR A CA 1
ATOM 1365 C C . THR A 1 187 ? -7.102 -1.416 3.562 1.00 98.56 187 THR A C 1
ATOM 1367 O O . THR A 1 187 ? -7.974 -1.187 4.393 1.00 98.56 187 THR A O 1
ATOM 1370 N N . GLY A 1 188 ? -7.059 -0.739 2.410 1.00 97.94 188 GLY A N 1
ATOM 1371 C CA . GLY A 1 188 ? -8.119 0.197 2.002 1.00 97.94 188 GLY A CA 1
ATOM 1372 C C . GLY A 1 188 ? -8.309 1.423 2.908 1.00 97.94 188 GLY A C 1
ATOM 1373 O O . GLY A 1 188 ? -9.335 2.094 2.821 1.00 97.94 188 GLY A O 1
ATOM 1374 N N . ASN A 1 189 ? -7.353 1.733 3.787 1.00 98.94 189 ASN A N 1
ATOM 1375 C CA . ASN A 1 189 ? -7.453 2.872 4.699 1.00 98.94 189 ASN A CA 1
ATOM 1376 C C . ASN A 1 189 ? -7.169 4.190 3.971 1.00 98.94 189 ASN A C 1
ATOM 1378 O O . ASN A 1 189 ? -6.436 4.225 2.980 1.00 98.94 189 ASN A O 1
ATOM 1382 N N . THR A 1 190 ? -7.724 5.288 4.481 1.00 98.88 190 THR A N 1
ATOM 1383 C CA . THR A 1 190 ? -7.553 6.632 3.922 1.00 98.88 190 THR A CA 1
ATOM 1384 C C . THR A 1 190 ? -7.007 7.601 4.964 1.00 98.88 190 THR A C 1
ATOM 1386 O O . THR A 1 190 ? -7.703 7.917 5.921 1.00 98.88 190 THR A O 1
ATOM 1389 N N . ALA A 1 191 ? -5.797 8.129 4.769 1.00 98.88 191 ALA A N 1
ATOM 1390 C CA . ALA A 1 191 ? -5.250 9.228 5.568 1.00 98.88 191 ALA A CA 1
ATOM 1391 C C . ALA A 1 191 ? -5.279 10.530 4.757 1.00 98.88 191 ALA A C 1
ATOM 1393 O O . ALA A 1 191 ? -4.744 10.596 3.650 1.00 98.88 191 ALA A O 1
ATOM 1394 N N . THR A 1 192 ? -5.898 11.573 5.299 1.00 98.88 192 THR A N 1
ATOM 1395 C CA . THR A 1 192 ? -6.027 12.882 4.651 1.00 98.88 192 THR A CA 1
ATOM 1396 C C . THR A 1 192 ? -5.493 13.966 5.569 1.00 98.88 192 THR A C 1
ATOM 1398 O O . THR A 1 192 ? -5.924 14.097 6.711 1.00 98.88 192 THR A O 1
ATOM 1401 N N . ASP A 1 193 ? -4.556 14.756 5.056 1.00 98.75 193 ASP A N 1
ATOM 1402 C CA . ASP A 1 193 ? -3.980 15.927 5.720 1.00 98.75 193 ASP A CA 1
ATOM 1403 C C . ASP A 1 193 ? -3.263 15.640 7.048 1.00 98.75 193 ASP A C 1
ATOM 1405 O O . ASP A 1 193 ? -2.893 16.561 7.779 1.00 98.75 193 ASP A O 1
ATOM 1409 N N . CYS A 1 194 ? -2.954 14.371 7.321 1.00 98.81 194 CYS A N 1
ATOM 1410 C CA . CYS A 1 194 ? -2.082 14.003 8.424 1.00 98.81 194 CYS A CA 1
ATOM 1411 C C . CYS A 1 194 ? -0.636 14.457 8.170 1.00 98.81 194 CYS A C 1
ATOM 1413 O O . CYS A 1 194 ? -0.201 14.550 7.016 1.00 98.81 194 CYS A O 1
ATOM 1415 N N . TYR A 1 195 ? 0.113 14.789 9.229 1.00 98.69 195 TYR A N 1
ATOM 1416 C CA . TYR A 1 195 ? 1.535 15.141 9.087 1.00 98.69 195 TYR A CA 1
ATOM 1417 C C . TYR A 1 195 ? 2.375 13.906 8.735 1.00 98.69 195 TYR A C 1
ATOM 1419 O O . TYR A 1 195 ? 3.146 13.962 7.778 1.00 98.69 195 TYR A O 1
ATOM 1427 N N . THR A 1 196 ? 2.132 12.792 9.424 1.00 98.69 196 THR A N 1
ATOM 1428 C CA . THR A 1 196 ? 2.533 11.438 9.016 1.00 98.69 196 THR A CA 1
ATOM 1429 C C . THR A 1 196 ? 1.269 10.644 8.699 1.00 98.69 196 THR A C 1
ATOM 1431 O O . THR A 1 196 ? 0.324 10.660 9.488 1.00 98.69 196 THR A O 1
ATOM 1434 N N . GLY A 1 197 ? 1.201 9.983 7.543 1.00 98.69 197 GLY A N 1
ATOM 1435 C CA . GLY A 1 197 ? 0.001 9.253 7.125 1.00 98.69 197 GLY A CA 1
ATOM 1436 C C . GLY A 1 197 ? -0.227 7.989 7.949 1.00 98.69 197 GLY A C 1
ATOM 1437 O O . GLY A 1 197 ? -1.108 7.962 8.805 1.00 98.69 197 GLY A O 1
ATOM 1438 N N . MET A 1 198 ? 0.562 6.948 7.696 1.00 98.62 198 MET A N 1
ATOM 1439 C CA . MET A 1 198 ? 0.507 5.688 8.442 1.00 98.62 198 MET A CA 1
ATOM 1440 C C . MET A 1 198 ? 1.919 5.194 8.738 1.00 98.62 198 MET A C 1
ATOM 1442 O O . MET A 1 198 ? 2.772 5.230 7.856 1.00 98.62 198 MET A O 1
ATOM 1446 N N . GLU A 1 199 ? 2.138 4.711 9.954 1.00 98.31 199 GLU A N 1
ATOM 1447 C CA . GLU A 1 199 ? 3.409 4.156 10.415 1.00 98.31 199 GLU A CA 1
ATOM 1448 C C . GLU A 1 199 ? 3.195 2.731 10.929 1.00 98.31 199 GLU A C 1
ATOM 1450 O O . GLU A 1 199 ? 2.285 2.471 11.727 1.00 98.31 199 GLU A O 1
ATOM 1455 N N . CYS A 1 200 ? 4.024 1.809 10.443 1.00 95.50 200 CYS A N 1
ATOM 1456 C CA . CYS A 1 200 ? 4.031 0.425 10.878 1.00 95.50 200 CYS A CA 1
ATOM 1457 C C . CYS A 1 200 ? 5.457 -0.045 11.160 1.00 95.50 200 CYS A C 1
ATOM 1459 O O . CYS A 1 200 ? 6.325 0.028 10.293 1.00 95.50 200 CYS A O 1
ATOM 1461 N N . GLU A 1 201 ? 5.703 -0.526 12.374 1.00 93.25 201 GLU A N 1
ATOM 1462 C CA . GLU A 1 201 ? 7.036 -0.910 12.831 1.00 93.25 201 GLU A CA 1
ATOM 1463 C C . GLU A 1 201 ? 7.054 -2.326 13.406 1.00 93.25 201 GLU A C 1
ATOM 1465 O O . GLU A 1 201 ? 6.069 -2.793 13.973 1.00 93.25 201 GLU A O 1
ATOM 1470 N N . GLU A 1 202 ? 8.210 -2.987 13.335 1.00 91.44 202 GLU A N 1
ATOM 1471 C CA . GLU A 1 202 ? 8.437 -4.291 13.973 1.00 91.44 202 GLU A CA 1
ATOM 1472 C C . GLU A 1 202 ? 7.393 -5.336 13.532 1.00 91.44 202 GLU A C 1
ATOM 1474 O O . GLU A 1 202 ? 6.615 -5.842 14.345 1.00 91.44 202 GLU A O 1
ATOM 1479 N N . LEU A 1 203 ? 7.354 -5.610 12.222 1.00 88.75 203 LEU A N 1
ATOM 1480 C CA . LEU A 1 203 ? 6.351 -6.470 11.579 1.00 88.75 203 LEU A CA 1
ATOM 1481 C C . LEU A 1 203 ? 6.508 -7.966 11.898 1.00 88.75 203 LEU A C 1
ATOM 1483 O O . LEU A 1 203 ? 5.523 -8.704 11.893 1.00 88.75 203 LEU A O 1
ATOM 1487 N N . ASP A 1 204 ? 7.725 -8.409 12.208 1.00 86.38 204 ASP A N 1
ATOM 1488 C CA . ASP A 1 204 ? 8.004 -9.721 12.792 1.00 86.38 204 ASP A CA 1
ATOM 1489 C C . ASP A 1 204 ? 9.271 -9.658 13.664 1.00 86.38 204 ASP A C 1
ATOM 1491 O O . ASP A 1 204 ? 10.164 -8.840 13.427 1.00 86.38 204 ASP A O 1
ATOM 1495 N N . LYS A 1 205 ? 9.364 -10.526 14.680 1.00 85.19 205 LYS A N 1
ATOM 1496 C CA . LYS A 1 205 ? 10.538 -10.648 15.569 1.00 85.19 205 LYS A CA 1
ATOM 1497 C C . LYS A 1 205 ? 11.103 -12.074 15.617 1.00 85.19 205 LYS A C 1
ATOM 1499 O O . LYS A 1 205 ? 11.665 -12.492 16.634 1.00 85.19 205 LYS A O 1
ATOM 1504 N N . GLY A 1 206 ? 10.943 -12.830 14.533 1.00 82.44 206 GLY A N 1
ATOM 1505 C CA . GLY A 1 206 ? 11.573 -14.126 14.286 1.00 82.44 206 GLY A CA 1
ATOM 1506 C C . GLY A 1 206 ? 10.618 -15.323 14.266 1.00 82.44 206 GLY A C 1
ATOM 1507 O O . GLY A 1 206 ? 11.063 -16.455 14.013 1.00 82.44 206 GLY A O 1
ATOM 1508 N N . LEU A 1 207 ? 9.321 -15.135 14.538 1.00 85.69 207 LEU A N 1
ATOM 1509 C CA . LEU A 1 207 ? 8.345 -16.231 14.542 1.00 85.69 207 LEU A CA 1
ATOM 1510 C C . LEU A 1 207 ? 7.712 -16.505 13.176 1.00 85.69 207 LEU A C 1
ATOM 1512 O O . LEU A 1 207 ? 7.113 -17.578 13.027 1.00 85.69 207 LEU A O 1
ATOM 1516 N N . GLY A 1 208 ? 7.934 -15.668 12.163 1.00 83.12 208 GLY A N 1
ATOM 1517 C CA . GLY A 1 208 ? 7.407 -15.910 10.822 1.00 83.12 208 GLY A CA 1
ATOM 1518 C C . GLY A 1 208 ? 6.007 -15.334 10.645 1.00 83.12 208 GLY A C 1
ATOM 1519 O O . GLY A 1 208 ? 5.048 -15.993 11.043 1.00 83.12 208 GLY A O 1
ATOM 1520 N N . GLY A 1 209 ? 5.883 -14.159 10.032 1.00 86.38 209 GLY A N 1
ATOM 1521 C CA . GLY A 1 209 ? 4.605 -13.481 9.774 1.00 86.38 209 GLY A CA 1
ATOM 1522 C C . GLY A 1 209 ? 4.261 -13.293 8.291 1.00 86.38 209 GLY A C 1
ATOM 1523 O O . GLY A 1 209 ? 5.063 -13.571 7.397 1.00 86.38 209 GLY A O 1
ATOM 1524 N N . ASP A 1 210 ? 3.047 -12.800 8.040 1.00 91.12 210 ASP A N 1
ATOM 1525 C CA . ASP A 1 210 ? 2.623 -12.280 6.732 1.00 91.12 210 ASP A CA 1
ATOM 1526 C C . ASP A 1 210 ? 2.002 -10.899 6.936 1.00 91.12 210 ASP A C 1
ATOM 1528 O O . ASP A 1 210 ? 1.070 -10.738 7.730 1.00 91.12 210 ASP A O 1
ATOM 1532 N N . THR A 1 211 ? 2.542 -9.900 6.243 1.00 95.38 211 THR A N 1
ATOM 1533 C CA . THR A 1 211 ? 2.079 -8.515 6.329 1.00 95.38 211 THR A CA 1
ATOM 1534 C C . THR A 1 211 ? 1.625 -8.017 4.968 1.00 95.38 211 THR A C 1
ATOM 1536 O O . THR A 1 211 ? 2.385 -8.018 4.001 1.00 95.38 211 THR A O 1
ATOM 1539 N N . GLU A 1 212 ? 0.402 -7.499 4.912 1.00 97.25 212 GLU A N 1
ATOM 1540 C CA . GLU A 1 212 ? -0.190 -6.879 3.732 1.00 97.25 212 GLU A CA 1
ATOM 1541 C C . GLU A 1 212 ? -0.562 -5.424 4.037 1.00 97.25 212 GLU A C 1
ATOM 1543 O O . GLU A 1 212 ? -1.499 -5.144 4.783 1.00 97.25 212 GLU A O 1
ATOM 1548 N N . ILE A 1 213 ? 0.157 -4.483 3.426 1.00 98.50 213 ILE A N 1
ATOM 1549 C CA . ILE A 1 213 ? -0.147 -3.049 3.444 1.00 98.50 213 ILE A CA 1
ATOM 1550 C C . ILE A 1 213 ? -0.622 -2.689 2.043 1.00 98.50 213 ILE A C 1
ATOM 1552 O O . ILE A 1 213 ? 0.191 -2.394 1.159 1.00 98.50 213 ILE A O 1
ATOM 1556 N N . THR A 1 214 ? -1.934 -2.774 1.805 1.00 97.56 214 THR A N 1
ATOM 1557 C CA . THR A 1 214 ? -2.459 -2.744 0.434 1.00 97.56 214 THR A CA 1
ATOM 1558 C C . THR A 1 214 ? -3.639 -1.820 0.190 1.00 97.56 214 THR A C 1
ATOM 1560 O O . THR A 1 214 ? -4.586 -1.764 0.971 1.00 97.56 214 THR A O 1
ATOM 1563 N N . GLY A 1 215 ? -3.641 -1.150 -0.963 1.00 95.75 215 GLY A N 1
ATOM 1564 C CA . GLY A 1 215 ? -4.788 -0.361 -1.422 1.00 95.75 215 GLY A CA 1
ATOM 1565 C C . GLY A 1 215 ? -5.092 0.873 -0.568 1.00 95.75 215 GLY A C 1
ATOM 1566 O O . GLY A 1 215 ? -6.182 1.433 -0.679 1.00 95.75 215 GLY A O 1
ATOM 1567 N N . ASN A 1 216 ? -4.166 1.300 0.292 1.00 98.88 216 ASN A N 1
ATOM 1568 C CA . ASN A 1 216 ? -4.368 2.462 1.149 1.00 98.88 216 ASN A CA 1
ATOM 1569 C C . ASN A 1 216 ? -4.153 3.764 0.367 1.00 98.88 216 ASN A C 1
ATOM 1571 O O . ASN A 1 216 ? -3.348 3.823 -0.563 1.00 98.88 216 ASN A O 1
ATOM 1575 N N . THR A 1 217 ? -4.853 4.826 0.754 1.00 98.88 217 THR A N 1
ATOM 1576 C CA . THR A 1 217 ? -4.751 6.153 0.139 1.00 98.88 217 THR A CA 1
ATOM 1577 C C . THR A 1 217 ? -4.297 7.179 1.170 1.00 98.88 217 THR A C 1
ATOM 1579 O O . THR A 1 217 ? -4.989 7.433 2.146 1.00 98.88 217 THR A O 1
ATOM 1582 N N . VAL A 1 218 ? -3.149 7.811 0.944 1.00 98.88 218 VAL A N 1
ATOM 1583 C CA . VAL A 1 218 ? -2.600 8.865 1.801 1.00 98.88 218 VAL A CA 1
ATOM 1584 C C . VAL A 1 218 ? -2.453 10.142 0.991 1.00 98.88 218 VAL A C 1
ATOM 1586 O O . VAL A 1 218 ? -1.772 10.167 -0.035 1.00 98.88 218 VAL A O 1
ATOM 1589 N N . THR A 1 219 ? -3.092 11.220 1.432 1.00 98.81 219 THR A N 1
ATOM 1590 C CA . THR A 1 219 ? -3.058 12.508 0.735 1.00 98.81 219 THR A CA 1
ATOM 1591 C C . THR A 1 219 ? -2.797 13.662 1.686 1.00 98.81 219 THR A C 1
ATOM 1593 O O . THR A 1 219 ? -3.214 13.627 2.841 1.00 98.81 219 THR A O 1
ATOM 1596 N N . ARG A 1 220 ? -2.115 14.697 1.192 1.00 98.25 220 ARG A N 1
ATOM 1597 C CA . ARG A 1 220 ? -1.898 15.941 1.930 1.00 98.25 220 ARG A CA 1
ATOM 1598 C C . ARG A 1 220 ? -2.048 17.154 1.023 1.00 98.25 220 ARG A C 1
ATOM 1600 O O . ARG A 1 220 ? -1.523 17.190 -0.087 1.00 98.25 220 ARG A O 1
ATOM 1607 N N . ALA A 1 221 ? -2.759 18.167 1.493 1.00 98.25 221 ALA A N 1
ATOM 1608 C CA . ALA A 1 221 ? -2.946 19.415 0.781 1.00 98.25 221 ALA A CA 1
ATOM 1609 C C . ALA A 1 221 ? -1.644 20.228 0.723 1.00 98.25 221 ALA A C 1
ATOM 1611 O O . ALA A 1 221 ? -0.956 20.426 1.725 1.00 98.25 221 ALA A O 1
ATOM 1612 N N . ALA A 1 222 ? -1.347 20.795 -0.451 1.00 96.81 222 ALA A N 1
ATOM 1613 C CA . ALA A 1 222 ? -0.161 21.630 -0.664 1.00 96.81 222 ALA A CA 1
ATOM 1614 C C . ALA A 1 222 ? -0.077 22.838 0.290 1.00 96.81 222 ALA A C 1
ATOM 1616 O O . ALA A 1 222 ? 1.017 23.271 0.648 1.00 96.81 222 ALA A O 1
ATOM 1617 N N . SER A 1 223 ? -1.223 23.362 0.736 1.00 97.44 223 SER A N 1
ATOM 1618 C CA . SER A 1 223 ? -1.311 24.486 1.676 1.00 97.44 223 SER A CA 1
ATOM 1619 C C . SER A 1 223 ? -0.744 24.189 3.066 1.00 97.44 223 SER A C 1
ATOM 1621 O O . SER A 1 223 ? -0.478 25.129 3.809 1.00 97.44 223 SER A O 1
ATOM 1623 N N . LEU A 1 224 ? -0.563 22.916 3.426 1.00 97.25 224 LEU A N 1
ATOM 1624 C CA . LEU A 1 224 ? -0.074 22.500 4.741 1.00 97.25 224 LEU A CA 1
ATOM 1625 C C . LEU A 1 224 ? 1.450 22.304 4.792 1.00 97.25 224 LEU A C 1
ATOM 1627 O O . LEU A 1 224 ? 1.983 21.942 5.843 1.00 97.25 224 LEU A O 1
ATOM 1631 N N . GLY A 1 225 ? 2.152 22.518 3.672 1.00 95.88 225 GLY A N 1
ATOM 1632 C CA . GLY A 1 225 ? 3.582 22.226 3.555 1.00 95.88 225 GLY A CA 1
ATOM 1633 C C . GLY A 1 225 ? 3.904 20.726 3.664 1.00 95.88 225 GLY A C 1
ATOM 1634 O O . GLY A 1 225 ? 2.994 19.906 3.823 1.00 95.88 225 GLY A O 1
ATOM 1635 N N . PRO A 1 226 ? 5.191 20.348 3.558 1.00 95.69 226 PRO A N 1
ATOM 1636 C CA . PRO A 1 226 ? 5.594 18.947 3.577 1.00 95.69 226 PRO A CA 1
ATOM 1637 C C . PRO A 1 226 ? 5.266 18.289 4.922 1.00 95.69 226 PRO A C 1
ATOM 1639 O O . PRO A 1 226 ? 5.660 18.785 5.979 1.00 95.69 226 PRO A O 1
ATOM 1642 N N . GLY A 1 227 ? 4.529 17.179 4.859 1.00 98.06 227 GLY A N 1
ATOM 1643 C CA . GLY A 1 227 ? 4.486 16.191 5.936 1.00 98.06 227 GLY A CA 1
ATOM 1644 C C . GLY A 1 227 ? 5.782 15.377 5.992 1.00 98.06 227 GLY A C 1
ATOM 1645 O O . GLY A 1 227 ? 6.661 15.562 5.150 1.00 98.06 227 GLY A O 1
ATOM 1646 N N . ASP A 1 228 ? 5.886 14.470 6.955 1.00 98.50 228 ASP A N 1
ATOM 1647 C CA . ASP A 1 228 ? 7.045 13.584 7.102 1.00 98.50 228 ASP A CA 1
ATOM 1648 C C . ASP A 1 228 ? 6.983 12.430 6.087 1.00 98.50 228 ASP A C 1
ATOM 1650 O O . ASP A 1 228 ? 7.466 12.568 4.960 1.00 98.50 228 ASP A O 1
ATOM 1654 N N . ALA A 1 229 ? 6.288 11.341 6.420 1.00 98.50 229 ALA A N 1
ATOM 1655 C CA . ALA A 1 229 ? 6.066 10.211 5.525 1.00 98.50 229 ALA A CA 1
ATOM 1656 C C . ALA A 1 229 ? 4.578 10.022 5.200 1.00 98.50 229 ALA A C 1
ATOM 1658 O O . ALA A 1 229 ? 3.705 10.184 6.057 1.00 98.50 229 ALA A O 1
ATOM 1659 N N . GLY A 1 230 ? 4.281 9.640 3.956 1.00 98.75 230 GLY A N 1
ATOM 1660 C CA . GLY A 1 230 ? 2.958 9.148 3.589 1.00 98.75 230 GLY A CA 1
ATOM 1661 C C . GLY A 1 230 ? 2.696 7.784 4.227 1.00 98.75 230 GLY A C 1
ATOM 1662 O O . GLY A 1 230 ? 1.751 7.627 4.998 1.00 98.75 230 GLY A O 1
ATOM 1663 N N . ILE A 1 231 ? 3.561 6.813 3.934 1.00 98.81 231 ILE A N 1
ATOM 1664 C CA . ILE A 1 231 ? 3.578 5.493 4.575 1.00 98.81 231 ILE A CA 1
ATOM 1665 C C . ILE A 1 231 ? 5.005 5.216 5.061 1.00 98.81 231 ILE A C 1
ATOM 1667 O O . ILE A 1 231 ? 5.927 5.215 4.247 1.00 98.81 231 ILE A O 1
ATOM 1671 N N . ASP A 1 232 ? 5.176 5.003 6.363 1.00 98.62 232 ASP A N 1
ATOM 1672 C CA . ASP A 1 232 ? 6.435 4.628 7.019 1.00 98.62 232 ASP A CA 1
ATOM 1673 C C . ASP A 1 232 ? 6.363 3.159 7.456 1.00 98.62 232 ASP A C 1
ATOM 1675 O O . ASP A 1 232 ? 5.394 2.735 8.091 1.00 98.62 232 ASP A O 1
ATOM 1679 N N . ILE A 1 233 ? 7.360 2.373 7.056 1.00 97.69 233 ILE A N 1
ATOM 1680 C CA . ILE A 1 233 ? 7.458 0.943 7.326 1.00 97.69 233 ILE A CA 1
ATOM 1681 C C . ILE A 1 233 ? 8.853 0.648 7.866 1.00 97.69 233 ILE A C 1
ATOM 1683 O O . ILE A 1 233 ? 9.841 0.725 7.132 1.00 97.69 233 ILE A O 1
ATOM 1687 N N . ARG A 1 234 ? 8.943 0.244 9.134 1.00 95.06 234 ARG A N 1
ATOM 1688 C CA . ARG A 1 234 ? 10.220 -0.097 9.772 1.00 95.06 234 ARG A CA 1
ATOM 1689 C C . ARG A 1 234 ? 10.293 -1.560 10.154 1.00 95.06 234 ARG A C 1
ATOM 1691 O O . ARG A 1 234 ? 9.363 -2.124 10.724 1.00 95.06 234 ARG A O 1
ATOM 1698 N N . CYS A 1 235 ? 11.451 -2.148 9.891 1.00 93.44 235 CYS A N 1
ATOM 1699 C CA . CYS A 1 235 ? 11.718 -3.569 10.051 1.00 93.44 235 CYS A CA 1
ATOM 1700 C C . CYS A 1 235 ? 10.681 -4.444 9.322 1.00 93.44 235 CYS A C 1
ATOM 1702 O O . CYS A 1 235 ? 10.009 -5.245 9.976 1.00 93.44 235 CYS A O 1
ATOM 1704 N N . PRO A 1 236 ? 10.485 -4.283 7.995 1.00 93.56 236 PRO A N 1
ATOM 1705 C CA . PRO A 1 236 ? 9.765 -5.290 7.232 1.00 93.56 236 PRO A CA 1
ATOM 1706 C C . PRO A 1 236 ? 10.567 -6.592 7.188 1.00 93.56 236 PRO A C 1
ATOM 1708 O O . PRO A 1 236 ? 11.783 -6.595 6.977 1.00 93.56 236 PRO A O 1
ATOM 1711 N N . GLU A 1 237 ? 9.848 -7.689 7.388 1.00 87.25 237 GLU A N 1
ATOM 1712 C CA . GLU A 1 237 ? 10.373 -9.036 7.610 1.00 87.25 237 GLU A CA 1
ATOM 1713 C C . GLU A 1 237 ? 9.492 -10.082 6.933 1.00 87.25 237 GLU A C 1
ATOM 1715 O O . GLU A 1 237 ? 8.375 -9.772 6.503 1.00 87.25 237 GLU A O 1
ATOM 1720 N N . ASP A 1 238 ? 10.000 -11.320 6.880 1.00 88.44 238 ASP A N 1
ATOM 1721 C CA . ASP A 1 238 ? 9.325 -12.484 6.298 1.00 88.44 238 ASP A CA 1
ATOM 1722 C C . ASP A 1 238 ? 8.616 -12.107 5.002 1.00 88.44 238 ASP A C 1
ATOM 1724 O O . ASP A 1 238 ? 9.228 -11.479 4.154 1.00 88.44 238 ASP A O 1
ATOM 1728 N N . THR A 1 239 ? 7.342 -12.449 4.824 1.00 90.88 239 THR A N 1
ATOM 1729 C CA . THR A 1 239 ? 6.587 -11.971 3.673 1.00 90.88 239 THR A CA 1
ATOM 1730 C C . THR A 1 239 ? 5.916 -10.644 4.011 1.00 90.88 239 THR A C 1
ATOM 1732 O O . THR A 1 239 ? 4.935 -10.604 4.749 1.00 90.88 239 THR A O 1
ATOM 1735 N N . THR A 1 240 ? 6.423 -9.553 3.438 1.00 95.44 240 THR A N 1
ATOM 1736 C CA . THR A 1 240 ? 5.803 -8.225 3.537 1.00 95.44 240 THR A CA 1
ATOM 1737 C C . THR A 1 240 ? 5.437 -7.711 2.146 1.00 95.44 240 THR A C 1
ATOM 1739 O O . THR A 1 240 ? 6.300 -7.534 1.285 1.00 95.44 240 THR A O 1
ATOM 1742 N N . ARG A 1 241 ? 4.148 -7.445 1.914 1.00 96.88 241 ARG A N 1
ATOM 1743 C CA . ARG A 1 241 ? 3.609 -6.904 0.658 1.00 96.88 241 ARG A CA 1
ATOM 1744 C C . ARG A 1 241 ? 3.106 -5.484 0.848 1.00 96.88 241 ARG A C 1
ATOM 1746 O O . ARG A 1 241 ? 2.161 -5.238 1.591 1.00 96.88 241 ARG A O 1
ATOM 1753 N N . ILE A 1 242 ? 3.695 -4.558 0.107 1.00 98.44 242 ILE A N 1
ATOM 1754 C CA . ILE A 1 242 ? 3.351 -3.139 0.088 1.00 98.44 242 ILE A CA 1
ATOM 1755 C C . ILE A 1 242 ? 2.836 -2.848 -1.311 1.00 98.44 242 ILE A C 1
ATOM 1757 O O . ILE A 1 242 ? 3.634 -2.633 -2.229 1.00 98.44 242 ILE A O 1
ATOM 1761 N N . SER A 1 243 ? 1.515 -2.913 -1.509 1.00 95.81 243 SER A N 1
ATOM 1762 C CA . SER A 1 243 ? 0.975 -2.913 -2.869 1.00 95.81 243 SER A CA 1
ATOM 1763 C C . SER A 1 243 ? -0.298 -2.122 -3.123 1.00 95.81 243 SER A C 1
ATOM 1765 O O . SER A 1 243 ? -1.214 -2.084 -2.310 1.00 95.81 243 SER A O 1
ATOM 1767 N N . GLY A 1 244 ? -0.391 -1.483 -4.291 1.00 92.12 244 GLY A N 1
ATOM 1768 C CA . GLY A 1 244 ? -1.602 -0.766 -4.694 1.00 92.12 244 GLY A CA 1
ATOM 1769 C C . GLY A 1 244 ? -1.877 0.497 -3.875 1.00 92.12 244 GLY A C 1
ATOM 1770 O O . GLY A 1 244 ? -2.972 1.054 -3.970 1.00 92.12 244 GLY A O 1
ATOM 1771 N N . ASN A 1 245 ? -0.925 0.949 -3.052 1.00 98.75 245 ASN A N 1
ATOM 1772 C CA . ASN A 1 245 ? -1.098 2.138 -2.229 1.00 98.75 245 ASN A CA 1
ATOM 1773 C C . ASN A 1 245 ? -0.943 3.403 -3.075 1.00 98.75 245 ASN A C 1
ATOM 1775 O O . ASN A 1 245 ? -0.166 3.450 -4.030 1.00 98.75 245 ASN A O 1
ATOM 1779 N N . LYS A 1 246 ? -1.676 4.451 -2.709 1.00 98.69 246 LYS A N 1
ATOM 1780 C CA . LYS A 1 246 ? -1.651 5.758 -3.363 1.00 98.69 246 LYS A CA 1
ATOM 1781 C C . LYS A 1 246 ? -1.175 6.800 -2.369 1.00 98.69 246 LYS A C 1
ATOM 1783 O O . LYS A 1 246 ? -1.885 7.083 -1.412 1.00 98.69 246 LYS A O 1
ATOM 1788 N N . VAL A 1 247 ? -0.016 7.401 -2.611 1.00 98.88 247 VAL A N 1
ATOM 1789 C CA . VAL A 1 247 ? 0.522 8.483 -1.782 1.00 98.88 247 VAL A CA 1
ATOM 1790 C C . VAL A 1 247 ? 0.638 9.754 -2.611 1.00 98.88 247 VAL A C 1
ATOM 1792 O O . VAL A 1 247 ? 1.330 9.789 -3.628 1.00 98.88 247 VAL A O 1
ATOM 1795 N N . LYS A 1 248 ? -0.032 10.821 -2.176 1.00 98.50 248 LYS A N 1
ATOM 1796 C CA . LYS A 1 248 ? 0.027 12.131 -2.826 1.00 98.50 248 LYS A CA 1
ATOM 1797 C C . LYS A 1 248 ? 0.404 13.215 -1.825 1.00 98.50 248 LYS A C 1
ATOM 1799 O O . LYS A 1 248 ? -0.370 13.528 -0.923 1.00 98.50 248 LYS A O 1
ATOM 1804 N N . GLY A 1 249 ? 1.589 13.779 -2.018 1.00 94.69 249 GLY A N 1
ATOM 1805 C CA . GLY A 1 249 ? 2.165 14.796 -1.153 1.00 94.69 249 GLY A CA 1
ATOM 1806 C C . GLY A 1 249 ? 1.558 16.198 -1.281 1.00 94.69 249 GLY A C 1
ATOM 1807 O O . GLY A 1 249 ? 0.604 16.409 -2.039 1.00 94.69 249 GLY A O 1
ATOM 1808 N N . PRO A 1 250 ? 2.146 17.161 -0.545 1.00 98.12 250 PRO A N 1
ATOM 1809 C CA . PRO A 1 250 ? 3.570 17.164 -0.186 1.00 98.12 250 PRO A CA 1
ATOM 1810 C C . PRO A 1 250 ? 3.928 16.325 1.051 1.00 98.12 250 PRO A C 1
ATOM 1812 O O . PRO A 1 250 ? 3.459 16.600 2.147 1.00 98.12 250 PRO A O 1
ATOM 1815 N N . PHE A 1 251 ? 4.834 15.362 0.890 1.00 98.75 251 PHE A N 1
ATOM 1816 C CA . PHE A 1 251 ? 5.531 14.665 1.983 1.00 98.75 251 PHE A CA 1
ATOM 1817 C C . PHE A 1 251 ? 7.033 14.706 1.719 1.00 98.75 251 PHE A C 1
ATOM 1819 O O . PHE A 1 251 ? 7.444 14.776 0.556 1.00 98.75 251 PHE A O 1
ATOM 1826 N N . GLN A 1 252 ? 7.851 14.629 2.766 1.00 98.62 252 GLN A N 1
ATOM 1827 C CA . GLN A 1 252 ? 9.273 14.366 2.603 1.00 98.62 252 GLN A CA 1
ATOM 1828 C C . GLN A 1 252 ? 9.468 12.988 1.964 1.00 98.62 252 GLN A C 1
ATOM 1830 O O . GLN A 1 252 ? 10.161 12.898 0.953 1.00 98.62 252 GLN A O 1
ATOM 1835 N N . TYR A 1 253 ? 8.784 11.957 2.462 1.00 98.81 253 TYR A N 1
ATOM 1836 C CA . TYR A 1 253 ? 8.826 10.595 1.929 1.00 98.81 253 TYR A CA 1
ATOM 1837 C C . TYR A 1 253 ? 7.437 10.130 1.485 1.00 98.81 253 TYR A C 1
ATOM 1839 O O . TYR A 1 253 ? 6.459 10.267 2.215 1.00 98.81 253 TYR A O 1
ATOM 1847 N N . GLY A 1 254 ? 7.324 9.566 0.284 1.00 98.81 254 GLY A N 1
ATOM 1848 C CA . GLY A 1 254 ? 6.094 8.920 -0.165 1.00 98.81 254 GLY A CA 1
ATOM 1849 C C . GLY A 1 254 ? 5.880 7.603 0.569 1.00 98.81 254 GLY A C 1
ATOM 1850 O O . GLY A 1 254 ? 5.001 7.501 1.423 1.00 98.81 254 GLY A O 1
ATOM 1851 N N . ILE A 1 255 ? 6.728 6.626 0.253 1.00 98.88 255 ILE A N 1
ATOM 1852 C CA . ILE A 1 255 ? 6.880 5.383 1.009 1.00 98.88 255 ILE A CA 1
ATOM 1853 C C . ILE A 1 255 ? 8.303 5.354 1.570 1.00 98.88 255 ILE A C 1
ATOM 1855 O O . ILE A 1 255 ? 9.269 5.402 0.807 1.00 98.88 255 ILE A O 1
ATOM 1859 N N . TYR A 1 256 ? 8.422 5.299 2.892 1.00 98.81 256 TYR A N 1
ATOM 1860 C CA . TYR A 1 256 ? 9.682 5.162 3.614 1.00 98.81 256 TYR A CA 1
ATOM 1861 C C . TYR A 1 256 ? 9.791 3.740 4.157 1.00 98.81 256 TYR A C 1
ATOM 1863 O O . TYR A 1 256 ? 8.868 3.252 4.804 1.00 98.81 256 TYR A O 1
ATOM 1871 N N . ILE A 1 257 ? 10.900 3.070 3.856 1.00 98.50 257 ILE A N 1
ATOM 1872 C CA . ILE A 1 257 ? 11.189 1.707 4.292 1.00 98.50 257 ILE A CA 1
ATOM 1873 C C . ILE A 1 257 ? 12.542 1.702 4.988 1.00 98.50 257 ILE A C 1
ATOM 1875 O O . ILE A 1 257 ? 13.541 2.138 4.409 1.00 98.50 257 ILE A O 1
ATOM 1879 N N . GLU A 1 258 ? 12.589 1.181 6.209 1.00 96.12 258 GLU A N 1
ATOM 1880 C CA . GLU A 1 258 ? 13.816 1.149 6.998 1.00 96.12 258 GLU A CA 1
ATOM 1881 C C . GLU A 1 258 ? 14.081 -0.198 7.682 1.00 96.12 258 GLU A C 1
ATOM 1883 O O . GLU A 1 258 ? 13.151 -0.887 8.090 1.00 96.12 258 GLU A O 1
ATOM 1888 N N . TYR A 1 259 ? 15.363 -0.560 7.821 1.00 95.12 259 TYR A N 1
ATOM 1889 C CA . TYR A 1 259 ? 15.842 -1.765 8.519 1.00 95.12 259 TYR A CA 1
ATOM 1890 C C . TYR A 1 259 ? 15.254 -3.081 7.988 1.00 95.12 259 TYR A C 1
ATOM 1892 O O . TYR A 1 259 ? 14.886 -3.963 8.760 1.00 95.12 259 TYR A O 1
ATOM 1900 N N . LEU A 1 260 ? 15.182 -3.235 6.665 1.00 94.06 260 LEU A N 1
ATOM 1901 C CA . LEU A 1 260 ? 14.674 -4.456 6.038 1.00 94.06 260 LEU A CA 1
ATOM 1902 C C . LEU A 1 260 ? 15.557 -5.659 6.406 1.00 94.06 260 LEU A C 1
ATOM 1904 O O . LEU A 1 260 ? 16.768 -5.645 6.155 1.00 94.06 260 LEU A O 1
ATOM 1908 N N . GLY A 1 261 ? 14.952 -6.696 6.991 1.00 88.75 261 GLY A N 1
ATOM 1909 C CA . GLY A 1 261 ? 15.681 -7.882 7.442 1.00 88.75 261 GLY A CA 1
ATOM 1910 C C . GLY A 1 261 ? 16.549 -7.620 8.679 1.00 88.75 261 GLY A C 1
ATOM 1911 O O . GLY A 1 261 ? 17.753 -7.858 8.641 1.00 88.75 261 GLY A O 1
ATOM 1912 N N . SER A 1 262 ? 15.969 -7.079 9.749 1.00 87.69 262 SER A N 1
ATOM 1913 C CA . SER A 1 262 ? 16.538 -6.853 11.080 1.00 87.69 262 SER A CA 1
ATOM 1914 C C . SER A 1 262 ? 16.324 -7.993 12.094 1.00 87.69 262 SER A C 1
ATOM 1916 O O . SER A 1 262 ? 17.276 -8.331 12.804 1.00 87.69 262 SER A O 1
ATOM 1918 N N . PHE A 1 263 ? 15.124 -8.579 12.195 1.00 76.69 263 PHE A N 1
ATOM 1919 C CA . PHE A 1 263 ? 14.719 -9.462 13.309 1.00 76.69 263 PHE A CA 1
ATOM 1920 C C . PHE A 1 263 ? 14.006 -10.766 12.904 1.00 76.69 263 PHE A C 1
ATOM 1922 O O . PHE A 1 263 ? 13.747 -11.592 13.782 1.00 76.69 263 PHE A O 1
ATOM 1929 N N . GLY A 1 264 ? 13.685 -10.958 11.623 1.00 74.56 264 GLY A N 1
ATOM 1930 C CA . GLY A 1 264 ? 12.868 -12.069 11.133 1.00 74.56 264 GLY A CA 1
ATOM 1931 C C . GLY A 1 264 ? 13.650 -13.321 10.734 1.00 74.56 264 GLY A C 1
ATOM 1932 O O . GLY A 1 264 ? 14.746 -13.613 11.232 1.00 74.56 264 GLY A O 1
ATOM 1933 N N . ARG A 1 265 ? 13.058 -14.102 9.824 1.00 82.94 265 ARG A N 1
ATOM 1934 C CA . ARG A 1 265 ? 13.698 -15.276 9.219 1.00 82.94 265 ARG A CA 1
ATOM 1935 C C . ARG A 1 265 ? 14.403 -14.912 7.921 1.00 82.94 265 ARG A C 1
ATOM 1937 O O . ARG A 1 265 ? 14.030 -13.988 7.212 1.00 82.94 265 ARG A O 1
ATOM 1944 N N . THR A 1 266 ? 15.424 -15.696 7.596 1.00 85.81 266 THR A N 1
ATOM 1945 C CA . THR A 1 266 ? 16.204 -15.534 6.369 1.00 85.81 266 THR A CA 1
ATOM 1946 C C . THR A 1 266 ? 15.727 -16.497 5.268 1.00 85.81 266 THR A C 1
ATOM 1948 O O . THR A 1 266 ? 15.584 -17.690 5.557 1.00 85.81 266 THR A O 1
ATOM 1951 N N . PRO A 1 267 ? 15.577 -16.033 4.012 1.00 91.12 267 PRO A N 1
ATOM 1952 C CA . PRO A 1 267 ? 15.630 -14.628 3.603 1.00 91.12 267 PRO A CA 1
ATOM 1953 C C . PRO A 1 267 ? 14.355 -13.873 4.007 1.00 91.12 267 PRO A C 1
ATOM 1955 O O . PRO A 1 267 ? 13.272 -14.457 4.027 1.00 91.12 267 PRO A O 1
ATOM 1958 N N . ALA A 1 268 ? 14.476 -12.571 4.277 1.00 92.38 268 ALA A N 1
ATOM 1959 C CA . ALA A 1 268 ? 13.303 -11.695 4.290 1.00 92.38 268 ALA A CA 1
ATOM 1960 C C . ALA A 1 268 ? 12.764 -11.562 2.853 1.00 92.38 268 ALA A C 1
ATOM 1962 O O . ALA A 1 268 ? 13.549 -11.536 1.913 1.00 92.38 268 ALA A O 1
ATOM 1963 N N . ILE A 1 269 ? 11.452 -11.477 2.659 1.00 93.00 269 ILE A N 1
ATOM 1964 C CA . ILE A 1 269 ? 10.781 -11.455 1.350 1.00 93.00 269 ILE A CA 1
ATOM 1965 C C . ILE A 1 269 ? 9.857 -10.232 1.264 1.00 93.00 269 ILE A C 1
ATOM 1967 O O . ILE A 1 269 ? 8.708 -10.238 1.713 1.00 93.00 269 ILE A O 1
ATOM 1971 N N . VAL A 1 270 ? 10.341 -9.164 0.637 1.00 95.94 270 VAL A N 1
ATOM 1972 C CA . VAL A 1 270 ? 9.637 -7.879 0.587 1.00 95.94 270 VAL A CA 1
ATOM 1973 C C . VAL A 1 270 ? 9.263 -7.504 -0.838 1.00 95.94 270 VAL A C 1
ATOM 1975 O O . VAL A 1 270 ? 10.106 -7.395 -1.729 1.00 95.94 270 VAL A O 1
ATOM 1978 N N . PHE A 1 271 ? 7.977 -7.233 -1.032 1.00 96.06 271 PHE A N 1
ATOM 1979 C CA . PHE A 1 271 ? 7.402 -6.790 -2.293 1.00 96.06 271 PHE A CA 1
ATOM 1980 C C . PHE A 1 271 ? 6.901 -5.352 -2.155 1.00 96.06 271 PHE A C 1
ATOM 1982 O O . PHE A 1 271 ? 6.009 -5.078 -1.355 1.00 96.06 271 PHE A O 1
ATOM 1989 N N . VAL A 1 272 ? 7.439 -4.433 -2.957 1.00 98.31 272 VAL A N 1
ATOM 1990 C CA . VAL A 1 272 ? 6.936 -3.059 -3.104 1.00 98.31 272 VAL A CA 1
ATOM 1991 C C . VAL A 1 272 ? 6.414 -2.917 -4.523 1.00 98.31 272 VAL A C 1
ATOM 1993 O O . VAL A 1 272 ? 7.187 -2.736 -5.464 1.00 98.31 272 VAL A O 1
ATOM 1996 N N . GLU A 1 273 ? 5.105 -3.060 -4.698 1.00 94.50 273 GLU A N 1
ATOM 1997 C CA . GLU A 1 273 ? 4.53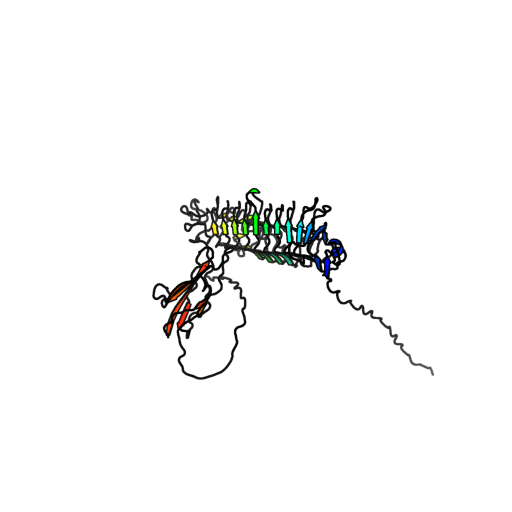5 -3.326 -6.018 1.00 94.50 273 GLU A CA 1
ATOM 1998 C C . GLU A 1 273 ? 3.317 -2.476 -6.330 1.00 94.50 273 GLU A C 1
ATOM 2000 O O . GLU A 1 273 ? 2.415 -2.357 -5.511 1.00 94.50 273 GLU A O 1
ATOM 2005 N N . SER A 1 274 ? 3.174 -1.995 -7.561 1.00 93.00 274 SER A N 1
ATOM 2006 C CA . SER A 1 274 ? 1.908 -1.383 -7.999 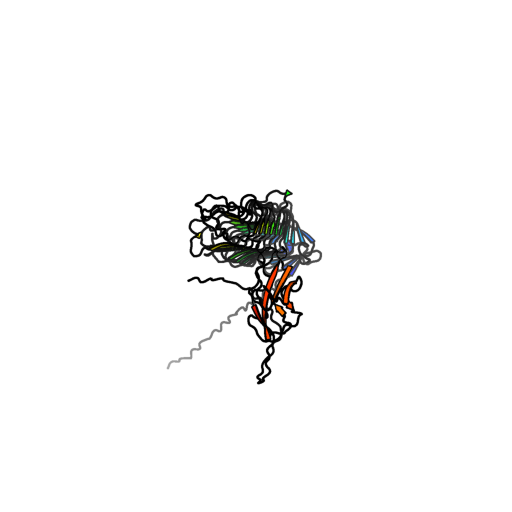1.00 93.00 274 SER A CA 1
ATOM 2007 C C . SER A 1 274 ? 1.484 -0.156 -7.172 1.00 93.00 274 SER A C 1
ATOM 2009 O O . SER A 1 274 ? 0.296 0.165 -7.110 1.00 93.00 274 SER A O 1
ATOM 2011 N N . ASN A 1 275 ? 2.410 0.532 -6.498 1.00 98.25 275 ASN A N 1
ATOM 2012 C CA . ASN A 1 275 ? 2.096 1.741 -5.734 1.00 98.25 275 ASN A CA 1
ATOM 2013 C C . ASN A 1 275 ? 2.161 2.981 -6.635 1.00 98.25 275 ASN A C 1
ATOM 2015 O O . ASN A 1 275 ? 3.001 3.061 -7.528 1.00 98.25 275 ASN A O 1
ATOM 2019 N N . ALA A 1 276 ? 1.294 3.963 -6.390 1.00 97.31 276 ALA A N 1
ATOM 2020 C CA . ALA A 1 276 ? 1.314 5.261 -7.059 1.00 97.31 276 ALA A CA 1
ATOM 2021 C C . ALA A 1 276 ? 1.739 6.355 -6.078 1.00 97.31 276 ALA A C 1
ATOM 2023 O O . ALA A 1 276 ? 1.006 6.669 -5.140 1.00 97.31 276 ALA A O 1
ATOM 2024 N N . ILE A 1 277 ? 2.895 6.966 -6.317 1.00 98.75 277 ILE A N 1
ATOM 2025 C CA . ILE A 1 277 ? 3.470 8.015 -5.479 1.00 98.75 277 ILE A CA 1
ATOM 2026 C C . ILE A 1 277 ? 3.645 9.290 -6.302 1.00 98.75 277 ILE A C 1
ATOM 2028 O O . ILE A 1 277 ? 4.215 9.267 -7.395 1.00 98.75 277 ILE A O 1
ATOM 2032 N N . ALA A 1 278 ? 3.165 10.423 -5.784 1.00 98.31 278 ALA A N 1
ATOM 2033 C CA . ALA A 1 278 ? 3.325 11.703 -6.461 1.00 98.31 278 ALA A CA 1
ATOM 2034 C C . ALA A 1 278 ? 3.511 12.900 -5.526 1.00 98.31 278 ALA A C 1
ATOM 2036 O O . ALA A 1 278 ? 2.852 13.001 -4.491 1.00 98.31 278 ALA A O 1
ATOM 2037 N N . GLY A 1 279 ? 4.322 13.874 -5.955 1.00 97.50 279 GLY A N 1
ATOM 2038 C CA . GLY A 1 279 ? 4.434 15.172 -5.280 1.00 97.50 279 GLY A CA 1
ATOM 2039 C C . GLY A 1 279 ? 5.179 15.127 -3.946 1.00 97.50 279 GLY A C 1
ATOM 2040 O O . GLY A 1 279 ? 4.808 15.862 -3.035 1.00 97.50 279 GLY A O 1
ATOM 2041 N N . THR A 1 280 ? 6.168 14.246 -3.797 1.00 98.44 280 THR A N 1
ATOM 2042 C CA . THR A 1 280 ? 6.964 14.061 -2.570 1.00 98.44 280 THR A CA 1
ATOM 2043 C C . THR A 1 280 ? 8.438 14.396 -2.804 1.00 98.44 280 THR A C 1
ATOM 2045 O O . THR A 1 280 ? 8.890 14.426 -3.946 1.00 98.44 280 THR A O 1
ATOM 2048 N N . GLY A 1 281 ? 9.204 14.642 -1.738 1.00 98.69 281 GLY A N 1
ATOM 2049 C CA . GLY A 1 281 ? 10.659 14.805 -1.849 1.00 98.69 281 GLY A CA 1
ATOM 2050 C C . GLY A 1 281 ? 11.310 13.517 -2.360 1.00 98.69 281 GLY A C 1
ATOM 2051 O O . GLY A 1 281 ? 11.930 13.492 -3.419 1.00 98.69 281 GLY A O 1
ATOM 2052 N N . TYR A 1 282 ? 11.082 12.413 -1.658 1.00 98.81 282 TYR A N 1
ATOM 2053 C CA . TYR A 1 282 ? 11.480 11.069 -2.065 1.00 98.81 282 TYR A CA 1
ATOM 2054 C C . TYR A 1 282 ? 10.229 10.248 -2.378 1.00 98.81 282 TYR A C 1
ATOM 2056 O O . TYR A 1 282 ? 9.277 10.247 -1.596 1.00 98.81 282 TYR A O 1
ATOM 2064 N N . GLY A 1 283 ? 10.198 9.567 -3.519 1.00 98.81 283 GLY A N 1
ATOM 2065 C CA . GLY A 1 283 ? 9.092 8.700 -3.909 1.00 98.81 283 GLY A CA 1
ATOM 2066 C C . GLY A 1 283 ? 9.057 7.435 -3.058 1.00 98.81 283 GLY A C 1
ATOM 2067 O O . GLY A 1 283 ? 8.208 7.301 -2.178 1.00 98.81 283 GLY A O 1
ATOM 2068 N N . ILE A 1 284 ? 10.013 6.540 -3.303 1.00 98.88 284 ILE A N 1
ATOM 2069 C CA . ILE A 1 284 ? 10.272 5.349 -2.487 1.00 98.88 284 ILE A CA 1
ATOM 2070 C C . ILE A 1 284 ? 11.677 5.481 -1.905 1.00 98.88 284 ILE A C 1
ATOM 2072 O O . ILE A 1 284 ? 12.650 5.610 -2.650 1.00 98.88 284 ILE A O 1
ATOM 2076 N N . TYR A 1 285 ? 11.781 5.468 -0.581 1.00 98.88 285 TYR A N 1
ATOM 2077 C CA . TYR A 1 285 ? 13.034 5.652 0.137 1.00 98.88 285 TYR A CA 1
ATOM 2078 C C . TYR A 1 285 ? 13.371 4.412 0.954 1.00 98.88 285 TYR A C 1
ATOM 2080 O O . TYR A 1 285 ? 12.566 3.979 1.770 1.00 98.88 285 TYR A O 1
ATOM 2088 N N . PHE A 1 286 ? 14.577 3.885 0.767 1.00 98.56 286 PHE A N 1
ATOM 2089 C CA . PHE A 1 286 ? 15.127 2.795 1.560 1.00 98.56 286 PHE A CA 1
ATOM 2090 C C . PHE A 1 286 ? 16.281 3.303 2.421 1.00 98.56 286 PHE A C 1
ATOM 2092 O O . PHE A 1 286 ? 17.333 3.680 1.891 1.00 98.56 286 PHE A O 1
ATOM 2099 N N . ASN A 1 287 ? 16.110 3.257 3.741 1.00 96.88 287 ASN A N 1
ATOM 2100 C CA . ASN A 1 287 ? 17.206 3.374 4.696 1.00 96.88 287 ASN A CA 1
ATOM 2101 C C . ASN A 1 287 ? 17.574 1.975 5.191 1.00 96.88 287 ASN A C 1
ATOM 2103 O O . ASN A 1 287 ? 16.782 1.336 5.867 1.00 96.88 287 ASN A O 1
ATOM 2107 N N . TYR A 1 288 ? 18.758 1.470 4.861 1.00 95.19 288 TYR A N 1
ATOM 2108 C CA . TYR A 1 288 ? 19.118 0.067 5.091 1.00 95.19 288 TYR A CA 1
ATOM 2109 C C . TYR A 1 288 ? 18.205 -0.913 4.336 1.00 95.19 288 TYR A C 1
ATOM 2111 O O . TYR A 1 288 ? 17.443 -1.670 4.933 1.00 95.19 288 TYR A O 1
ATOM 2119 N N . LEU A 1 289 ? 18.332 -0.924 3.002 1.00 95.25 289 LEU A N 1
ATOM 2120 C CA . LEU A 1 289 ? 17.632 -1.863 2.105 1.00 95.25 289 LEU A CA 1
ATOM 2121 C C . LEU A 1 289 ? 17.911 -3.340 2.434 1.00 95.25 289 LEU A C 1
ATOM 2123 O O . LEU A 1 289 ? 17.071 -4.190 2.179 1.00 95.25 289 LEU A O 1
ATOM 2127 N N . LEU A 1 290 ? 19.097 -3.631 2.970 1.00 93.69 290 LEU A N 1
ATOM 2128 C CA . LEU A 1 290 ? 19.508 -4.935 3.489 1.00 93.69 290 LEU A CA 1
ATOM 2129 C C . LEU A 1 290 ? 20.226 -4.672 4.812 1.00 93.69 290 LEU A C 1
ATOM 2131 O O . LEU A 1 290 ? 21.338 -4.132 4.794 1.00 93.69 290 LEU A O 1
ATOM 2135 N N . TYR A 1 291 ? 19.590 -4.966 5.946 1.00 92.88 291 TYR A N 1
ATOM 2136 C CA . TYR A 1 291 ? 20.124 -4.567 7.245 1.00 92.88 291 TYR A CA 1
ATOM 2137 C C . TYR A 1 291 ? 21.006 -5.628 7.903 1.00 92.88 291 TYR A C 1
ATOM 2139 O O . TYR A 1 291 ? 22.214 -5.421 7.992 1.00 92.88 291 TYR A O 1
ATOM 2147 N N . SER A 1 292 ? 20.458 -6.747 8.378 1.00 90.44 292 SER A N 1
ATOM 2148 C CA . SER A 1 292 ? 21.237 -7.736 9.142 1.00 90.44 292 SER A CA 1
ATOM 2149 C C . SER A 1 292 ? 21.266 -9.130 8.511 1.00 90.44 292 SER A C 1
ATOM 2151 O O . SER A 1 292 ? 22.108 -9.944 8.896 1.00 90.44 292 SER A O 1
ATOM 2153 N N . MET A 1 293 ? 20.422 -9.396 7.507 1.00 90.00 293 MET A N 1
ATOM 2154 C CA . MET A 1 293 ? 20.315 -10.709 6.867 1.00 90.00 293 MET A CA 1
ATOM 2155 C C . MET A 1 293 ? 20.049 -10.644 5.350 1.00 90.00 293 MET A C 1
ATOM 2157 O O . MET A 1 293 ? 19.660 -9.594 4.836 1.00 90.00 293 MET A O 1
ATOM 2161 N N . PRO A 1 294 ? 20.270 -11.755 4.619 1.00 93.00 294 PRO A N 1
ATOM 2162 C CA . PRO A 1 294 ? 19.862 -11.897 3.221 1.00 93.00 294 PRO A CA 1
ATOM 2163 C C . PRO A 1 294 ? 18.368 -11.644 3.007 1.00 93.00 294 PRO A C 1
ATOM 2165 O O . PRO A 1 294 ? 17.551 -11.973 3.871 1.00 93.00 294 PRO A O 1
ATOM 2168 N N . ALA A 1 295 ? 18.012 -11.100 1.843 1.00 94.19 295 ALA A N 1
ATOM 2169 C CA . ALA A 1 295 ? 16.622 -10.816 1.505 1.00 94.19 295 ALA A CA 1
ATOM 2170 C C . ALA A 1 295 ? 16.328 -10.918 0.002 1.00 94.19 295 ALA A C 1
ATOM 2172 O O . ALA A 1 295 ? 17.158 -10.582 -0.844 1.00 94.19 295 ALA A O 1
ATOM 2173 N N . GLU A 1 296 ? 15.102 -11.311 -0.310 1.00 95.19 296 GLU A N 1
ATOM 2174 C CA . GLU A 1 296 ? 14.456 -11.176 -1.605 1.00 95.19 296 GLU A CA 1
ATOM 2175 C C . GLU A 1 296 ? 13.618 -9.890 -1.603 1.00 95.19 296 GLU A C 1
ATOM 2177 O O . GLU A 1 296 ? 12.543 -9.827 -1.012 1.00 95.19 296 GLU A O 1
ATOM 2182 N N . VAL A 1 297 ? 14.114 -8.838 -2.254 1.00 96.94 297 VAL A N 1
ATOM 2183 C CA . VAL A 1 297 ? 13.432 -7.547 -2.368 1.00 96.94 297 VAL A CA 1
ATOM 2184 C C . VAL A 1 297 ? 13.053 -7.298 -3.819 1.00 96.94 297 VAL A C 1
ATOM 2186 O O . VAL A 1 297 ? 13.912 -7.161 -4.689 1.00 96.94 297 VAL A O 1
ATOM 2189 N N . THR A 1 298 ? 11.754 -7.198 -4.082 1.00 96.69 298 THR A N 1
ATOM 2190 C CA . THR A 1 298 ? 11.224 -6.869 -5.408 1.00 96.69 298 THR A CA 1
ATOM 2191 C C . THR A 1 298 ? 10.491 -5.539 -5.353 1.00 96.69 298 THR A C 1
ATOM 2193 O O . THR A 1 298 ? 9.445 -5.415 -4.718 1.00 96.69 298 THR A O 1
ATOM 2196 N N . VAL A 1 299 ? 11.014 -4.544 -6.064 1.00 98.50 299 VAL A N 1
ATOM 2197 C CA . VAL A 1 299 ? 10.386 -3.235 -6.245 1.00 98.50 299 VAL A CA 1
ATOM 2198 C C . VAL A 1 299 ? 9.962 -3.120 -7.698 1.00 98.50 299 VAL A C 1
ATOM 2200 O O . VAL A 1 299 ? 10.794 -2.886 -8.576 1.00 98.50 299 VAL A O 1
ATOM 2203 N N . ARG A 1 300 ? 8.675 -3.312 -7.990 1.00 94.75 300 ARG A N 1
ATOM 2204 C CA . ARG A 1 300 ? 8.224 -3.346 -9.385 1.00 94.75 300 ARG A CA 1
ATOM 2205 C C . ARG A 1 300 ? 6.888 -2.702 -9.655 1.00 94.75 300 ARG A C 1
ATOM 2207 O O . ARG A 1 300 ? 6.025 -2.628 -8.790 1.00 94.75 300 ARG A O 1
ATOM 2214 N N . CYS A 1 301 ? 6.706 -2.268 -10.896 1.00 92.44 301 CYS A N 1
ATOM 2215 C CA . CYS A 1 301 ? 5.433 -1.732 -11.380 1.00 92.44 301 CYS A CA 1
ATOM 2216 C C . CYS A 1 301 ? 4.894 -0.554 -10.549 1.00 92.44 301 CYS A C 1
ATOM 2218 O O . CYS A 1 301 ? 3.700 -0.274 -10.572 1.00 92.44 301 CYS A O 1
ATOM 2220 N N . ASN A 1 302 ? 5.754 0.155 -9.812 1.00 97.44 302 ASN A N 1
ATOM 2221 C CA . ASN A 1 302 ? 5.356 1.368 -9.109 1.00 97.44 302 ASN A CA 1
ATOM 2222 C C . ASN A 1 302 ? 5.360 2.550 -10.082 1.00 97.44 302 ASN A C 1
ATOM 2224 O O . ASN A 1 302 ? 6.254 2.671 -10.920 1.00 97.44 302 ASN A O 1
ATOM 2228 N N . GLU A 1 303 ? 4.391 3.449 -9.945 1.00 96.06 303 GLU A N 1
ATOM 2229 C CA . GLU A 1 303 ? 4.399 4.750 -10.606 1.00 96.06 303 GLU A CA 1
ATOM 2230 C C . GLU A 1 303 ? 4.883 5.806 -9.611 1.00 96.06 303 GLU A C 1
ATOM 2232 O O . GLU A 1 303 ? 4.228 6.063 -8.602 1.00 96.06 303 GLU A O 1
ATOM 2237 N N . VAL A 1 304 ? 6.012 6.446 -9.903 1.00 98.25 304 VAL A N 1
ATOM 2238 C CA . VAL A 1 304 ? 6.590 7.511 -9.082 1.00 98.25 304 VAL A CA 1
ATOM 2239 C C . VAL A 1 304 ? 6.751 8.757 -9.939 1.00 98.25 304 VAL A C 1
ATOM 2241 O O . VAL A 1 304 ? 7.500 8.740 -10.916 1.00 98.25 304 VAL A O 1
ATOM 2244 N N . LYS A 1 305 ? 6.047 9.848 -9.608 1.00 97.12 305 LYS A N 1
ATOM 2245 C CA . LYS A 1 305 ? 6.039 11.044 -10.463 1.00 97.12 305 LYS A CA 1
ATOM 2246 C C . LYS A 1 305 ? 6.060 12.383 -9.748 1.00 97.12 305 LYS A C 1
ATOM 2248 O O . LYS A 1 305 ? 5.425 12.557 -8.713 1.00 97.12 305 LYS A O 1
ATOM 2253 N N . ASN A 1 306 ? 6.679 13.378 -10.383 1.00 97.94 306 ASN A N 1
ATOM 2254 C CA . ASN A 1 306 ? 6.757 14.751 -9.871 1.00 97.94 306 ASN A CA 1
ATOM 2255 C C . ASN A 1 306 ? 7.344 14.777 -8.448 1.00 97.94 306 ASN A C 1
ATOM 2257 O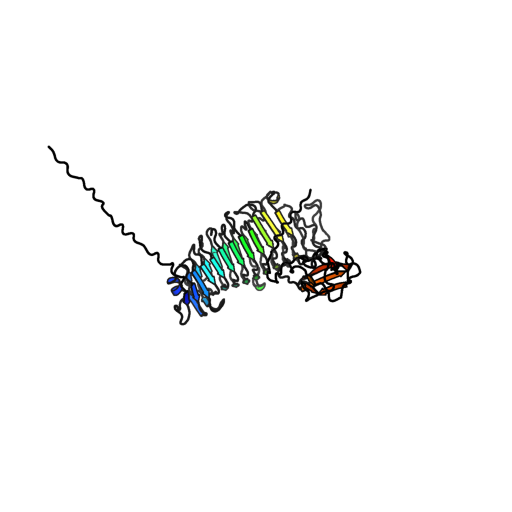 O . ASN A 1 306 ? 6.703 15.258 -7.512 1.00 97.94 306 ASN A O 1
ATOM 2261 N N . VAL A 1 307 ? 8.523 14.182 -8.297 1.00 98.44 307 VAL A N 1
ATOM 2262 C CA . VAL A 1 307 ? 9.260 14.050 -7.032 1.00 98.44 307 VAL A CA 1
ATOM 2263 C C . VAL A 1 307 ? 10.656 14.647 -7.176 1.00 98.44 307 VAL A C 1
ATOM 2265 O O . VAL A 1 307 ? 11.101 14.856 -8.304 1.00 98.44 307 VAL A O 1
ATOM 2268 N N . ASP A 1 308 ? 11.385 14.880 -6.085 1.00 98.62 308 ASP A N 1
ATOM 2269 C CA . ASP A 1 308 ? 12.806 15.244 -6.209 1.00 98.62 308 ASP A CA 1
ATOM 2270 C C . ASP A 1 308 ? 13.651 14.004 -6.534 1.00 98.62 308 ASP A C 1
ATOM 2272 O O . ASP A 1 308 ? 14.443 14.009 -7.482 1.00 98.62 308 ASP A O 1
ATOM 2276 N N . TYR A 1 309 ? 13.416 12.915 -5.801 1.00 98.81 309 TYR A N 1
ATOM 2277 C CA . TYR A 1 309 ? 14.033 11.609 -6.006 1.00 98.81 309 TYR A CA 1
ATOM 2278 C C . TYR A 1 309 ? 12.964 10.539 -6.233 1.00 98.81 309 TYR A C 1
ATOM 2280 O O . TYR A 1 309 ? 12.068 10.391 -5.407 1.00 98.81 309 TYR A O 1
ATOM 2288 N N . GLY A 1 310 ? 13.056 9.772 -7.322 1.00 98.75 310 GLY A N 1
ATOM 2289 C CA . GLY A 1 310 ? 12.135 8.670 -7.623 1.00 98.75 310 GLY A CA 1
ATOM 2290 C C . GLY A 1 310 ? 12.263 7.524 -6.624 1.00 98.75 310 GLY A C 1
ATOM 2291 O O . GLY A 1 310 ? 11.459 7.384 -5.704 1.00 98.75 310 GLY A O 1
ATOM 2292 N N . ILE A 1 311 ? 13.303 6.720 -6.806 1.00 98.88 311 ILE A N 1
ATOM 2293 C CA . ILE A 1 311 ? 13.720 5.658 -5.895 1.00 98.88 311 ILE A CA 1
ATOM 2294 C C . ILE A 1 311 ? 15.059 6.070 -5.290 1.00 98.88 311 ILE A C 1
ATOM 2296 O O . ILE A 1 311 ? 15.983 6.457 -6.008 1.00 98.88 311 ILE A O 1
ATOM 2300 N N . TYR A 1 312 ? 15.165 6.005 -3.968 1.00 98.88 312 TYR A N 1
ATOM 2301 C CA . TYR A 1 312 ? 16.376 6.367 -3.245 1.00 98.88 312 TYR A CA 1
ATOM 2302 C C . TYR A 1 312 ? 16.797 5.229 -2.325 1.00 98.88 312 TYR A C 1
ATOM 2304 O O . TYR A 1 312 ? 16.041 4.839 -1.439 1.00 98.88 312 TYR A O 1
ATOM 2312 N N . VAL A 1 313 ? 18.015 4.725 -2.503 1.00 98.62 313 VAL A N 1
ATOM 2313 C CA . VAL A 1 313 ? 18.615 3.732 -1.607 1.00 98.62 313 VAL A CA 1
ATOM 2314 C C . VAL A 1 313 ? 19.773 4.392 -0.874 1.00 98.62 313 VAL A C 1
ATOM 2316 O O . VAL A 1 313 ? 20.826 4.657 -1.456 1.00 98.62 313 VAL A O 1
ATOM 2319 N N . ALA A 1 314 ? 19.556 4.700 0.403 1.00 98.25 314 ALA A N 1
ATOM 2320 C CA . ALA A 1 314 ? 20.469 5.509 1.201 1.00 98.25 314 ALA A CA 1
ATOM 2321 C C . ALA A 1 314 ? 21.669 4.729 1.728 1.00 98.25 314 ALA A C 1
ATOM 2323 O O . ALA A 1 314 ? 22.777 5.264 1.804 1.00 98.25 314 ALA A O 1
ATOM 2324 N N . SER A 1 315 ? 21.431 3.481 2.119 1.00 95.75 315 SER A N 1
ATOM 2325 C CA . SER A 1 315 ? 22.392 2.637 2.816 1.00 95.75 315 SER A CA 1
ATOM 2326 C C . SER A 1 315 ? 21.983 1.162 2.728 1.00 95.75 315 SER A C 1
ATOM 2328 O O . SER A 1 315 ? 20.824 0.824 2.471 1.00 95.75 315 SER A O 1
ATOM 2330 N N . MET A 1 316 ? 22.958 0.282 2.939 1.00 92.38 316 MET A N 1
ATOM 2331 C CA . MET A 1 316 ? 22.801 -1.165 3.108 1.00 92.38 316 MET A CA 1
ATOM 2332 C C . MET A 1 316 ? 24.019 -1.707 3.864 1.00 92.38 316 MET A C 1
ATOM 2334 O O . MET A 1 316 ? 25.088 -1.088 3.841 1.00 92.38 316 MET A O 1
ATOM 2338 N N . SER A 1 317 ? 23.880 -2.863 4.504 1.00 90.38 317 SER A N 1
ATOM 2339 C CA . SER A 1 317 ? 25.018 -3.560 5.099 1.00 90.38 317 SER A CA 1
ATOM 2340 C C . SER A 1 317 ? 25.896 -4.200 4.030 1.00 90.38 317 SER A C 1
ATOM 2342 O O . SER A 1 317 ? 25.424 -4.796 3.058 1.00 90.38 317 SER A O 1
ATOM 2344 N N . THR A 1 318 ? 27.206 -4.066 4.216 1.00 81.12 318 THR A N 1
ATOM 2345 C CA . THR A 1 318 ? 28.204 -4.518 3.248 1.00 81.12 318 THR A CA 1
ATOM 2346 C C . THR A 1 318 ? 28.198 -6.040 3.110 1.00 81.12 318 THR A C 1
ATOM 2348 O O . THR A 1 318 ? 28.060 -6.775 4.086 1.00 81.12 318 THR A O 1
ATOM 2351 N N . GLY A 1 319 ? 28.356 -6.530 1.878 1.00 80.88 319 GLY A N 1
ATOM 2352 C CA . GLY A 1 319 ? 28.457 -7.964 1.589 1.00 80.88 319 GLY A CA 1
ATOM 2353 C C . GLY A 1 319 ? 27.139 -8.749 1.580 1.00 80.88 319 GLY A C 1
ATOM 2354 O O . GLY A 1 319 ? 27.156 -9.907 1.174 1.00 80.88 319 GLY A O 1
ATOM 2355 N N . LEU A 1 320 ? 25.997 -8.157 1.955 1.00 86.62 320 LEU A N 1
ATOM 2356 C CA . LEU A 1 320 ? 24.704 -8.856 1.880 1.00 86.62 320 LEU A CA 1
ATOM 2357 C C . LEU A 1 320 ? 24.194 -9.014 0.445 1.00 86.62 320 LEU A C 1
ATOM 2359 O O . LEU A 1 320 ? 23.594 -10.038 0.133 1.00 86.62 320 LEU A O 1
ATOM 2363 N N . ILE A 1 321 ? 24.465 -8.050 -0.440 1.00 89.81 321 ILE A N 1
ATOM 2364 C CA . ILE A 1 321 ? 24.013 -8.096 -1.843 1.00 89.81 321 ILE A CA 1
ATOM 2365 C C . ILE A 1 321 ? 24.614 -9.263 -2.634 1.00 89.81 321 ILE A C 1
ATOM 2367 O O . ILE A 1 321 ? 24.011 -9.744 -3.584 1.00 89.81 321 ILE A O 1
ATOM 2371 N N . SER A 1 322 ? 25.800 -9.732 -2.239 1.00 89.44 322 SER A N 1
ATOM 2372 C CA . SER A 1 322 ? 26.496 -10.849 -2.882 1.00 89.44 322 SER A CA 1
ATOM 2373 C C . SER A 1 322 ? 26.197 -12.203 -2.236 1.00 89.44 322 SER A C 1
ATOM 2375 O O . SER A 1 322 ? 26.731 -13.224 -2.675 1.00 89.44 322 SER A O 1
ATOM 2377 N N . HIS A 1 323 ? 25.358 -12.234 -1.197 1.00 92.81 323 HIS A N 1
ATOM 2378 C CA . HIS A 1 323 ? 24.920 -13.476 -0.577 1.00 92.81 323 HIS A CA 1
ATOM 2379 C C . HIS A 1 323 ? 24.039 -14.281 -1.546 1.00 92.81 323 HIS A C 1
ATOM 2381 O O . HIS A 1 323 ? 23.232 -13.711 -2.273 1.00 92.81 323 HIS A O 1
ATOM 2387 N N . ALA A 1 324 ? 24.171 -15.612 -1.546 1.00 93.19 324 ALA A N 1
ATOM 2388 C CA . ALA A 1 324 ? 23.480 -16.484 -2.505 1.00 93.19 324 ALA A CA 1
ATOM 2389 C C . ALA A 1 324 ? 21.945 -16.422 -2.401 1.00 93.19 324 ALA A C 1
ATOM 2391 O O . ALA A 1 324 ? 21.266 -16.590 -3.408 1.00 93.19 324 ALA A O 1
ATOM 2392 N N . ASP A 1 325 ? 21.441 -16.153 -1.196 1.00 92.31 325 ASP A N 1
ATOM 2393 C CA . ASP A 1 325 ? 20.009 -16.024 -0.886 1.00 92.31 325 ASP A CA 1
ATOM 2394 C C . ASP A 1 325 ? 19.499 -14.571 -0.974 1.00 92.31 325 ASP A C 1
ATOM 2396 O O . ASP A 1 325 ? 18.383 -14.283 -0.550 1.00 92.31 325 ASP A O 1
ATOM 2400 N N . THR A 1 326 ? 20.323 -13.632 -1.457 1.00 95.31 326 THR A N 1
ATOM 2401 C CA . THR A 1 326 ? 19.908 -12.239 -1.652 1.00 95.31 326 THR A CA 1
ATOM 2402 C C . THR A 1 326 ? 19.573 -11.986 -3.114 1.00 95.31 326 THR A C 1
ATOM 2404 O O . THR A 1 326 ? 20.405 -12.167 -4.007 1.00 95.31 326 THR A O 1
ATOM 2407 N N . HIS A 1 327 ? 18.370 -11.474 -3.355 1.00 94.50 327 HIS A N 1
ATOM 2408 C CA . HIS A 1 327 ? 17.910 -11.050 -4.670 1.00 94.50 327 HIS A CA 1
ATOM 2409 C C . HIS A 1 327 ? 17.230 -9.692 -4.545 1.00 94.50 327 HIS A C 1
ATOM 2411 O O . HIS A 1 327 ? 16.192 -9.579 -3.910 1.00 94.50 327 HIS A O 1
ATOM 2417 N N . VAL A 1 328 ? 17.809 -8.655 -5.148 1.00 96.75 328 VAL A N 1
ATOM 2418 C CA . VAL A 1 328 ? 17.251 -7.299 -5.123 1.00 96.75 328 VAL A CA 1
ATOM 2419 C C . VAL A 1 328 ? 16.999 -6.851 -6.554 1.00 96.75 328 VAL A C 1
ATOM 2421 O O . VAL A 1 328 ? 17.942 -6.745 -7.338 1.00 96.75 328 VAL A O 1
ATOM 2424 N N . LEU A 1 329 ? 15.736 -6.591 -6.885 1.00 95.81 329 LEU A N 1
ATOM 2425 C CA . LEU A 1 329 ? 15.300 -6.230 -8.231 1.00 95.81 329 LEU A CA 1
ATOM 2426 C C . LEU A 1 329 ? 14.441 -4.968 -8.209 1.00 95.81 329 LEU A C 1
ATOM 2428 O O . LEU A 1 329 ? 13.426 -4.912 -7.512 1.00 95.81 329 LEU A O 1
ATOM 2432 N N . PHE A 1 330 ? 14.797 -4.005 -9.057 1.00 98.25 330 PHE A N 1
ATOM 2433 C CA . PHE A 1 330 ? 13.972 -2.852 -9.390 1.00 98.25 330 PHE A CA 1
ATOM 2434 C C . PHE A 1 330 ? 13.610 -2.921 -10.878 1.00 98.25 330 PHE A C 1
ATOM 2436 O O . PHE A 1 330 ? 14.442 -2.594 -11.715 1.00 98.25 330 PHE A O 1
ATOM 2443 N N . SER A 1 331 ? 12.391 -3.337 -11.233 1.00 94.38 331 SER A N 1
ATOM 2444 C CA . SER A 1 331 ? 11.992 -3.526 -12.644 1.00 94.38 331 SER A CA 1
ATOM 2445 C C . SER A 1 331 ? 10.541 -3.120 -12.907 1.00 94.38 331 SER A C 1
ATOM 2447 O O . SER A 1 331 ? 9.704 -3.138 -12.012 1.00 94.38 331 SER A O 1
ATOM 2449 N N . GLY A 1 332 ? 10.217 -2.696 -14.127 1.00 91.06 332 GLY A N 1
ATOM 2450 C CA . GLY A 1 332 ? 8.864 -2.315 -14.534 1.00 91.06 332 GLY A CA 1
ATOM 2451 C C . GLY A 1 332 ? 8.320 -1.055 -13.856 1.00 91.06 332 GLY A C 1
ATOM 2452 O O . GLY A 1 332 ? 7.142 -0.745 -14.016 1.00 91.06 332 GLY A O 1
ATOM 2453 N N . ASN A 1 333 ? 9.126 -0.329 -13.077 1.00 96.94 333 ASN A N 1
ATOM 2454 C CA . ASN A 1 333 ? 8.707 0.922 -12.451 1.00 96.94 333 ASN A CA 1
ATOM 2455 C C . ASN A 1 333 ? 8.662 2.048 -13.490 1.00 96.94 333 ASN A C 1
ATOM 2457 O O . ASN A 1 333 ? 9.482 2.108 -14.406 1.00 96.94 333 ASN A O 1
ATOM 2461 N N . SER A 1 334 ? 7.720 2.969 -13.314 1.00 95.62 334 SER A N 1
ATOM 2462 C CA . SER A 1 334 ? 7.564 4.180 -14.117 1.00 95.62 334 SER A CA 1
ATOM 2463 C C . SER A 1 334 ? 7.978 5.388 -13.286 1.00 95.62 334 SER A C 1
ATOM 2465 O O . SER A 1 334 ? 7.285 5.760 -12.339 1.00 95.62 334 SER A O 1
ATOM 2467 N N . ILE A 1 335 ? 9.120 5.987 -13.624 1.00 97.44 335 ILE A N 1
ATOM 2468 C CA . ILE A 1 335 ? 9.728 7.087 -12.872 1.00 97.44 335 ILE A CA 1
ATOM 2469 C C . ILE A 1 335 ? 9.719 8.353 -13.729 1.00 97.44 335 ILE A C 1
ATOM 2471 O O . ILE A 1 335 ? 10.538 8.532 -14.634 1.00 97.44 335 ILE A O 1
ATOM 2475 N N . LEU A 1 336 ? 8.774 9.246 -13.440 1.00 95.12 336 LEU A N 1
ATOM 2476 C CA . LEU A 1 336 ? 8.429 10.383 -14.291 1.00 95.12 336 LEU A CA 1
ATOM 2477 C C . LEU A 1 336 ? 8.763 11.711 -13.611 1.00 95.12 336 LEU A C 1
ATOM 2479 O O . LEU A 1 336 ? 8.344 11.965 -12.483 1.00 95.12 336 LEU A O 1
ATOM 2483 N N . ASN A 1 337 ? 9.413 12.622 -14.331 1.00 95.69 337 ASN A N 1
ATOM 2484 C CA . ASN A 1 337 ? 9.644 13.995 -13.867 1.00 95.69 337 ASN A CA 1
ATOM 2485 C C . ASN A 1 337 ? 10.312 14.066 -12.479 1.00 95.69 337 ASN A C 1
ATOM 2487 O O . ASN A 1 337 ? 9.871 14.834 -11.620 1.00 95.69 337 ASN A O 1
ATOM 2491 N N . ALA A 1 338 ? 11.341 13.246 -12.240 1.00 98.25 338 ALA A N 1
ATOM 2492 C CA . ALA A 1 338 ? 12.163 13.393 -11.045 1.00 98.25 338 ALA A CA 1
ATOM 2493 C C . ALA A 1 338 ? 13.074 14.624 -11.193 1.00 98.25 338 ALA A C 1
ATOM 2495 O O . ALA A 1 338 ? 13.829 14.719 -12.163 1.00 98.25 338 ALA A O 1
ATOM 2496 N N . ALA A 1 339 ? 13.000 15.573 -10.257 1.00 98.25 339 ALA A N 1
ATOM 2497 C CA . ALA A 1 339 ? 13.705 16.850 -10.365 1.00 98.25 339 ALA A CA 1
ATOM 2498 C C . ALA A 1 339 ? 15.227 16.716 -10.186 1.00 98.25 339 ALA A C 1
ATOM 2500 O O . ALA A 1 339 ? 15.980 17.500 -10.764 1.00 98.25 339 ALA A O 1
ATOM 2501 N N . LEU A 1 340 ? 15.679 15.733 -9.399 1.00 98.56 340 LEU A N 1
ATOM 2502 C CA . LEU A 1 340 ? 17.095 15.461 -9.151 1.00 98.56 340 LEU A CA 1
ATOM 2503 C C . LEU A 1 340 ? 17.513 14.120 -9.757 1.00 98.56 340 LEU A C 1
ATOM 2505 O O . LEU A 1 340 ? 18.335 14.102 -10.671 1.00 98.56 340 LEU A O 1
ATOM 2509 N N . TYR A 1 341 ? 16.946 13.009 -9.280 1.00 98.75 341 TYR A N 1
ATOM 2510 C CA . TYR A 1 341 ? 17.274 11.665 -9.768 1.00 98.75 341 TYR A CA 1
ATOM 2511 C C . TYR A 1 341 ? 16.039 10.771 -9.801 1.00 98.75 341 TYR A C 1
ATOM 2513 O O . TYR A 1 341 ? 15.312 10.664 -8.820 1.00 98.75 341 TYR A O 1
ATOM 2521 N N . GLY A 1 342 ? 15.830 10.063 -10.904 1.00 98.69 342 GLY A N 1
ATOM 2522 C CA . GLY A 1 342 ? 14.865 8.975 -10.983 1.00 98.69 342 GLY A CA 1
ATOM 2523 C C . GLY A 1 342 ? 15.249 7.803 -10.083 1.00 98.69 342 GLY A C 1
ATOM 2524 O O . GLY A 1 342 ? 14.417 7.332 -9.318 1.00 98.69 342 GLY A O 1
ATOM 2525 N N . PHE A 1 343 ? 16.513 7.379 -10.110 1.00 98.75 343 PHE A N 1
ATOM 2526 C CA . PHE A 1 343 ? 17.039 6.380 -9.179 1.00 98.75 343 PHE A CA 1
ATOM 2527 C C . PHE A 1 343 ? 18.396 6.852 -8.658 1.00 98.75 343 PHE A C 1
ATOM 2529 O O . PHE A 1 343 ? 19.354 6.997 -9.421 1.00 98.75 343 PHE A O 1
ATOM 2536 N N . TYR A 1 344 ? 18.454 7.125 -7.354 1.00 98.69 344 TYR A N 1
ATOM 2537 C CA . TYR A 1 344 ? 19.684 7.426 -6.640 1.00 98.69 344 TYR A CA 1
ATOM 2538 C C . TYR A 1 344 ? 20.082 6.276 -5.713 1.00 98.69 344 TYR A C 1
ATOM 2540 O O . TYR A 1 344 ? 19.370 5.937 -4.769 1.00 98.69 344 TYR A O 1
ATOM 2548 N N . ASN A 1 345 ? 21.248 5.703 -5.970 1.00 98.00 345 ASN A N 1
ATOM 2549 C CA . ASN A 1 345 ? 21.866 4.671 -5.161 1.00 98.00 345 ASN A CA 1
ATOM 2550 C C . ASN A 1 345 ? 23.118 5.228 -4.470 1.00 98.00 345 ASN A C 1
ATOM 2552 O O . ASN A 1 345 ? 24.117 5.541 -5.118 1.00 98.00 345 ASN A O 1
ATOM 2556 N N . ASN A 1 346 ? 23.064 5.325 -3.142 1.00 97.31 346 ASN A N 1
ATOM 2557 C CA . ASN A 1 346 ? 24.140 5.853 -2.305 1.00 97.31 346 ASN A CA 1
ATOM 2558 C C . ASN A 1 346 ? 24.987 4.753 -1.631 1.00 97.31 346 ASN A C 1
ATOM 2560 O O . ASN A 1 346 ? 25.818 5.042 -0.774 1.00 97.31 346 ASN A O 1
ATOM 2564 N N . THR A 1 347 ? 24.766 3.483 -1.974 1.00 95.06 347 THR A N 1
ATOM 2565 C CA . THR A 1 347 ? 25.376 2.341 -1.268 1.00 95.06 347 THR A CA 1
ATOM 2566 C C . THR A 1 347 ? 26.781 1.984 -1.749 1.00 95.06 347 THR A C 1
ATOM 2568 O O . THR A 1 347 ? 27.559 1.404 -0.997 1.00 95.06 347 THR A O 1
ATOM 2571 N N . GLY A 1 348 ? 27.111 2.322 -2.999 1.00 91.62 348 GLY A N 1
ATOM 2572 C CA . GLY A 1 348 ? 28.335 1.874 -3.672 1.00 91.62 348 GLY A CA 1
ATOM 2573 C C . GLY A 1 348 ? 28.273 0.443 -4.226 1.00 91.62 348 GLY A C 1
ATOM 2574 O O . GLY A 1 348 ? 29.255 -0.022 -4.798 1.00 91.62 348 GLY A O 1
ATOM 2575 N N . GLU A 1 349 ? 27.137 -0.240 -4.091 1.00 93.31 349 GLU A N 1
ATOM 2576 C CA . GLU A 1 349 ? 26.901 -1.601 -4.582 1.00 93.31 349 GLU A CA 1
ATOM 2577 C C . GLU A 1 349 ? 26.013 -1.541 -5.827 1.00 93.31 349 GLU A C 1
ATOM 2579 O O . GLU A 1 349 ? 25.096 -0.725 -5.888 1.00 93.31 349 GLU A O 1
ATOM 2584 N N . LEU A 1 350 ? 26.285 -2.363 -6.844 1.00 95.38 350 LEU A N 1
ATOM 2585 C CA . LEU A 1 350 ? 25.525 -2.327 -8.098 1.00 95.38 350 LEU A CA 1
ATOM 2586 C C . LEU A 1 350 ? 24.116 -2.901 -7.890 1.00 95.38 350 LEU A C 1
ATOM 2588 O O . LEU A 1 350 ? 23.979 -4.076 -7.556 1.00 95.38 350 LEU A O 1
ATOM 2592 N N . LEU A 1 351 ? 23.085 -2.086 -8.122 1.00 97.06 351 LEU A N 1
ATOM 2593 C CA . LEU A 1 351 ? 21.682 -2.500 -8.025 1.00 97.06 351 LEU A CA 1
ATOM 2594 C C . LEU A 1 351 ? 21.066 -2.704 -9.411 1.00 97.06 351 LEU A C 1
ATOM 2596 O O . LEU A 1 351 ? 21.293 -1.895 -10.313 1.00 97.06 351 LEU A O 1
ATOM 2600 N N . ASP A 1 352 ? 20.266 -3.763 -9.556 1.00 97.44 352 ASP A N 1
ATOM 2601 C CA . ASP A 1 352 ? 19.538 -4.071 -10.789 1.00 97.44 352 ASP A CA 1
ATOM 2602 C C . ASP A 1 352 ? 18.342 -3.125 -10.948 1.00 97.44 352 ASP A C 1
ATOM 2604 O O . ASP A 1 352 ? 17.356 -3.222 -10.217 1.00 97.44 352 ASP A O 1
ATOM 2608 N N . GLY A 1 353 ? 18.472 -2.183 -11.879 1.00 97.25 353 GLY A N 1
ATOM 2609 C CA . GLY A 1 353 ? 17.468 -1.196 -12.265 1.00 97.25 353 GLY A CA 1
ATOM 2610 C C . GLY A 1 353 ? 17.009 -1.366 -13.714 1.00 97.25 353 GLY A C 1
ATOM 2611 O O . GLY A 1 353 ? 16.614 -0.374 -14.342 1.00 97.25 353 GLY A O 1
ATOM 2612 N N . LYS A 1 354 ? 17.099 -2.579 -14.267 1.00 97.38 354 LYS A N 1
ATOM 2613 C CA . LYS A 1 354 ? 16.706 -2.871 -15.647 1.00 97.38 354 LYS A CA 1
ATOM 2614 C C . LYS A 1 354 ? 15.198 -2.820 -15.827 1.00 97.38 354 LYS A C 1
ATOM 2616 O O . LYS A 1 354 ? 14.424 -2.934 -14.883 1.00 97.38 354 LYS A O 1
ATOM 2621 N N . GLU A 1 355 ? 14.782 -2.664 -17.079 1.00 95.50 355 GLU A N 1
ATOM 2622 C CA . GLU A 1 355 ? 13.385 -2.756 -17.506 1.00 95.50 355 GLU A CA 1
ATOM 2623 C C . GLU A 1 355 ? 12.465 -1.754 -16.787 1.00 95.50 355 GLU A C 1
ATOM 2625 O O . GLU A 1 355 ? 11.274 -1.993 -16.622 1.00 95.50 355 GLU A O 1
ATOM 2630 N N . ASN A 1 356 ? 12.999 -0.598 -16.384 1.00 97.25 356 ASN A N 1
ATOM 2631 C CA . ASN A 1 356 ? 12.206 0.530 -15.895 1.00 97.25 356 ASN A CA 1
ATOM 2632 C C . ASN A 1 356 ? 11.926 1.539 -17.020 1.00 97.25 356 ASN A C 1
ATOM 2634 O O . ASN A 1 356 ? 12.709 1.685 -17.963 1.00 97.25 356 ASN A O 1
ATOM 2638 N N . TRP A 1 357 ? 10.812 2.262 -16.894 1.00 96.44 357 TRP A N 1
ATOM 2639 C CA . TRP A 1 357 ? 10.468 3.410 -17.727 1.00 96.44 357 TRP A CA 1
ATOM 2640 C C . TRP A 1 357 ? 10.922 4.699 -17.046 1.00 96.44 357 TRP A C 1
ATOM 2642 O O . TRP A 1 357 ? 10.459 5.045 -15.959 1.00 96.44 357 TRP A O 1
ATOM 2652 N N . TRP A 1 358 ? 11.799 5.447 -17.710 1.00 97.56 358 TRP A N 1
ATOM 2653 C CA . TRP A 1 358 ? 12.421 6.651 -17.147 1.00 97.56 358 TRP A CA 1
ATOM 2654 C C . TRP A 1 358 ? 11.690 7.944 -17.522 1.00 97.56 358 TRP A C 1
ATOM 2656 O O . TRP A 1 358 ? 12.198 9.037 -17.284 1.00 97.56 358 TRP A O 1
ATOM 2666 N N . GLY A 1 359 ? 10.507 7.835 -18.129 1.00 94.38 359 GLY A N 1
ATOM 2667 C CA . GLY A 1 359 ? 9.738 8.974 -18.633 1.00 94.38 359 GLY A CA 1
ATOM 2668 C C . GLY A 1 359 ? 9.981 9.318 -20.097 1.00 94.38 359 GLY A C 1
ATOM 2669 O O . GLY A 1 359 ? 9.221 10.116 -20.639 1.00 94.38 359 GLY A O 1
ATOM 2670 N N . ASP A 1 360 ? 10.972 8.701 -20.741 1.00 95.56 360 ASP A N 1
ATOM 2671 C CA . ASP A 1 360 ? 11.267 8.893 -22.159 1.00 95.56 360 ASP A CA 1
ATOM 2672 C C . ASP A 1 360 ? 11.923 7.645 -22.777 1.00 95.56 360 ASP A C 1
ATOM 2674 O O . ASP A 1 360 ? 12.666 6.924 -22.106 1.00 95.56 360 ASP A O 1
ATOM 2678 N N . ALA A 1 361 ? 11.670 7.412 -24.070 1.00 95.00 361 ALA A N 1
ATOM 2679 C CA . ALA A 1 361 ? 12.205 6.286 -24.836 1.00 95.00 361 ALA A CA 1
ATOM 2680 C C . ALA A 1 361 ? 13.735 6.327 -24.960 1.00 95.00 361 ALA A C 1
ATOM 2682 O O . ALA A 1 361 ? 14.376 5.288 -25.111 1.00 95.00 361 ALA A O 1
ATOM 2683 N N . GLY A 1 362 ? 14.333 7.519 -24.860 1.00 96.56 362 GLY A N 1
ATOM 2684 C CA . GLY A 1 362 ? 15.780 7.709 -24.796 1.00 96.56 362 GLY A CA 1
ATOM 2685 C C . GLY A 1 362 ? 16.432 7.180 -23.514 1.00 96.56 362 GLY A C 1
ATOM 2686 O O . GLY A 1 362 ? 17.661 7.181 -23.427 1.00 96.56 362 GLY A O 1
ATOM 2687 N N . GLY A 1 363 ? 15.645 6.730 -22.531 1.00 97.56 363 GLY A N 1
ATOM 2688 C CA . GLY A 1 363 ? 16.141 6.166 -21.279 1.00 97.56 363 GLY A CA 1
ATOM 2689 C C . GLY A 1 363 ? 16.600 7.222 -20.275 1.00 97.56 363 GLY A C 1
ATOM 2690 O O . GLY A 1 363 ? 16.379 8.422 -20.478 1.00 97.56 363 GLY A O 1
ATOM 2691 N N . PRO A 1 364 ? 17.233 6.797 -19.170 1.00 98.38 364 PRO A N 1
ATOM 2692 C CA . PRO A 1 364 ? 17.652 7.717 -18.127 1.00 98.38 364 PRO A CA 1
ATOM 2693 C C . PRO A 1 364 ? 18.827 8.561 -18.602 1.00 98.38 364 PRO A C 1
ATOM 2695 O O . PRO A 1 364 ? 19.720 8.062 -19.290 1.00 98.38 364 PRO A O 1
ATOM 2698 N N . PHE A 1 365 ? 18.862 9.826 -18.193 1.00 98.56 365 PHE A N 1
ATOM 2699 C CA . PHE A 1 365 ? 20.058 10.639 -18.368 1.00 98.56 365 PHE A CA 1
ATOM 2700 C C . PHE A 1 365 ? 21.174 10.168 -17.422 1.00 98.56 365 PHE A C 1
ATOM 2702 O O . PHE A 1 365 ? 20.992 10.128 -16.202 1.00 98.56 365 PHE A O 1
ATOM 2709 N N . ASP A 1 366 ? 22.342 9.864 -17.984 1.00 98.38 366 ASP A N 1
ATOM 2710 C CA . ASP A 1 366 ? 23.538 9.493 -17.231 1.00 98.38 366 ASP A CA 1
ATOM 2711 C C . ASP A 1 366 ? 24.798 10.063 -17.889 1.00 98.38 366 ASP A C 1
ATOM 2713 O O . ASP A 1 366 ? 25.214 9.637 -18.969 1.00 98.38 366 ASP A O 1
ATOM 2717 N N . ASP A 1 367 ? 25.415 11.027 -17.214 1.00 96.81 367 ASP A N 1
ATOM 2718 C CA . ASP A 1 367 ? 26.627 11.729 -17.630 1.00 96.81 367 ASP A CA 1
ATOM 2719 C C . ASP A 1 367 ? 27.881 11.274 -16.870 1.00 96.81 367 ASP A C 1
ATOM 2721 O O . ASP A 1 367 ? 28.904 11.966 -16.912 1.00 96.81 367 ASP A O 1
ATOM 2725 N N . LYS A 1 368 ? 27.846 10.117 -16.188 1.00 95.50 368 LYS A N 1
ATOM 2726 C CA . LYS A 1 368 ? 29.020 9.623 -15.461 1.00 95.50 368 LYS A CA 1
ATOM 2727 C C . LYS A 1 368 ? 30.202 9.384 -16.403 1.00 95.50 368 LYS A C 1
ATOM 2729 O O . LYS A 1 368 ? 30.060 8.860 -17.509 1.00 95.50 368 LYS A O 1
ATOM 2734 N N . SER A 1 369 ? 31.395 9.760 -15.952 1.00 95.44 369 SER A N 1
ATOM 2735 C CA . SER A 1 369 ? 32.642 9.502 -16.679 1.00 95.44 369 SER A CA 1
ATOM 2736 C C . SER A 1 369 ? 32.949 8.004 -16.735 1.00 95.44 369 SER A C 1
ATOM 2738 O O . SER A 1 369 ? 32.698 7.290 -15.765 1.00 95.44 369 SER A O 1
ATOM 2740 N N . LEU A 1 370 ? 33.552 7.548 -17.838 1.00 95.00 370 LEU A N 1
ATOM 2741 C CA . LEU A 1 370 ? 34.021 6.168 -18.003 1.00 95.00 370 LEU A CA 1
ATOM 2742 C C . LEU A 1 370 ? 35.557 6.064 -17.858 1.00 95.00 370 LEU A C 1
ATOM 2744 O O . LEU A 1 370 ? 36.263 6.991 -18.271 1.00 95.00 370 LEU A O 1
ATOM 2748 N N . PRO A 1 371 ? 36.090 4.955 -17.303 1.00 94.00 371 PRO A N 1
ATOM 2749 C CA . PRO A 1 371 ? 35.345 3.786 -16.837 1.00 94.00 371 PRO A CA 1
ATOM 2750 C C . PRO A 1 371 ? 34.579 4.055 -15.536 1.00 94.00 371 PRO A C 1
ATOM 2752 O O . PRO A 1 371 ? 35.019 4.844 -14.698 1.00 94.00 371 PRO A O 1
ATOM 2755 N N . GLY A 1 372 ? 33.430 3.404 -15.383 1.00 91.06 372 GLY A N 1
ATOM 2756 C CA . GLY A 1 372 ? 32.537 3.564 -14.234 1.00 91.06 372 GLY A CA 1
ATOM 2757 C C . GLY A 1 372 ? 31.855 2.254 -13.847 1.00 91.06 372 GLY A C 1
ATOM 2758 O O . GLY A 1 372 ? 32.097 1.219 -14.460 1.00 91.06 372 GLY A O 1
ATOM 2759 N N . THR A 1 373 ? 30.993 2.295 -12.828 1.00 94.50 373 THR A N 1
ATOM 2760 C CA . THR A 1 373 ? 30.160 1.148 -12.434 1.00 94.50 373 THR A CA 1
ATOM 2761 C C . THR A 1 373 ? 28.678 1.525 -12.557 1.00 94.50 373 THR A C 1
ATOM 2763 O O . THR A 1 373 ? 28.242 2.447 -11.860 1.00 94.50 373 THR A O 1
ATOM 2766 N N . PRO A 1 374 ? 27.894 0.851 -13.419 1.00 96.00 374 PRO A N 1
ATOM 2767 C CA . PRO A 1 374 ? 28.352 -0.060 -14.479 1.00 96.00 374 PRO A CA 1
ATOM 2768 C C . PRO A 1 374 ? 29.175 0.679 -15.560 1.00 96.00 374 PRO A C 1
ATOM 2770 O O . PRO A 1 374 ? 29.122 1.908 -15.640 1.00 96.00 374 PRO A O 1
ATOM 2773 N N . ASP A 1 375 ? 29.947 -0.052 -16.376 1.00 96.88 375 ASP A N 1
ATOM 2774 C CA . ASP A 1 375 ? 30.925 0.525 -17.326 1.00 96.88 375 ASP A CA 1
ATOM 2775 C C . ASP A 1 375 ? 30.296 0.977 -18.655 1.00 96.88 375 ASP A C 1
ATOM 2777 O O . ASP A 1 375 ? 30.696 0.585 -19.750 1.00 96.88 375 ASP A O 1
ATOM 2781 N N . TYR A 1 376 ? 29.246 1.782 -18.544 1.00 97.31 376 TYR A N 1
ATOM 2782 C CA . TYR A 1 376 ? 28.569 2.459 -19.645 1.00 97.31 376 TYR A CA 1
ATOM 2783 C C . TYR A 1 376 ? 27.839 3.690 -19.102 1.00 97.31 376 TYR A C 1
ATOM 2785 O O . TYR A 1 376 ? 27.638 3.803 -17.897 1.00 97.31 376 TYR A O 1
ATOM 2793 N N . ASN A 1 377 ? 27.454 4.625 -19.966 1.00 97.94 377 ASN A N 1
ATOM 2794 C CA . ASN A 1 377 ? 26.659 5.801 -19.609 1.00 97.94 377 ASN A CA 1
ATOM 2795 C C . ASN A 1 377 ? 25.632 6.107 -20.715 1.00 97.94 377 ASN A C 1
ATOM 2797 O O . ASN A 1 377 ? 25.621 5.445 -21.753 1.00 97.94 377 ASN A O 1
ATOM 2801 N N . ASN A 1 378 ? 24.745 7.080 -20.493 1.00 98.12 378 ASN A N 1
ATOM 2802 C CA . ASN A 1 378 ? 23.737 7.513 -21.466 1.00 98.12 378 ASN A CA 1
ATOM 2803 C C . ASN A 1 378 ? 23.612 9.051 -21.487 1.00 98.12 378 ASN A C 1
ATOM 2805 O O . ASN A 1 378 ? 22.612 9.613 -21.028 1.00 98.12 378 ASN A O 1
ATOM 2809 N N . PRO A 1 379 ? 24.614 9.766 -22.032 1.00 97.62 379 PRO A N 1
ATOM 2810 C CA . PRO A 1 379 ? 24.646 11.230 -22.016 1.00 97.62 379 PRO A CA 1
ATOM 2811 C C . PRO A 1 379 ? 23.599 11.873 -22.940 1.00 97.62 379 PRO A C 1
ATOM 2813 O O . PRO A 1 379 ? 23.403 13.085 -22.895 1.00 97.62 379 PRO A O 1
ATOM 2816 N N . SER A 1 380 ? 22.952 11.088 -23.805 1.00 97.31 380 SER A N 1
ATOM 2817 C CA . SER A 1 380 ? 21.843 11.521 -24.664 1.00 97.31 380 SER A CA 1
ATOM 2818 C C . SER A 1 380 ? 20.461 11.202 -24.093 1.00 97.31 380 SER A C 1
ATOM 2820 O O . SER A 1 380 ? 19.471 11.561 -24.728 1.00 97.31 380 SER A O 1
ATOM 2822 N N . GLY A 1 381 ? 20.382 10.519 -22.946 1.00 97.56 381 GLY A N 1
ATOM 2823 C CA . GLY A 1 381 ? 19.113 10.173 -22.315 1.00 97.56 381 GLY A CA 1
ATOM 2824 C C . GLY A 1 381 ? 18.309 11.416 -21.944 1.00 97.56 381 GLY A C 1
ATOM 2825 O O . GLY A 1 381 ? 18.853 12.415 -21.485 1.00 97.56 381 GLY A O 1
ATOM 2826 N N . THR A 1 382 ? 17.004 11.373 -22.160 1.00 96.75 382 THR A N 1
ATOM 2827 C CA . THR A 1 382 ? 16.082 12.497 -21.917 1.00 96.75 382 THR A CA 1
ATOM 2828 C C . THR A 1 382 ? 15.122 12.229 -20.761 1.00 96.75 382 THR A C 1
ATOM 2830 O O . THR A 1 382 ? 14.413 13.141 -20.337 1.00 96.75 382 THR A O 1
ATOM 2833 N N . GLY A 1 383 ? 15.110 11.004 -20.230 1.00 97.56 383 GLY A N 1
ATOM 2834 C CA . GLY A 1 383 ? 14.347 10.621 -19.051 1.00 97.56 383 GLY A CA 1
ATOM 2835 C C . GLY A 1 383 ? 15.007 11.037 -17.733 1.00 97.56 383 GLY A C 1
ATOM 2836 O O . GLY A 1 383 ? 16.070 11.662 -17.687 1.00 97.56 383 GLY A O 1
ATOM 2837 N N . SER A 1 384 ? 14.363 10.649 -16.634 1.00 98.12 384 SER A N 1
ATOM 2838 C CA . SER A 1 384 ? 14.811 10.886 -15.264 1.00 98.12 384 SER A CA 1
ATOM 2839 C C . SER A 1 384 ? 16.247 10.392 -15.053 1.00 98.12 384 SER A C 1
ATOM 2841 O O . SER A 1 384 ? 16.593 9.269 -15.414 1.00 98.12 384 SER A O 1
ATOM 2843 N N . ARG A 1 385 ? 17.084 11.238 -14.445 1.00 98.38 385 ARG A N 1
ATOM 2844 C CA . ARG A 1 385 ? 18.515 10.979 -14.228 1.00 98.38 385 ARG A CA 1
ATOM 2845 C C . ARG A 1 385 ? 18.765 9.775 -13.315 1.00 98.38 385 ARG A C 1
ATOM 2847 O O . ARG A 1 385 ? 18.029 9.573 -12.354 1.00 98.38 385 ARG A O 1
ATOM 2854 N N . VAL A 1 386 ? 19.857 9.048 -13.523 1.00 98.38 386 VAL A N 1
ATOM 2855 C CA . VAL A 1 386 ? 20.340 8.007 -12.594 1.00 98.38 386 VAL A CA 1
ATOM 2856 C C . VAL A 1 386 ? 21.677 8.381 -11.962 1.00 98.38 386 VAL A C 1
ATOM 2858 O O . VAL A 1 386 ? 22.444 9.169 -12.515 1.00 98.38 386 VAL A O 1
ATOM 2861 N N . SER A 1 387 ? 21.943 7.857 -10.767 1.00 97.75 387 SER A N 1
ATOM 2862 C CA . SER A 1 387 ? 23.273 7.921 -10.154 1.00 97.75 387 SER A CA 1
ATOM 2863 C C . SER A 1 387 ? 24.193 6.818 -10.694 1.00 97.75 387 SER A C 1
ATOM 2865 O O . SER A 1 387 ? 23.770 5.923 -11.425 1.00 97.75 387 SER A O 1
ATOM 2867 N N . GLY A 1 388 ? 25.458 6.823 -10.260 1.00 96.00 388 GLY A N 1
ATOM 2868 C CA . GLY A 1 388 ? 26.312 5.638 -10.378 1.00 96.00 388 GLY A CA 1
ATOM 2869 C C . GLY A 1 388 ? 25.734 4.435 -9.619 1.00 96.00 388 GLY A C 1
ATOM 2870 O O . GLY A 1 388 ? 24.873 4.598 -8.752 1.00 96.00 388 GLY A O 1
ATOM 2871 N N . PHE A 1 389 ? 26.237 3.240 -9.941 1.00 96.50 389 PHE A N 1
ATOM 2872 C CA . PHE A 1 389 ? 25.849 1.960 -9.329 1.00 96.50 389 PHE A CA 1
ATOM 2873 C C . PHE A 1 389 ? 24.382 1.544 -9.535 1.00 96.50 389 PHE A C 1
ATOM 2875 O O . PHE A 1 389 ? 23.845 0.751 -8.764 1.00 96.50 389 PHE A O 1
ATOM 2882 N N . VAL A 1 390 ? 23.741 2.034 -10.594 1.00 98.19 390 VAL A N 1
ATOM 2883 C CA . VAL A 1 390 ? 22.437 1.545 -11.063 1.00 98.19 390 VAL A CA 1
ATOM 2884 C C . VAL A 1 390 ? 22.639 0.883 -12.426 1.00 98.19 390 VAL A C 1
ATOM 2886 O O . VAL A 1 390 ? 23.106 1.534 -13.361 1.00 98.19 390 VAL A O 1
ATOM 2889 N N . ASP A 1 391 ? 22.320 -0.406 -12.530 1.00 98.12 391 ASP A N 1
ATOM 2890 C CA . ASP A 1 391 ? 22.323 -1.164 -13.785 1.00 98.12 391 ASP A CA 1
ATOM 2891 C C . ASP A 1 391 ? 20.970 -0.989 -14.479 1.00 98.12 391 ASP A C 1
ATOM 2893 O O . ASP A 1 391 ? 20.015 -1.689 -14.171 1.00 98.12 391 ASP A O 1
ATOM 2897 N N . TYR A 1 392 ? 20.866 0.012 -15.349 1.00 98.12 392 TYR A N 1
ATOM 2898 C CA . TYR A 1 392 ? 19.609 0.420 -15.986 1.00 98.12 392 TYR A CA 1
ATOM 2899 C C . TYR A 1 392 ? 19.425 -0.069 -17.433 1.00 98.12 392 TYR A C 1
ATOM 2901 O O . TYR A 1 392 ? 18.437 0.305 -18.064 1.00 98.12 392 TYR A O 1
ATOM 2909 N N . ASP A 1 393 ? 20.370 -0.835 -17.992 1.00 96.62 393 ASP A N 1
ATOM 2910 C CA . ASP A 1 393 ? 20.328 -1.298 -19.388 1.00 96.62 393 ASP A CA 1
ATOM 2911 C C . ASP A 1 393 ? 20.021 -2.807 -19.461 1.00 96.62 393 ASP A C 1
ATOM 2913 O O . ASP A 1 393 ? 20.751 -3.609 -18.872 1.00 96.62 393 ASP A O 1
ATOM 2917 N N . PRO A 1 394 ? 18.968 -3.241 -20.175 1.00 97.25 394 PRO A N 1
ATOM 2918 C CA . PRO A 1 394 ? 18.057 -2.433 -20.988 1.00 97.25 394 PRO A CA 1
ATOM 2919 C C . PRO A 1 394 ? 17.036 -1.652 -20.149 1.00 97.25 394 PRO A C 1
ATOM 2921 O O . PRO A 1 394 ? 16.631 -2.099 -19.077 1.00 97.25 394 PRO A O 1
ATOM 2924 N N . TRP A 1 395 ? 16.557 -0.526 -20.681 1.00 97.06 395 TRP A N 1
ATOM 2925 C CA . TRP A 1 395 ? 15.380 0.195 -20.178 1.00 97.06 395 TRP A CA 1
ATOM 2926 C C . TRP A 1 395 ? 14.161 -0.016 -21.089 1.00 97.06 395 TRP A C 1
ATOM 2928 O O . TRP A 1 395 ? 14.282 -0.531 -22.203 1.00 97.06 395 TRP A O 1
ATOM 2938 N N . LEU A 1 396 ? 12.972 0.382 -20.625 1.00 92.19 396 LEU A N 1
ATOM 2939 C CA . LEU A 1 396 ? 11.757 0.340 -21.443 1.00 92.19 396 LEU A CA 1
ATOM 2940 C C . LEU A 1 396 ? 11.723 1.513 -22.430 1.00 92.19 396 LEU A C 1
ATOM 2942 O O . LEU A 1 396 ? 11.933 2.657 -22.041 1.00 92.19 396 LEU A O 1
ATOM 2946 N N . ASN A 1 397 ? 11.398 1.246 -23.695 1.00 89.94 397 ASN A N 1
ATOM 2947 C CA . ASN A 1 397 ? 11.270 2.285 -24.728 1.00 89.94 397 ASN A CA 1
ATOM 2948 C C . ASN A 1 397 ? 9.868 2.914 -24.789 1.00 89.94 397 ASN A C 1
ATOM 2950 O O . ASN A 1 397 ? 9.648 3.876 -25.522 1.00 89.94 397 ASN A O 1
ATOM 2954 N N . GLU A 1 398 ? 8.932 2.389 -24.008 1.00 85.69 398 GLU A N 1
ATOM 2955 C CA . GLU A 1 398 ? 7.595 2.928 -23.793 1.00 85.69 398 GLU A CA 1
ATOM 2956 C C . GLU A 1 398 ? 7.199 2.724 -22.323 1.00 85.69 398 GLU A C 1
ATOM 2958 O O . GLU A 1 398 ? 7.826 1.911 -21.634 1.00 85.69 398 GLU A O 1
ATOM 2963 N N . PRO A 1 399 ? 6.205 3.465 -21.798 1.00 82.25 399 PRO A N 1
ATOM 2964 C CA . PRO A 1 399 ? 5.688 3.204 -20.462 1.00 82.25 399 PRO A CA 1
ATOM 2965 C C . PRO A 1 399 ? 5.325 1.729 -20.305 1.00 82.25 399 PRO A C 1
ATOM 2967 O O . PRO A 1 399 ? 4.782 1.130 -21.233 1.00 82.25 399 PRO A O 1
ATOM 2970 N N . ALA A 1 400 ? 5.595 1.158 -19.128 1.00 77.19 400 ALA A N 1
ATOM 2971 C CA . ALA A 1 400 ? 5.132 -0.188 -18.816 1.00 77.19 400 ALA A CA 1
ATOM 2972 C C . ALA A 1 400 ? 3.624 -0.282 -19.109 1.00 77.19 400 ALA A C 1
ATOM 2974 O O . ALA A 1 400 ? 2.862 0.606 -18.720 1.00 77.19 400 ALA A O 1
ATOM 2975 N N . GLY A 1 401 ? 3.224 -1.321 -19.841 1.00 74.62 401 GLY A N 1
ATOM 2976 C CA . GLY A 1 401 ? 1.832 -1.617 -20.169 1.00 74.62 401 GLY A CA 1
ATOM 2977 C C . GLY A 1 401 ? 1.274 -2.753 -19.316 1.00 74.62 401 GLY A C 1
ATOM 2978 O O . GLY A 1 401 ? 1.954 -3.313 -18.456 1.00 74.62 401 GLY A O 1
ATOM 2979 N N . ALA A 1 402 ? 0.018 -3.112 -19.572 1.00 84.81 402 ALA A N 1
ATOM 2980 C CA . ALA A 1 402 ? -0.584 -4.314 -19.000 1.00 84.81 402 ALA A CA 1
ATOM 2981 C C . ALA A 1 402 ? 0.146 -5.597 -19.444 1.00 84.81 402 ALA A C 1
ATOM 2983 O O . ALA A 1 402 ? 0.805 -5.623 -20.486 1.00 84.81 402 ALA A O 1
ATOM 2984 N N . GLU A 1 403 ? -0.029 -6.678 -18.681 1.00 86.00 403 GLU A N 1
ATOM 2985 C CA . GLU A 1 403 ? 0.498 -7.998 -19.038 1.00 86.00 403 GLU A CA 1
ATOM 2986 C C . GLU A 1 403 ? -0.056 -8.456 -20.393 1.00 86.00 403 GLU A C 1
ATOM 2988 O O . GLU A 1 403 ? -1.223 -8.205 -20.729 1.00 86.00 403 GLU A O 1
ATOM 2993 N N . LYS A 1 404 ? 0.767 -9.168 -21.174 1.00 89.69 404 LYS A N 1
ATOM 2994 C CA . LYS A 1 404 ? 0.293 -9.737 -22.441 1.00 89.69 404 LYS A CA 1
ATOM 2995 C C . LYS A 1 404 ? -0.834 -10.751 -22.185 1.00 89.69 404 LYS A C 1
ATOM 2997 O O . LYS A 1 404 ? -0.766 -11.509 -21.214 1.00 89.69 404 LYS A O 1
ATOM 3002 N N . PRO A 1 405 ? -1.849 -10.845 -23.059 1.00 95.81 405 PRO A N 1
ATOM 3003 C CA . PRO A 1 405 ? -2.944 -11.785 -22.858 1.00 95.81 405 PRO A CA 1
ATOM 3004 C C . PRO A 1 405 ? -2.485 -13.244 -22.915 1.00 95.81 405 PRO A C 1
ATOM 3006 O O . PRO A 1 405 ? -1.772 -13.647 -23.837 1.00 95.81 405 PRO A O 1
ATOM 3009 N N . ALA A 1 406 ? -2.984 -14.071 -21.998 1.00 95.94 406 ALA A N 1
ATOM 3010 C CA . ALA A 1 406 ? -2.994 -15.518 -22.190 1.00 95.94 406 ALA A CA 1
ATOM 3011 C C . ALA A 1 406 ? -4.107 -15.906 -23.178 1.00 95.94 406 ALA A C 1
ATOM 3013 O O . ALA A 1 406 ? -5.180 -15.301 -23.171 1.00 95.94 406 ALA A O 1
ATOM 3014 N N . LEU A 1 407 ? -3.889 -16.925 -24.008 1.00 97.75 407 LEU A N 1
ATOM 3015 C CA . LEU A 1 407 ? -4.917 -17.454 -24.909 1.00 97.75 407 LEU A CA 1
ATOM 3016 C C . LEU A 1 407 ? -5.611 -18.662 -24.267 1.00 97.75 407 LEU A C 1
ATOM 3018 O O . LEU A 1 407 ? -4.965 -19.451 -23.581 1.00 97.75 407 LEU A O 1
ATOM 3022 N N . LEU A 1 408 ? -6.930 -18.793 -24.451 1.00 97.50 408 LEU A N 1
ATOM 3023 C CA . LEU A 1 408 ? -7.730 -19.873 -23.855 1.00 97.50 408 LEU A CA 1
ATOM 3024 C C . LEU A 1 408 ? -8.420 -20.749 -24.905 1.00 97.50 408 LEU A C 1
ATOM 3026 O O . LEU A 1 408 ? -8.408 -21.973 -24.786 1.00 97.50 408 LEU A O 1
ATOM 3030 N N . SER A 1 409 ? -9.032 -20.149 -25.931 1.00 97.19 409 SER A N 1
ATOM 3031 C CA . SER A 1 409 ? -9.776 -20.895 -26.953 1.00 97.19 409 SER A CA 1
ATOM 3032 C C . SER A 1 409 ? -9.843 -20.139 -28.284 1.00 97.19 409 SER A C 1
ATOM 3034 O O . SER A 1 409 ? -10.005 -18.923 -28.254 1.00 97.19 409 SER A O 1
ATOM 3036 N N . PRO A 1 410 ? -9.787 -20.815 -29.444 1.00 97.25 410 PRO A N 1
ATOM 3037 C CA . PRO A 1 410 ? -9.486 -22.238 -29.623 1.00 97.25 410 PRO A CA 1
ATOM 3038 C C . PRO A 1 410 ? -8.073 -22.587 -29.150 1.00 97.25 410 PRO A C 1
ATOM 3040 O O . PRO A 1 410 ? -7.166 -21.775 -29.305 1.00 97.25 410 PRO A O 1
ATOM 3043 N N . SER A 1 411 ? -7.883 -23.776 -28.569 1.00 97.00 411 SER A N 1
ATOM 3044 C CA . SER A 1 411 ? -6.564 -24.223 -28.099 1.00 97.00 411 SER A CA 1
ATOM 3045 C C . SER A 1 411 ? -5.565 -24.322 -29.251 1.00 97.00 411 SER A C 1
ATOM 3047 O O . SER A 1 411 ? -5.957 -24.661 -30.373 1.00 97.00 411 SER A O 1
ATOM 3049 N N . ASP A 1 412 ? -4.287 -24.072 -28.967 1.00 97.94 412 ASP A N 1
ATOM 3050 C CA . ASP A 1 412 ? -3.242 -24.112 -29.989 1.00 97.94 412 ASP A CA 1
ATOM 3051 C C . ASP A 1 412 ? -3.181 -25.471 -30.706 1.00 97.94 412 ASP A C 1
ATOM 3053 O O . ASP A 1 412 ? -3.160 -26.533 -30.080 1.00 97.94 412 ASP A O 1
ATOM 3057 N N . GLY A 1 413 ? -3.199 -25.435 -32.037 1.00 96.50 413 GLY A N 1
ATOM 3058 C CA . GLY A 1 413 ? -3.184 -26.604 -32.912 1.00 96.50 413 GLY A CA 1
ATOM 3059 C C . GLY A 1 413 ? -4.491 -27.405 -32.952 1.00 96.50 413 GLY A C 1
ATOM 3060 O O . GLY A 1 413 ? -4.515 -28.486 -33.544 1.00 96.50 413 GLY A O 1
ATOM 3061 N N . SER A 1 414 ? -5.581 -26.924 -32.341 1.00 96.25 414 SER A N 1
ATOM 3062 C CA . SER A 1 414 ? -6.865 -27.642 -32.335 1.00 96.25 414 SER A CA 1
ATOM 3063 C C . SER A 1 414 ? -7.467 -27.780 -33.739 1.00 96.25 414 SER A C 1
ATOM 3065 O O . SER A 1 414 ? -7.321 -26.905 -34.589 1.00 96.25 414 SER A O 1
ATOM 3067 N N . ALA A 1 415 ? -8.166 -28.888 -33.992 1.00 95.31 415 ALA A N 1
ATOM 3068 C CA . ALA A 1 415 ? -8.835 -29.167 -35.263 1.00 95.31 415 ALA A CA 1
ATOM 3069 C C . ALA A 1 415 ? -10.349 -29.325 -35.081 1.00 95.31 415 ALA A C 1
ATOM 3071 O O . ALA A 1 415 ? -10.833 -29.527 -33.969 1.00 95.31 415 ALA A O 1
ATOM 3072 N N . GLY A 1 416 ? -11.104 -29.247 -36.181 1.00 92.81 416 GLY A N 1
ATOM 3073 C CA . GLY A 1 416 ? -12.564 -29.355 -36.133 1.00 92.81 416 GLY A CA 1
ATOM 3074 C C . GLY A 1 416 ? -13.246 -28.127 -35.525 1.00 92.81 416 GLY A C 1
ATOM 3075 O O . GLY A 1 416 ? -14.401 -28.206 -35.111 1.00 92.81 416 GLY A O 1
ATOM 3076 N N . VAL A 1 417 ? -12.548 -26.990 -35.470 1.00 94.25 417 VAL A N 1
ATOM 3077 C CA . VAL A 1 417 ? -13.080 -25.742 -34.919 1.00 94.25 417 VAL A CA 1
ATOM 3078 C C . VAL A 1 417 ? -14.195 -25.206 -35.824 1.00 94.25 417 VAL A C 1
ATOM 3080 O O . VAL A 1 417 ? -14.135 -25.340 -37.048 1.00 94.25 417 VAL A O 1
ATOM 3083 N N . SER A 1 418 ? -15.232 -24.618 -35.217 1.00 92.94 418 SER A N 1
ATOM 3084 C CA . SER A 1 418 ? -16.356 -23.996 -35.933 1.00 92.94 418 SER A CA 1
ATOM 3085 C C . SER A 1 418 ? -15.874 -23.001 -36.997 1.00 92.94 418 SER A C 1
ATOM 3087 O O . SER A 1 418 ? -14.832 -22.374 -36.834 1.00 92.94 418 SER A O 1
ATOM 3089 N N . LEU A 1 419 ? -16.656 -22.812 -38.064 1.00 93.19 419 LEU A N 1
ATOM 3090 C CA . LEU A 1 419 ? -16.378 -21.787 -39.081 1.00 93.19 419 LEU A CA 1
ATOM 3091 C C . LEU A 1 419 ? -16.634 -20.357 -38.571 1.00 93.19 419 LEU A C 1
ATOM 3093 O O . LEU A 1 419 ? -16.207 -19.405 -39.210 1.00 93.19 419 LEU A O 1
ATOM 3097 N N . THR A 1 420 ? -17.308 -20.209 -37.430 1.00 93.38 420 THR A N 1
ATOM 3098 C CA . THR A 1 420 ? -17.514 -18.941 -36.710 1.00 93.38 420 THR A CA 1
ATOM 3099 C C . THR A 1 420 ? -17.053 -19.120 -35.260 1.00 93.38 420 THR A C 1
ATOM 3101 O O . THR A 1 420 ? -17.887 -19.257 -34.357 1.00 93.38 420 THR A O 1
ATOM 3104 N N . PRO A 1 421 ? -15.741 -19.284 -35.019 1.00 94.69 421 PRO A N 1
ATOM 3105 C CA . PRO A 1 421 ? -15.246 -19.556 -33.679 1.00 94.69 421 PRO A CA 1
ATOM 3106 C C . PRO A 1 421 ? -15.377 -18.333 -32.773 1.00 94.69 421 PRO A C 1
ATOM 3108 O O . PRO A 1 421 ? -15.412 -17.192 -33.234 1.00 94.69 421 PRO A O 1
ATOM 3111 N N . ASN A 1 422 ? -15.377 -18.591 -31.469 1.00 95.25 422 ASN A N 1
ATOM 3112 C CA . ASN A 1 422 ? -15.137 -17.562 -30.469 1.00 95.25 422 ASN A CA 1
ATOM 3113 C C . ASN A 1 422 ? -13.659 -17.617 -30.092 1.00 95.25 422 ASN A C 1
ATOM 3115 O O . ASN A 1 422 ? -13.198 -18.642 -29.591 1.00 95.25 422 ASN A O 1
ATOM 3119 N N . LEU A 1 423 ? -12.937 -16.530 -30.347 1.00 97.62 423 LEU A N 1
ATOM 3120 C CA . LEU A 1 423 ? -11.582 -16.321 -29.849 1.00 97.62 423 LEU A CA 1
ATOM 3121 C C . LEU A 1 423 ? -11.697 -15.831 -28.406 1.00 97.62 423 LEU A C 1
ATOM 3123 O O . LEU A 1 423 ? -12.406 -14.863 -28.151 1.00 97.62 423 LEU A O 1
ATOM 3127 N N . ILE A 1 424 ? -11.062 -16.513 -27.462 1.00 98.19 424 ILE A N 1
ATOM 3128 C CA . ILE A 1 424 ? -11.182 -16.252 -26.026 1.00 98.19 424 ILE A CA 1
ATOM 3129 C C . ILE A 1 424 ? -9.785 -16.149 -25.434 1.00 98.19 424 ILE A C 1
ATOM 3131 O O . ILE A 1 424 ? -8.993 -17.090 -25.523 1.00 98.19 424 ILE A O 1
ATOM 3135 N N . SER A 1 425 ? -9.511 -15.024 -24.790 1.00 97.81 425 SER A N 1
ATOM 3136 C CA . SER A 1 425 ? -8.293 -14.772 -24.030 1.00 97.81 425 SER A CA 1
ATOM 3137 C C . SER A 1 425 ? -8.561 -14.786 -22.524 1.00 97.81 425 SER A C 1
ATOM 3139 O O . SER A 1 425 ? -9.707 -14.804 -22.069 1.00 97.81 425 SER A O 1
ATOM 3141 N N . GLY A 1 426 ? -7.488 -14.824 -21.736 1.00 96.38 426 GLY A N 1
ATOM 3142 C CA . GLY A 1 426 ? -7.534 -14.700 -20.282 1.00 96.38 426 GLY A CA 1
ATOM 3143 C C . GLY A 1 426 ? -8.013 -13.317 -19.832 1.00 96.38 426 GLY A C 1
ATOM 3144 O O . GLY A 1 426 ? -8.167 -12.417 -20.651 1.00 96.38 426 GLY A O 1
ATOM 3145 N N . PRO A 1 427 ? -8.256 -13.099 -18.534 1.00 95.69 427 PRO A N 1
ATOM 3146 C CA . PRO A 1 427 ? -8.595 -11.768 -18.040 1.00 95.69 427 PRO A CA 1
ATOM 3147 C C . PRO A 1 427 ? -7.470 -10.760 -18.324 1.00 95.69 427 PRO A C 1
ATOM 3149 O O . PRO A 1 427 ? -6.305 -11.133 -18.464 1.00 95.69 427 PRO A O 1
ATOM 3152 N N . PHE A 1 428 ? -7.820 -9.476 -18.386 1.00 93.38 428 PHE A N 1
ATOM 3153 C CA . PHE A 1 428 ? -6.836 -8.400 -18.309 1.00 93.38 428 PHE A CA 1
ATOM 3154 C C . PHE A 1 428 ? -6.161 -8.411 -16.943 1.00 93.38 428 PHE A C 1
ATOM 3156 O O . PHE A 1 428 ? -6.838 -8.453 -15.914 1.00 93.38 428 PHE A O 1
ATOM 3163 N N . VAL A 1 429 ? -4.834 -8.356 -16.947 1.00 87.81 429 VAL A N 1
ATOM 3164 C CA . VAL A 1 429 ? -4.012 -8.310 -15.741 1.00 87.81 429 VAL A CA 1
ATOM 3165 C C . VAL A 1 429 ? -3.037 -7.152 -15.896 1.00 87.81 429 VAL A C 1
ATOM 3167 O O . VAL A 1 429 ? -2.377 -7.018 -16.922 1.00 87.81 429 VAL A O 1
ATOM 3170 N N . SER A 1 430 ? -2.962 -6.294 -14.886 1.00 85.50 430 SER A N 1
ATOM 3171 C CA . SER A 1 430 ? -1.958 -5.241 -14.815 1.00 85.50 430 SER A CA 1
ATOM 3172 C C . SER A 1 430 ? -1.526 -5.069 -13.369 1.00 85.50 430 SER A C 1
ATOM 3174 O O . SER A 1 430 ? -2.366 -5.005 -12.473 1.00 85.50 430 SER A O 1
ATOM 3176 N N . LEU A 1 431 ? -0.213 -4.997 -13.167 1.00 78.00 431 LEU A N 1
ATOM 3177 C CA . LEU A 1 431 ? 0.398 -4.587 -11.904 1.00 78.00 431 LEU A CA 1
ATOM 3178 C C . LEU A 1 431 ? 0.577 -3.061 -11.848 1.00 78.00 431 LEU A C 1
ATOM 3180 O O . LEU A 1 431 ? 1.215 -2.536 -10.949 1.00 78.00 431 LEU A O 1
ATOM 3184 N N . LEU A 1 432 ? 0.056 -2.310 -12.821 1.00 81.81 432 LEU A N 1
ATOM 3185 C CA . LEU A 1 432 ? 0.142 -0.855 -12.790 1.00 81.81 432 LEU A CA 1
ATOM 3186 C C . LEU A 1 432 ? -0.999 -0.270 -11.945 1.00 81.81 432 LEU A C 1
ATOM 3188 O O . LEU A 1 432 ? -2.155 -0.689 -12.087 1.00 81.81 432 LEU A O 1
ATOM 3192 N N . PRO A 1 433 ? -0.716 0.724 -11.086 1.00 77.75 433 PRO A N 1
ATOM 3193 C CA . PRO A 1 433 ? -1.700 1.241 -10.147 1.00 77.75 433 PRO A CA 1
ATOM 3194 C C . PRO A 1 433 ? -2.940 1.823 -10.842 1.00 77.75 433 PRO A C 1
ATOM 3196 O O . PRO A 1 433 ? -2.858 2.784 -11.604 1.00 77.75 433 PRO A O 1
ATOM 3199 N N . GLY A 1 434 ? -4.124 1.292 -10.516 1.00 78.62 434 GLY A N 1
ATOM 3200 C CA . GLY A 1 434 ? -5.412 1.846 -10.958 1.00 78.62 434 GLY A CA 1
ATOM 3201 C C . GLY A 1 434 ? -5.712 1.701 -12.454 1.00 78.62 434 GLY A C 1
ATOM 3202 O O . GLY A 1 434 ? -6.639 2.343 -12.948 1.00 78.62 434 GLY A O 1
ATOM 3203 N N . VAL A 1 435 ? -4.948 0.874 -13.164 1.00 85.75 435 VAL A N 1
ATOM 3204 C CA . VAL A 1 435 ? -5.097 0.647 -14.599 1.00 85.75 435 VAL A CA 1
ATOM 3205 C C . VAL A 1 435 ? -6.214 -0.367 -14.876 1.00 85.75 435 VAL A C 1
ATOM 3207 O O . VAL A 1 435 ? -6.286 -1.419 -14.246 1.00 85.75 435 VAL A O 1
ATOM 3210 N N . THR A 1 436 ? -7.101 -0.057 -15.827 1.00 91.06 436 THR A N 1
ATOM 3211 C CA . THR A 1 436 ? -8.254 -0.906 -16.195 1.00 91.06 436 THR A CA 1
ATOM 3212 C C . THR A 1 436 ? -8.227 -1.312 -17.670 1.00 91.06 436 THR A C 1
ATOM 3214 O O . THR A 1 436 ? -7.545 -0.688 -18.483 1.00 91.06 436 THR A O 1
ATOM 3217 N N . HIS A 1 437 ? -8.969 -2.366 -18.028 1.00 94.31 437 HIS A N 1
ATOM 3218 C CA . HIS A 1 437 ? -9.068 -2.867 -19.404 1.00 94.31 437 HIS A CA 1
ATOM 3219 C C . HIS A 1 437 ? -9.944 -1.943 -20.259 1.00 94.31 437 HIS A C 1
ATOM 3221 O O . HIS A 1 437 ? -11.162 -1.913 -20.083 1.00 94.31 437 HIS A O 1
ATOM 3227 N N . LYS A 1 438 ? -9.339 -1.190 -21.183 1.00 96.06 438 LYS A N 1
ATOM 3228 C CA . LYS A 1 438 ? -10.052 -0.236 -22.049 1.00 96.06 438 LYS A CA 1
ATOM 3229 C C . LYS A 1 438 ? -10.527 -0.865 -23.357 1.00 96.06 438 LYS A C 1
ATOM 3231 O O . LYS A 1 438 ? -11.643 -0.591 -23.793 1.00 96.06 438 LYS A O 1
ATOM 3236 N N . ALA A 1 439 ? -9.671 -1.656 -24.002 1.00 97.06 439 ALA A N 1
ATOM 3237 C CA . ALA A 1 439 ? -9.947 -2.260 -25.304 1.00 97.06 439 ALA A CA 1
ATOM 3238 C C . ALA A 1 439 ? -9.096 -3.513 -25.548 1.00 97.06 439 ALA A C 1
ATOM 3240 O O . ALA A 1 439 ? -8.117 -3.763 -24.842 1.00 97.06 439 ALA A O 1
ATOM 3241 N N . SER A 1 440 ? -9.423 -4.255 -26.605 1.00 98.00 440 SER A N 1
ATOM 3242 C CA . SER A 1 440 ? -8.602 -5.361 -27.106 1.00 98.00 440 SER A CA 1
ATOM 3243 C C . SER A 1 440 ? -8.414 -5.269 -28.610 1.00 98.00 440 SER A C 1
ATOM 3245 O O . SER A 1 440 ? -9.376 -5.059 -29.349 1.00 98.00 440 SER A O 1
ATOM 3247 N N . HIS A 1 441 ? -7.179 -5.459 -29.068 1.00 97.81 441 HIS A N 1
ATOM 3248 C CA . HIS A 1 441 ? -6.837 -5.525 -30.487 1.00 97.81 441 HIS A CA 1
ATOM 3249 C C . HIS A 1 441 ? -6.644 -6.986 -30.879 1.00 97.81 441 HIS A C 1
ATOM 3251 O O . HIS A 1 441 ? -5.721 -7.646 -30.405 1.00 97.81 441 HIS A O 1
ATOM 3257 N N . TRP A 1 442 ? -7.538 -7.487 -31.727 1.00 97.88 442 TRP A N 1
ATOM 3258 C CA . TRP A 1 442 ? -7.586 -8.876 -32.171 1.00 97.88 442 TRP A CA 1
ATOM 3259 C C . TRP A 1 442 ? -7.045 -9.015 -33.587 1.00 97.88 442 TRP A C 1
ATOM 3261 O O . TRP A 1 442 ? -7.409 -8.235 -34.468 1.00 97.88 442 TRP A O 1
ATOM 3271 N N . GLN A 1 443 ? -6.240 -10.053 -33.813 1.00 97.88 443 GLN A N 1
ATOM 3272 C CA . GLN A 1 443 ? -5.802 -10.448 -35.145 1.00 97.88 443 GLN A CA 1
ATOM 3273 C C . GLN A 1 443 ? -6.117 -11.917 -35.421 1.00 97.88 443 GLN A C 1
ATOM 3275 O O . GLN A 1 443 ? -5.873 -12.785 -34.583 1.00 97.88 443 GLN A O 1
ATOM 3280 N N . LEU A 1 444 ? -6.644 -12.187 -36.615 1.00 97.12 444 LEU A N 1
ATOM 3281 C CA . LEU A 1 444 ? -6.908 -13.521 -37.156 1.00 97.12 444 LEU A CA 1
ATOM 3282 C C . LEU A 1 444 ? -6.535 -13.518 -38.635 1.00 97.12 444 LEU A C 1
ATOM 3284 O O . LEU A 1 444 ? -7.036 -12.687 -39.390 1.00 97.12 444 LEU A O 1
ATOM 3288 N N . GLY A 1 445 ? -5.720 -14.468 -39.076 1.00 96.25 445 GLY A N 1
ATOM 3289 C CA . GLY A 1 445 ? -5.323 -14.584 -40.477 1.00 96.25 445 GLY A CA 1
ATOM 3290 C C . GLY A 1 445 ? -4.833 -15.979 -40.835 1.00 96.25 445 GLY A C 1
ATOM 3291 O O . GLY A 1 445 ? -4.812 -16.879 -40.000 1.00 96.25 445 GLY A O 1
ATOM 3292 N N . THR A 1 446 ? -4.441 -16.177 -42.090 1.00 95.19 446 THR A N 1
ATOM 3293 C CA . THR A 1 446 ? -3.876 -17.457 -42.566 1.00 95.19 446 THR A CA 1
ATOM 3294 C C . THR A 1 446 ? -2.346 -17.487 -42.545 1.00 95.19 446 THR A C 1
ATOM 3296 O O . THR A 1 446 ? -1.750 -18.509 -42.874 1.00 95.19 446 THR A O 1
ATOM 3299 N N . ALA A 1 447 ? -1.703 -16.378 -42.170 1.00 94.38 447 ALA A N 1
ATOM 3300 C CA . ALA A 1 447 ? -0.256 -16.259 -42.018 1.00 94.38 447 ALA A CA 1
ATOM 3301 C C . ALA A 1 447 ? 0.100 -15.955 -40.554 1.00 94.38 447 ALA A C 1
ATOM 3303 O O . ALA A 1 447 ? -0.480 -15.058 -39.946 1.00 94.38 447 ALA A O 1
ATOM 3304 N N . ALA A 1 448 ? 1.058 -16.700 -39.997 1.00 92.19 448 ALA A N 1
ATOM 3305 C CA . ALA A 1 448 ? 1.449 -16.614 -38.585 1.00 92.19 448 ALA A CA 1
ATOM 3306 C C . ALA A 1 448 ? 2.185 -15.314 -38.209 1.00 92.19 448 ALA A C 1
ATOM 3308 O O . ALA A 1 448 ? 2.323 -15.001 -37.033 1.00 92.19 448 ALA A O 1
ATOM 3309 N N . ASP A 1 449 ? 2.681 -14.571 -39.198 1.00 91.00 449 ASP A N 1
ATOM 3310 C CA . ASP A 1 449 ? 3.362 -13.288 -39.013 1.00 91.00 449 ASP A CA 1
ATOM 3311 C C . ASP A 1 449 ? 2.394 -12.093 -39.026 1.00 91.00 449 ASP A C 1
ATOM 3313 O O . ASP A 1 449 ? 2.798 -10.969 -38.724 1.00 91.00 449 ASP A O 1
ATOM 3317 N N . PHE A 1 450 ? 1.122 -12.336 -39.361 1.00 93.94 450 PHE A N 1
ATOM 3318 C CA . PHE A 1 450 ? 0.067 -11.332 -39.468 1.00 93.94 450 PHE A CA 1
ATOM 3319 C C . PHE A 1 450 ? 0.400 -10.179 -40.433 1.00 93.94 450 PHE A C 1
ATOM 3321 O O . PHE A 1 450 ? -0.116 -9.075 -40.279 1.00 93.94 450 PHE A O 1
ATOM 3328 N N . THR A 1 451 ? 1.245 -10.414 -41.445 1.00 89.94 451 THR A N 1
ATOM 3329 C CA . THR A 1 451 ? 1.634 -9.374 -42.421 1.00 89.94 451 THR A CA 1
ATOM 3330 C C . THR A 1 451 ? 0.711 -9.308 -43.641 1.00 89.94 451 THR A C 1
ATOM 3332 O O . THR A 1 451 ? 0.741 -8.341 -44.403 1.00 89.94 451 THR A O 1
ATOM 3335 N N . SER A 1 452 ? -0.116 -10.334 -43.855 1.00 86.38 452 SER A N 1
ATOM 3336 C CA . SER A 1 452 ? -1.045 -10.435 -44.983 1.00 86.38 452 SER A CA 1
ATOM 3337 C C . SER A 1 452 ? -2.220 -11.363 -44.661 1.00 86.38 452 SER A C 1
ATOM 3339 O O . SER A 1 452 ? -2.160 -12.158 -43.724 1.00 86.38 452 SER A O 1
ATOM 3341 N N . TRP A 1 453 ? -3.295 -11.269 -45.454 1.00 83.81 453 TRP A N 1
ATOM 3342 C CA . TRP A 1 453 ? -4.463 -12.164 -45.375 1.00 83.81 453 TRP A CA 1
ATOM 3343 C C . TRP A 1 453 ? -5.147 -12.196 -43.997 1.00 83.81 453 TRP A C 1
ATOM 3345 O O . TRP A 1 453 ? -5.540 -13.257 -43.503 1.00 83.81 453 TRP A O 1
ATOM 3355 N N . LEU A 1 454 ? -5.289 -11.019 -43.382 1.00 89.81 454 LEU A N 1
ATOM 3356 C CA . LEU A 1 454 ? -6.013 -10.844 -42.126 1.00 89.81 454 LEU A CA 1
ATOM 3357 C C . LEU A 1 454 ? -7.524 -10.838 -42.381 1.00 89.81 454 LEU A C 1
ATOM 3359 O O . LEU A 1 454 ? -8.032 -10.066 -43.192 1.00 89.81 454 LEU A O 1
ATOM 3363 N N . MET A 1 455 ? -8.228 -11.717 -41.677 1.00 91.69 455 MET A N 1
ATOM 3364 C CA . MET A 1 455 ? -9.690 -11.761 -41.602 1.00 91.69 455 MET A CA 1
ATOM 3365 C C . MET A 1 455 ? -10.209 -10.831 -40.504 1.00 91.69 455 MET A C 1
ATOM 3367 O O . MET A 1 455 ? -11.299 -10.281 -40.624 1.00 91.69 455 MET A O 1
ATOM 3371 N N . ILE A 1 456 ? -9.424 -10.678 -39.436 1.00 93.94 456 ILE A N 1
ATOM 3372 C CA . ILE A 1 456 ? -9.658 -9.737 -38.345 1.00 93.94 456 ILE A CA 1
ATOM 3373 C C . ILE A 1 456 ? -8.343 -9.006 -38.097 1.00 93.94 456 ILE A C 1
ATOM 3375 O O . ILE A 1 456 ? -7.300 -9.646 -37.961 1.00 93.94 456 ILE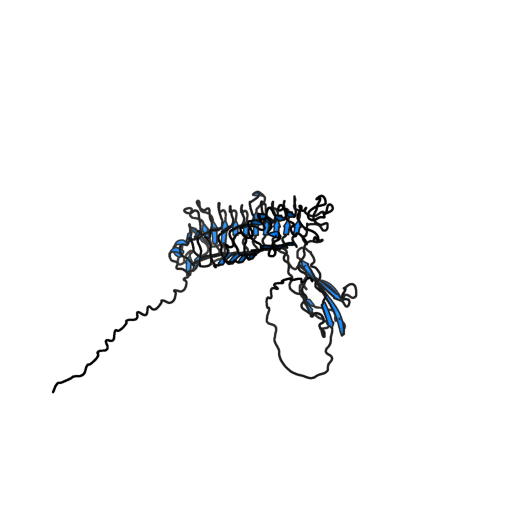 A O 1
ATOM 3379 N N . ASP A 1 457 ? -8.418 -7.683 -38.042 1.00 95.06 457 ASP A N 1
ATOM 3380 C CA . ASP A 1 457 ? -7.379 -6.784 -37.543 1.00 95.06 457 ASP A CA 1
ATOM 3381 C C . ASP A 1 457 ? -8.087 -5.562 -36.961 1.00 95.06 457 ASP A C 1
ATOM 3383 O O . ASP A 1 457 ? -8.240 -4.533 -37.619 1.00 95.06 457 ASP A O 1
ATOM 3387 N N . GLU A 1 458 ? -8.672 -5.732 -35.777 1.00 94.62 458 GLU A N 1
ATOM 3388 C CA . GLU A 1 458 ? -9.564 -4.718 -35.225 1.00 94.62 458 GLU A CA 1
ATOM 3389 C C . GLU A 1 458 ? -9.411 -4.539 -33.725 1.00 94.62 458 GLU A C 1
ATOM 3391 O O . GLU A 1 458 ? -9.207 -5.488 -32.962 1.00 94.62 458 GLU A O 1
ATOM 3396 N N . GLU A 1 459 ? -9.547 -3.285 -33.317 1.00 96.12 459 GLU A N 1
ATOM 3397 C CA . GLU A 1 459 ? -9.638 -2.885 -31.928 1.00 96.12 459 GLU A CA 1
ATOM 3398 C C . GLU A 1 459 ? -11.110 -2.805 -31.507 1.00 96.12 459 GLU A C 1
ATOM 3400 O O . GLU A 1 459 ? -11.929 -2.174 -32.175 1.00 96.12 459 GLU A O 1
ATOM 3405 N N . SER A 1 460 ? -11.450 -3.458 -30.395 1.00 95.44 460 SER A N 1
ATOM 3406 C CA . SER A 1 460 ? -12.808 -3.522 -29.860 1.00 95.44 460 SER A CA 1
ATOM 3407 C C . SER A 1 460 ? -12.852 -3.018 -28.422 1.00 95.44 460 SER A C 1
ATOM 3409 O O . SER A 1 460 ? -12.074 -3.449 -27.573 1.00 95.44 460 SER A O 1
ATOM 3411 N N . LEU A 1 461 ? -13.813 -2.133 -28.148 1.00 95.69 461 LEU A N 1
ATOM 3412 C CA . LEU A 1 461 ? -14.119 -1.607 -26.811 1.00 95.69 461 LEU A CA 1
ATOM 3413 C C . LEU A 1 461 ? -15.101 -2.500 -26.030 1.00 95.69 461 LEU A C 1
ATOM 3415 O O . LEU A 1 461 ? -15.446 -2.188 -24.895 1.00 95.69 461 LEU A O 1
ATOM 3419 N N . SER A 1 462 ? -15.613 -3.566 -26.653 1.00 94.00 462 SER A N 1
ATOM 3420 C CA . SER A 1 462 ? -16.656 -4.429 -26.071 1.00 94.00 462 SER A CA 1
ATOM 3421 C C . SER A 1 462 ? -16.285 -5.911 -26.080 1.00 94.00 462 SER A C 1
ATOM 3423 O O . SER A 1 462 ? -16.571 -6.611 -25.111 1.00 94.00 462 SER A O 1
ATOM 3425 N N . ASP A 1 463 ? -15.563 -6.372 -27.104 1.00 93.75 463 ASP A N 1
ATOM 3426 C CA . ASP A 1 463 ? -14.974 -7.716 -27.160 1.00 93.75 463 ASP A CA 1
ATOM 3427 C C . ASP A 1 463 ? -13.669 -7.742 -26.350 1.00 93.75 463 ASP A C 1
ATOM 3429 O O . ASP A 1 463 ? -12.575 -7.887 -26.899 1.00 93.75 463 ASP A O 1
ATOM 3433 N N . LEU A 1 464 ? -13.768 -7.518 -25.039 1.00 96.56 464 LEU A N 1
ATOM 3434 C CA . LEU A 1 464 ? -12.592 -7.353 -24.186 1.00 96.56 464 LEU A CA 1
ATOM 3435 C C . LEU A 1 464 ? -11.806 -8.666 -24.053 1.00 96.56 464 LEU A C 1
ATOM 3437 O O . LEU A 1 464 ? -10.615 -8.705 -24.343 1.00 96.56 464 LEU A O 1
ATOM 3441 N N . THR A 1 465 ? -12.455 -9.768 -23.691 1.00 97.19 465 THR A N 1
ATOM 3442 C CA . THR A 1 465 ? -11.783 -11.074 -23.504 1.00 97.19 465 THR A CA 1
ATOM 3443 C C . THR A 1 465 ? -12.329 -12.176 -24.404 1.00 97.19 465 THR A C 1
ATOM 3445 O O . THR A 1 465 ? -11.820 -13.295 -24.409 1.00 97.19 465 THR A O 1
ATOM 3448 N N . ALA A 1 466 ? -13.364 -11.876 -25.186 1.00 96.94 466 ALA A N 1
ATOM 3449 C CA . ALA A 1 466 ? -13.955 -12.819 -26.113 1.00 96.94 466 ALA A CA 1
ATOM 3450 C C . ALA A 1 466 ? -14.425 -12.101 -27.369 1.00 96.94 466 ALA A C 1
ATOM 3452 O O . ALA A 1 466 ? -15.123 -11.094 -27.282 1.00 96.94 466 ALA A O 1
ATOM 3453 N N . LYS A 1 467 ? -14.087 -12.665 -28.528 1.00 96.38 467 LYS A N 1
ATOM 3454 C CA . LYS A 1 467 ? -14.464 -12.147 -29.833 1.00 96.38 467 LYS A CA 1
ATOM 3455 C C . LYS A 1 467 ? -15.083 -13.228 -30.701 1.00 96.38 467 LYS A C 1
ATOM 3457 O O . LYS A 1 467 ? -14.446 -14.229 -31.025 1.00 96.38 467 LYS A O 1
ATOM 3462 N N . THR A 1 468 ? -16.328 -13.003 -31.108 1.00 94.44 468 THR A N 1
ATOM 3463 C CA . THR A 1 468 ? -17.017 -13.884 -32.058 1.00 94.44 468 THR A CA 1
ATOM 3464 C C . THR A 1 468 ? -16.588 -13.534 -33.478 1.00 94.44 468 THR A C 1
ATOM 3466 O O . THR A 1 468 ? -16.760 -12.399 -33.922 1.00 94.44 468 THR A O 1
ATOM 3469 N N . VAL A 1 469 ? -16.054 -14.505 -34.217 1.00 92.94 469 VAL A N 1
ATOM 3470 C CA . VAL A 1 469 ? -15.719 -14.323 -35.633 1.00 92.94 469 VAL A CA 1
ATOM 3471 C C . VAL A 1 469 ? -17.011 -14.353 -36.451 1.00 92.94 469 VAL A C 1
ATOM 3473 O O . VAL A 1 469 ? -17.603 -15.411 -36.667 1.00 92.94 469 VAL A O 1
ATOM 3476 N N . ALA A 1 470 ? -17.463 -13.178 -36.894 1.00 82.19 470 ALA A N 1
ATOM 3477 C CA . ALA A 1 470 ? -18.732 -13.027 -37.611 1.00 82.19 470 ALA A CA 1
ATOM 3478 C C . ALA A 1 470 ? -18.685 -13.542 -39.063 1.00 82.19 470 ALA A C 1
ATOM 3480 O O . ALA A 1 470 ? -19.709 -13.952 -39.610 1.00 82.19 470 ALA A O 1
ATOM 3481 N N . ALA A 1 471 ? -17.510 -13.519 -39.700 1.00 79.88 471 ALA A N 1
ATOM 3482 C CA . ALA A 1 471 ? -17.328 -14.026 -41.055 1.00 79.88 471 ALA A CA 1
ATOM 3483 C C . ALA A 1 471 ? -17.167 -15.553 -41.051 1.00 79.88 471 ALA A C 1
ATOM 3485 O O . ALA A 1 471 ? -16.409 -16.098 -40.252 1.00 79.88 471 ALA A O 1
ATOM 3486 N N . SER A 1 472 ? -17.836 -16.245 -41.979 1.00 84.81 472 SER A N 1
ATOM 3487 C CA . SER A 1 472 ? -17.635 -17.686 -42.145 1.00 84.81 472 SER A CA 1
ATOM 3488 C C . SER A 1 472 ? -16.228 -17.952 -42.670 1.00 84.81 472 SER A C 1
ATOM 3490 O O . SER A 1 472 ? -15.906 -17.616 -43.810 1.00 84.81 472 SER A O 1
ATOM 3492 N N . LEU A 1 473 ? -15.414 -18.601 -41.848 1.00 92.19 473 LEU A N 1
ATOM 3493 C CA . LEU A 1 473 ? -14.089 -19.066 -42.226 1.00 92.19 473 LEU A CA 1
ATOM 3494 C C . LEU A 1 473 ? -14.175 -20.224 -43.235 1.00 92.19 473 LEU A C 1
ATOM 3496 O O . LEU A 1 473 ? -15.188 -20.924 -43.334 1.00 92.19 473 LEU A O 1
ATOM 3500 N N . ALA A 1 474 ? -13.109 -20.414 -44.010 1.00 92.94 474 ALA A N 1
ATOM 3501 C CA . ALA A 1 474 ? -13.035 -21.445 -45.036 1.00 92.94 474 ALA A CA 1
ATOM 3502 C C . ALA A 1 474 ? -12.734 -22.811 -44.411 1.00 92.94 474 ALA A C 1
ATOM 3504 O O . ALA A 1 474 ? -11.711 -22.973 -43.760 1.00 92.94 474 ALA A O 1
ATOM 3505 N N . ASN A 1 475 ? -13.585 -23.808 -44.662 1.00 93.00 475 ASN A N 1
ATOM 3506 C CA . ASN A 1 475 ? -13.428 -25.170 -44.144 1.00 93.00 475 ASN A CA 1
ATOM 3507 C C . ASN A 1 475 ? -12.070 -25.805 -44.511 1.00 93.00 475 ASN A C 1
ATOM 3509 O O . ASN A 1 475 ? -11.598 -25.662 -45.637 1.00 93.00 475 ASN A O 1
ATOM 3513 N N . GLY A 1 476 ? -11.481 -26.557 -43.583 1.00 93.69 476 GLY A N 1
ATOM 3514 C CA . GLY A 1 476 ? -10.201 -27.251 -43.724 1.00 93.69 476 GLY A CA 1
ATOM 3515 C C . GLY A 1 476 ? -8.972 -26.341 -43.685 1.00 93.69 476 GLY A C 1
ATOM 3516 O O . GLY A 1 476 ? -7.889 -26.787 -44.061 1.00 93.69 476 GLY A O 1
ATOM 3517 N N . THR A 1 477 ? -9.117 -25.079 -43.270 1.00 94.56 477 THR A N 1
ATOM 3518 C CA . THR A 1 477 ? -8.042 -24.075 -43.338 1.00 94.56 477 THR A CA 1
ATOM 3519 C C . THR A 1 477 ? -7.414 -23.849 -41.966 1.00 94.56 477 THR A C 1
ATOM 3521 O O . THR A 1 477 ? -8.131 -23.759 -40.964 1.00 94.56 477 THR A O 1
ATOM 3524 N N . VAL A 1 478 ? -6.081 -23.737 -41.939 1.00 96.25 478 VAL A N 1
ATOM 3525 C CA . VAL A 1 478 ? -5.310 -23.315 -40.761 1.00 96.25 478 VAL A CA 1
ATOM 3526 C C . VAL A 1 478 ? -5.425 -21.801 -40.613 1.00 96.25 478 VAL A C 1
ATOM 3528 O O . VAL A 1 478 ? -5.115 -21.056 -41.544 1.00 96.25 478 VAL A O 1
ATOM 3531 N N . TYR A 1 479 ? -5.828 -21.359 -39.432 1.00 96.88 479 TYR A N 1
ATOM 3532 C CA . TYR A 1 479 ? -5.835 -19.959 -39.043 1.00 96.88 479 TYR A CA 1
ATOM 3533 C C . TYR A 1 479 ? -4.909 -19.739 -37.856 1.00 96.88 479 TYR A C 1
ATOM 3535 O O . TYR A 1 479 ? -4.811 -20.591 -36.976 1.00 96.88 479 TYR A O 1
ATOM 3543 N N . TYR A 1 480 ? -4.267 -18.578 -37.836 1.00 98.00 480 TYR A N 1
ATOM 3544 C CA . TYR A 1 480 ? -3.451 -18.071 -36.744 1.00 98.00 480 TYR A CA 1
ATOM 3545 C C . TYR A 1 480 ? -4.158 -16.885 -36.115 1.00 98.00 480 TYR A C 1
ATOM 3547 O O . TYR A 1 480 ? -4.755 -16.071 -36.825 1.00 98.00 480 TYR A O 1
ATOM 3555 N N . TRP A 1 481 ? -4.084 -16.777 -34.796 1.00 98.06 481 TRP A N 1
ATOM 3556 C CA . TRP A 1 481 ? -4.690 -15.680 -34.067 1.00 98.06 481 TRP A CA 1
ATOM 3557 C C . TRP A 1 481 ? -3.857 -15.265 -32.859 1.00 98.06 481 TRP A C 1
ATOM 3559 O O . TRP A 1 481 ? -3.086 -16.051 -32.302 1.00 98.06 481 TRP A O 1
ATOM 3569 N N . ARG A 1 482 ? -4.003 -13.993 -32.494 1.00 98.31 482 ARG A N 1
ATOM 3570 C CA . ARG A 1 482 ? -3.402 -13.373 -31.312 1.00 98.31 482 ARG A CA 1
ATOM 3571 C C . ARG A 1 482 ? -4.234 -12.173 -30.875 1.00 98.31 482 ARG A C 1
ATOM 3573 O O . ARG A 1 482 ? -5.029 -11.640 -31.655 1.00 98.31 482 ARG A O 1
ATOM 3580 N N . VAL A 1 483 ? -4.030 -11.729 -29.643 1.00 98.19 483 VAL A N 1
ATOM 3581 C CA . VAL A 1 483 ? -4.673 -10.528 -29.097 1.00 98.19 483 VAL A CA 1
ATOM 3582 C C . VAL A 1 483 ? -3.690 -9.762 -28.218 1.00 98.19 483 VAL A C 1
ATOM 3584 O O . VAL A 1 483 ? -2.770 -10.347 -27.649 1.00 98.19 483 VAL A O 1
ATOM 3587 N N . ARG A 1 484 ? -3.872 -8.447 -28.118 1.00 96.75 484 ARG A N 1
ATOM 3588 C CA . ARG A 1 484 ? -3.234 -7.585 -27.113 1.00 96.75 484 ARG A CA 1
ATOM 3589 C C . ARG A 1 484 ? -4.268 -6.675 -26.470 1.00 96.75 484 ARG A C 1
ATOM 3591 O O . ARG A 1 484 ? -5.303 -6.391 -27.079 1.00 96.75 484 ARG A O 1
ATOM 3598 N N . TYR A 1 485 ? -3.987 -6.205 -25.265 1.00 96.00 485 TYR A N 1
ATOM 3599 C CA . TYR A 1 485 ? -4.875 -5.313 -24.531 1.00 96.00 485 TYR A CA 1
ATOM 3600 C C . TYR A 1 485 ? -4.438 -3.864 -24.649 1.00 96.00 485 TYR A C 1
ATOM 3602 O O . TYR A 1 485 ? -3.250 -3.572 -24.725 1.00 96.00 485 TYR A O 1
ATOM 3610 N N . ARG A 1 486 ? -5.416 -2.958 -24.653 1.00 93.00 486 ARG A N 1
ATOM 3611 C CA . ARG A 1 486 ? -5.202 -1.544 -24.374 1.00 93.00 486 ARG A CA 1
ATOM 3612 C C . ARG A 1 486 ? -5.738 -1.239 -22.994 1.00 93.00 486 ARG A C 1
ATOM 3614 O O . ARG A 1 486 ? -6.867 -1.610 -22.653 1.00 93.00 486 ARG A O 1
ATOM 3621 N N . ASP A 1 487 ? -4.934 -0.536 -22.225 1.00 92.00 487 ASP A N 1
ATOM 3622 C CA . ASP A 1 487 ? -5.301 -0.120 -20.892 1.00 92.00 487 ASP A CA 1
ATOM 3623 C C . ASP A 1 487 ? -5.970 1.267 -20.850 1.00 92.00 487 ASP A C 1
ATOM 3625 O O . ASP A 1 487 ? -6.119 1.959 -21.864 1.00 92.00 487 ASP A O 1
ATOM 3629 N N . SER A 1 488 ? -6.427 1.679 -19.668 1.00 90.56 488 SER A N 1
ATOM 3630 C CA . SER A 1 488 ? -7.094 2.971 -19.456 1.00 90.56 488 SER A CA 1
ATOM 3631 C C . SER A 1 488 ? -6.211 4.198 -19.690 1.00 90.56 488 SER A C 1
ATOM 3633 O O . SER A 1 488 ? -6.755 5.294 -19.814 1.00 90.56 488 SER A O 1
ATOM 3635 N N . ASN A 1 489 ? -4.891 4.021 -19.780 1.00 83.06 489 ASN A N 1
ATOM 3636 C CA . ASN A 1 489 ? -3.911 5.061 -20.095 1.00 83.06 489 ASN A CA 1
ATOM 3637 C C . ASN A 1 489 ? -3.519 5.067 -21.584 1.00 83.06 489 ASN A C 1
ATOM 3639 O O . ASN A 1 489 ? -2.583 5.763 -21.968 1.00 83.06 489 ASN A O 1
ATOM 3643 N N . ASP A 1 490 ? -4.238 4.310 -22.418 1.00 86.88 490 ASP A N 1
ATOM 3644 C CA . ASP A 1 490 ? -3.988 4.137 -23.850 1.00 86.88 490 ASP A CA 1
ATOM 3645 C C . ASP A 1 490 ? -2.691 3.388 -24.206 1.00 86.88 490 ASP A C 1
ATOM 3647 O O . ASP A 1 490 ? -2.340 3.320 -25.389 1.00 86.88 490 ASP A O 1
ATOM 3651 N N . VAL A 1 491 ? -2.037 2.744 -23.232 1.00 86.12 491 VAL A N 1
ATOM 3652 C CA . VAL A 1 491 ? -0.850 1.908 -23.458 1.00 86.12 491 VAL A CA 1
ATOM 3653 C C . VAL A 1 491 ? -1.285 0.522 -23.933 1.00 86.12 491 VAL A C 1
ATOM 3655 O O . VAL A 1 491 ? -2.282 -0.037 -23.466 1.00 86.12 491 VAL A O 1
ATOM 3658 N N . LEU A 1 492 ? -0.561 -0.022 -24.911 1.00 89.12 492 LEU A N 1
ATOM 3659 C CA . LEU A 1 492 ? -0.800 -1.360 -25.445 1.00 89.12 492 LEU A CA 1
ATOM 3660 C C . LEU A 1 492 ? 0.096 -2.365 -24.725 1.00 89.12 492 LEU A C 1
ATOM 3662 O O . LEU A 1 492 ? 1.281 -2.113 -24.544 1.00 89.12 492 LEU A O 1
ATOM 3666 N N . SER A 1 493 ? -0.459 -3.516 -24.355 1.00 90.88 493 SER A N 1
ATOM 3667 C CA . SER A 1 493 ? 0.355 -4.660 -23.960 1.00 90.88 493 SER A CA 1
ATOM 3668 C C . SER A 1 493 ? 1.131 -5.193 -25.164 1.00 90.88 493 SER A C 1
ATOM 3670 O O . SER A 1 493 ? 0.741 -5.009 -26.327 1.00 90.88 493 SER A O 1
ATOM 3672 N N . GLU A 1 494 ? 2.151 -5.993 -24.871 1.00 89.75 494 GLU A N 1
ATOM 3673 C CA . GLU A 1 494 ? 2.696 -6.930 -25.846 1.00 89.75 494 GLU A CA 1
ATOM 3674 C C . GLU A 1 494 ? 1.590 -7.829 -26.421 1.00 89.75 494 GLU A C 1
ATOM 3676 O O . GLU A 1 494 ? 0.551 -8.085 -25.791 1.00 89.75 494 GLU A O 1
ATOM 3681 N N . TRP A 1 495 ? 1.817 -8.321 -27.639 1.00 95.25 495 TRP A N 1
ATOM 3682 C CA . TRP A 1 495 ? 0.960 -9.354 -28.213 1.00 95.25 495 TRP A CA 1
ATOM 3683 C C . TRP A 1 495 ? 1.035 -10.632 -27.379 1.00 95.25 495 TRP A C 1
ATOM 3685 O O . TRP A 1 495 ? 2.099 -11.010 -26.884 1.00 95.25 495 TRP A O 1
ATOM 3695 N N . SER A 1 496 ? -0.096 -11.332 -27.265 1.00 97.19 496 SER A N 1
ATOM 3696 C CA . SER A 1 496 ? -0.108 -12.714 -26.801 1.00 97.19 496 SER A CA 1
ATOM 3697 C C . SER A 1 496 ? 0.849 -13.569 -27.633 1.00 97.19 496 SER A C 1
ATOM 3699 O O . SER A 1 496 ? 1.219 -13.222 -28.763 1.00 97.19 496 SER A O 1
ATOM 3701 N N . ASP A 1 497 ? 1.165 -14.759 -27.125 1.00 96.69 497 ASP A N 1
ATOM 3702 C CA . ASP A 1 497 ? 1.718 -15.795 -27.995 1.00 96.69 497 ASP A CA 1
ATOM 3703 C C . ASP A 1 497 ? 0.765 -16.031 -29.182 1.00 96.69 497 ASP A C 1
ATOM 3705 O O . ASP A 1 497 ? -0.439 -15.765 -29.108 1.00 96.69 497 ASP A O 1
ATOM 3709 N N . THR A 1 498 ? 1.311 -16.481 -30.309 1.00 97.81 498 THR A N 1
ATOM 3710 C CA . THR A 1 498 ? 0.512 -16.777 -31.504 1.00 97.81 498 THR A CA 1
ATOM 3711 C C . THR A 1 498 ? 0.021 -18.214 -31.440 1.00 97.81 498 THR A C 1
ATOM 3713 O O . THR A 1 498 ? 0.841 -19.128 -31.402 1.00 97.81 498 THR A O 1
ATOM 3716 N N . TRP A 1 499 ? -1.298 -18.413 -31.455 1.00 98.00 499 TRP A N 1
ATOM 3717 C CA . TRP A 1 499 ? -1.917 -19.740 -31.522 1.00 98.00 499 TRP A CA 1
ATOM 3718 C C . TRP A 1 499 ? -2.539 -19.999 -32.885 1.00 98.00 499 TRP A C 1
ATOM 3720 O O . TRP A 1 499 ? -2.859 -19.078 -33.638 1.00 98.00 499 TRP A O 1
ATOM 3730 N N . SER A 1 500 ? -2.736 -21.276 -33.192 1.00 97.94 500 SER A N 1
ATOM 3731 C CA . SER A 1 500 ? -3.342 -21.730 -34.440 1.00 97.94 500 SER A CA 1
ATOM 3732 C C . SER A 1 500 ? -4.510 -22.690 -34.221 1.00 97.94 500 SER A C 1
ATOM 3734 O O . SER A 1 500 ? -4.613 -23.330 -33.179 1.00 97.94 500 SER A O 1
ATOM 3736 N N . PHE A 1 501 ? -5.395 -22.810 -35.210 1.00 97.31 501 PHE A N 1
ATOM 3737 C CA . PHE A 1 501 ? -6.428 -23.847 -35.256 1.00 97.31 501 PHE A CA 1
ATOM 3738 C C . PHE A 1 501 ? -6.838 -24.187 -36.692 1.00 97.31 501 PHE A C 1
ATOM 3740 O O . PHE A 1 501 ? -6.622 -23.406 -37.618 1.00 97.31 501 PHE A O 1
ATOM 3747 N N . ILE A 1 502 ? -7.466 -25.349 -36.878 1.00 96.94 502 ILE A N 1
ATOM 3748 C CA . ILE A 1 502 ? -8.000 -25.823 -38.157 1.00 96.94 502 ILE A CA 1
ATOM 3749 C C . ILE A 1 502 ? -9.522 -25.804 -38.103 1.00 96.94 502 ILE A C 1
ATOM 3751 O O . ILE A 1 502 ? -10.157 -26.454 -37.266 1.00 96.94 502 ILE A O 1
ATOM 3755 N N . THR A 1 503 ? -10.105 -25.058 -39.033 1.00 93.56 503 THR A N 1
ATOM 3756 C CA . THR A 1 503 ? -11.554 -24.979 -39.210 1.00 93.56 503 THR A CA 1
ATOM 3757 C C . THR A 1 503 ? -12.089 -26.244 -39.862 1.00 93.56 503 THR A C 1
ATOM 3759 O O . THR A 1 503 ? -11.581 -26.685 -40.884 1.00 93.56 503 THR A O 1
ATOM 3762 N N . GLY A 1 504 ? -13.137 -26.817 -39.281 1.00 82.94 504 GLY A N 1
ATOM 3763 C CA . GLY A 1 504 ? -13.835 -27.988 -39.794 1.00 82.94 504 GLY A CA 1
ATOM 3764 C C . GLY A 1 504 ? -13.030 -29.295 -39.847 1.00 82.94 504 GLY A C 1
ATOM 3765 O O . GLY A 1 504 ? -11.802 -29.344 -39.851 1.00 82.94 504 GLY A O 1
ATOM 3766 N N . GLY A 1 505 ? -13.782 -30.394 -39.766 1.00 56.38 505 GLY A N 1
ATOM 3767 C CA . GLY A 1 505 ? -13.246 -31.728 -39.509 1.00 56.38 505 GLY A CA 1
ATOM 3768 C C . GLY A 1 505 ? -14.152 -32.554 -38.601 1.00 56.38 505 GLY A C 1
ATOM 3769 O O . GLY A 1 505 ? -13.761 -32.922 -37.503 1.00 56.38 505 GLY A O 1
ATOM 3770 N N . SER A 1 506 ? -15.353 -32.890 -39.069 1.00 39.59 506 SER A N 1
ATOM 3771 C CA . SER A 1 506 ? -15.879 -34.233 -38.829 1.00 39.59 506 SER A CA 1
ATOM 3772 C C . SER A 1 506 ? -15.893 -34.940 -40.180 1.00 39.59 506 SER A C 1
ATOM 3774 O O . SER A 1 506 ? -16.791 -34.767 -41.004 1.00 39.59 506 SER A O 1
ATOM 3776 N N . SER A 1 507 ? -14.848 -35.717 -40.461 1.00 39.38 507 SER A N 1
ATOM 3777 C CA . SER A 1 507 ? -14.993 -36.791 -41.434 1.00 39.38 507 SER A CA 1
ATOM 3778 C C . SER A 1 507 ? -16.010 -37.767 -40.848 1.00 39.38 507 SER A C 1
ATOM 3780 O O . SER A 1 507 ? -15.747 -38.463 -39.870 1.00 39.38 507 SER A O 1
ATOM 3782 N N . GLY A 1 508 ? -17.215 -37.782 -41.414 1.00 36.47 508 GLY A N 1
ATOM 3783 C CA . GLY A 1 508 ? -18.196 -38.814 -41.119 1.00 36.47 508 GLY A CA 1
ATOM 3784 C C . GLY A 1 508 ? -17.620 -40.202 -41.414 1.00 36.47 508 GLY A C 1
ATOM 3785 O O . GLY A 1 508 ? -17.245 -40.496 -42.546 1.00 36.47 508 GLY A O 1
ATOM 3786 N N . GLY A 1 509 ? -17.584 -41.049 -40.387 1.00 34.16 509 GLY A N 1
ATOM 3787 C CA . GLY A 1 509 ? -17.303 -42.482 -40.455 1.00 34.16 509 GLY A CA 1
ATOM 3788 C C . GLY A 1 509 ? -17.445 -43.084 -39.057 1.00 34.16 509 GLY A C 1
ATOM 3789 O O . GLY A 1 509 ? -16.626 -42.811 -38.192 1.00 34.16 509 GLY A O 1
ATOM 3790 N N . GLY A 1 510 ? -18.546 -43.800 -38.813 1.00 36.41 510 GLY A N 1
ATOM 3791 C CA . GLY A 1 510 ? -19.058 -44.107 -37.474 1.00 36.41 510 GLY A CA 1
ATOM 3792 C C . GLY A 1 510 ? -18.375 -45.229 -36.682 1.00 36.41 510 GLY A C 1
ATOM 3793 O O . GLY A 1 510 ? -17.531 -45.966 -37.181 1.00 36.41 510 GLY A O 1
ATOM 3794 N N . GLY A 1 511 ? -18.838 -45.371 -35.437 1.00 33.81 511 GLY A N 1
ATOM 3795 C CA . GLY A 1 511 ? -18.509 -46.450 -34.501 1.00 33.81 511 GLY A CA 1
ATOM 3796 C C . GLY A 1 511 ? -18.562 -45.934 -33.065 1.00 33.81 511 GLY A C 1
ATOM 3797 O O . GLY A 1 511 ? -17.681 -45.192 -32.655 1.00 33.81 511 GLY A O 1
ATOM 3798 N N . GLY A 1 512 ? -19.641 -46.248 -32.344 1.00 35.44 512 GLY A N 1
ATOM 3799 C CA . GLY A 1 512 ? -19.967 -45.653 -31.048 1.00 35.44 512 GLY A CA 1
ATOM 3800 C C . GLY A 1 512 ? -19.081 -46.069 -29.871 1.00 35.44 512 GLY A C 1
ATOM 3801 O O . GLY A 1 512 ? -18.379 -47.070 -29.931 1.00 35.44 512 GLY A O 1
ATOM 3802 N N . CYS A 1 513 ? -19.185 -45.284 -28.798 1.00 31.62 513 CYS A N 1
ATOM 3803 C CA . CYS A 1 513 ? -19.350 -45.706 -27.405 1.00 31.62 513 CYS A CA 1
ATOM 3804 C C . CYS A 1 513 ? -19.667 -44.454 -26.566 1.00 31.62 513 CYS A C 1
ATOM 3806 O O . CYS A 1 513 ? -19.151 -43.371 -26.828 1.00 31.62 513 CYS A O 1
ATOM 3808 N N . GLU A 1 514 ? -20.593 -44.616 -25.625 1.00 40.81 514 GLU A N 1
ATOM 3809 C CA . GLU A 1 514 ? -21.200 -43.583 -24.781 1.00 40.81 514 GLU A CA 1
ATOM 3810 C C . GLU A 1 514 ? -20.275 -42.999 -23.691 1.00 40.81 514 GLU A C 1
ATOM 3812 O O . GLU A 1 514 ? -19.220 -43.555 -23.391 1.00 40.81 514 GLU A O 1
ATOM 3817 N N . ALA A 1 515 ? -20.825 -41.963 -23.032 1.00 33.66 515 ALA A N 1
ATOM 3818 C CA . ALA A 1 515 ? -20.511 -41.357 -21.727 1.00 33.66 515 ALA A CA 1
ATOM 3819 C C . ALA A 1 515 ? -19.671 -40.069 -21.795 1.00 33.66 515 ALA A C 1
ATOM 3821 O O . ALA A 1 515 ? -18.604 -40.044 -22.384 1.00 33.66 515 ALA A O 1
ATOM 3822 N N . GLY A 1 516 ? -20.050 -38.945 -21.190 1.00 28.78 516 GLY A N 1
ATOM 3823 C CA . GLY A 1 516 ? -21.238 -38.567 -20.432 1.00 28.78 516 GLY A CA 1
ATOM 3824 C C . GLY A 1 516 ? -21.202 -37.044 -20.246 1.00 28.78 516 GLY A C 1
ATOM 3825 O O . GLY A 1 516 ? -20.133 -36.435 -20.265 1.00 28.78 516 GLY A O 1
ATOM 3826 N N . GLY A 1 517 ? -22.374 -36.422 -20.153 1.00 30.38 517 GLY A N 1
ATOM 3827 C CA . GLY A 1 517 ? -22.500 -34.974 -20.032 1.00 30.38 517 GLY A CA 1
ATOM 3828 C C . GLY A 1 517 ? -21.995 -34.438 -18.694 1.00 30.38 517 GLY A C 1
ATOM 3829 O O . GLY A 1 517 ? -22.253 -35.029 -17.651 1.00 30.38 517 GLY A O 1
ATOM 3830 N N . PHE A 1 518 ? -21.370 -33.264 -18.740 1.00 31.28 518 PHE A N 1
ATOM 3831 C CA . PHE A 1 518 ? -21.323 -32.323 -17.625 1.00 31.28 518 PHE A CA 1
ATOM 3832 C C . PHE A 1 518 ? -21.605 -30.918 -18.167 1.00 31.28 518 PHE A C 1
ATOM 3834 O O . PHE A 1 518 ? -20.980 -30.471 -19.127 1.00 31.28 518 PHE A O 1
ATOM 3841 N N . GLY A 1 519 ? -22.626 -30.274 -17.595 1.00 30.30 519 GLY A N 1
ATOM 3842 C CA . GLY A 1 519 ? -23.023 -28.897 -17.889 1.00 30.30 519 GLY A CA 1
ATOM 3843 C C . GLY A 1 519 ? -22.079 -27.860 -17.263 1.00 30.30 519 GLY A C 1
ATOM 3844 O O . GLY A 1 519 ? -21.180 -28.220 -16.502 1.00 30.30 519 GLY A O 1
ATOM 3845 N N . PRO A 1 520 ? -22.270 -26.567 -17.575 1.00 35.97 520 PRO A N 1
ATOM 3846 C CA . PRO A 1 520 ? -21.330 -25.517 -17.223 1.00 35.97 520 PRO A CA 1
ATOM 3847 C C . PRO A 1 520 ? -21.573 -25.053 -15.784 1.00 35.97 520 PRO A C 1
ATOM 3849 O O . PRO A 1 520 ? -22.524 -24.326 -15.515 1.00 35.97 520 PRO A O 1
ATOM 3852 N N . ALA A 1 521 ? -20.714 -25.472 -14.858 1.00 31.69 521 ALA A N 1
ATOM 3853 C CA . ALA A 1 521 ? -20.572 -24.843 -13.547 1.00 31.69 521 ALA A CA 1
ATOM 3854 C C . ALA A 1 521 ? -19.258 -25.284 -12.889 1.00 31.69 521 ALA A C 1
ATOM 3856 O O . ALA A 1 521 ? -19.240 -26.265 -12.157 1.00 31.69 521 ALA A O 1
ATOM 3857 N N . MET A 1 522 ? -18.166 -24.556 -13.133 1.00 28.72 522 MET A N 1
ATOM 3858 C CA . MET A 1 522 ? -17.180 -24.264 -12.086 1.00 28.72 522 MET A CA 1
ATOM 3859 C C . MET A 1 522 ? -16.235 -23.164 -12.570 1.00 28.72 522 MET A C 1
ATOM 3861 O O . MET A 1 522 ? -15.312 -23.393 -13.347 1.00 28.72 522 MET A O 1
ATOM 3865 N N . LEU A 1 523 ? -16.507 -21.947 -12.111 1.00 29.55 523 LEU A N 1
ATOM 3866 C CA . LEU A 1 523 ? -15.552 -20.853 -12.099 1.00 29.55 523 LEU A CA 1
ATOM 3867 C C . LEU A 1 523 ? -14.542 -21.187 -10.988 1.00 29.55 523 LEU A C 1
ATOM 3869 O O . LEU A 1 523 ? -14.809 -20.930 -9.817 1.00 29.55 523 LEU A O 1
ATOM 3873 N N . LEU A 1 524 ? -13.435 -21.849 -11.331 1.00 27.06 524 LEU A N 1
ATOM 3874 C CA . LEU A 1 524 ? -12.291 -21.963 -10.428 1.00 27.06 524 LEU A CA 1
ATOM 3875 C C . LEU A 1 524 ? -11.407 -20.732 -10.638 1.00 27.06 524 LEU A C 1
ATOM 3877 O O . LEU A 1 524 ? -10.795 -20.576 -11.694 1.00 27.06 524 LEU A O 1
ATOM 3881 N N . LEU A 1 525 ? -11.339 -19.873 -9.617 1.00 29.41 525 LEU A N 1
ATOM 3882 C CA . LEU A 1 525 ? -10.214 -18.965 -9.434 1.00 29.41 525 LEU A CA 1
ATOM 3883 C C . LEU A 1 525 ? -8.942 -19.814 -9.318 1.00 29.41 525 LEU A C 1
ATOM 3885 O O . LEU A 1 525 ? -8.724 -20.488 -8.314 1.00 29.41 525 LEU A O 1
ATOM 3889 N N . LEU A 1 526 ? -8.109 -19.773 -10.351 1.00 25.69 526 LEU A N 1
ATOM 3890 C CA . LEU A 1 526 ? -6.708 -20.158 -10.278 1.00 25.69 526 LEU A CA 1
ATOM 3891 C C . LEU A 1 526 ? -5.893 -18.884 -10.478 1.00 25.69 526 LEU A C 1
ATOM 3893 O O . LEU A 1 526 ? -5.774 -18.374 -11.589 1.00 25.69 526 LEU A O 1
ATOM 3897 N N . VAL A 1 527 ? -5.369 -18.361 -9.373 1.00 26.67 527 VAL A N 1
ATOM 3898 C CA . VAL A 1 527 ? -4.265 -17.401 -9.373 1.00 26.67 527 VAL A CA 1
ATOM 3899 C C . VAL A 1 527 ? -3.022 -18.165 -9.845 1.00 26.67 527 VAL A C 1
ATOM 3901 O O . VAL A 1 527 ? -2.677 -19.165 -9.208 1.00 26.67 527 VAL A O 1
ATOM 3904 N N . PRO A 1 528 ? -2.331 -17.774 -10.930 1.00 30.05 528 PRO A N 1
ATOM 3905 C CA . PRO A 1 528 ? -1.071 -18.403 -11.276 1.00 30.05 528 PRO A CA 1
ATOM 3906 C C . PRO A 1 528 ? 0.052 -17.751 -10.466 1.00 30.05 528 PRO A C 1
ATOM 3908 O O . PRO A 1 528 ? 0.513 -16.651 -10.765 1.00 30.05 528 PRO A O 1
ATOM 3911 N N . LEU A 1 529 ? 0.511 -18.477 -9.449 1.00 28.00 529 LEU A N 1
ATOM 3912 C CA . LEU A 1 529 ? 1.840 -18.338 -8.868 1.00 28.00 529 LEU A CA 1
ATOM 3913 C C . LEU A 1 529 ? 2.857 -18.751 -9.949 1.00 28.00 529 LEU A C 1
ATOM 3915 O O . LEU A 1 529 ? 3.079 -19.941 -10.172 1.00 28.00 529 LEU A O 1
ATOM 3919 N N . CYS A 1 530 ? 3.420 -17.791 -10.683 1.00 27.69 530 CYS A N 1
ATOM 3920 C CA . CYS A 1 530 ? 4.380 -18.077 -11.749 1.00 27.69 530 CYS A CA 1
ATOM 3921 C C . CYS A 1 530 ? 5.817 -17.907 -11.233 1.00 27.69 530 CYS A C 1
ATOM 3923 O O . CYS A 1 530 ? 6.405 -16.832 -11.314 1.00 27.69 530 CYS A O 1
ATOM 3925 N N . LEU A 1 531 ? 6.382 -19.000 -10.706 1.00 26.52 531 LEU A N 1
ATOM 3926 C CA . LEU A 1 531 ? 7.829 -19.192 -10.591 1.00 26.52 531 LEU A CA 1
ATOM 3927 C C . LEU A 1 531 ? 8.430 -19.251 -12.007 1.00 26.52 531 LEU A C 1
ATOM 3929 O O . LEU A 1 531 ? 8.240 -20.239 -12.718 1.00 26.52 531 LEU A O 1
ATOM 3933 N N . MET A 1 532 ? 9.213 -18.250 -12.408 1.00 27.56 532 MET A N 1
ATOM 3934 C CA . MET A 1 532 ? 10.130 -18.392 -13.543 1.00 27.56 532 MET A CA 1
ATOM 3935 C C . MET A 1 532 ? 11.502 -18.868 -13.056 1.00 27.56 532 MET A C 1
ATOM 3937 O O . MET A 1 532 ? 12.423 -18.083 -12.862 1.00 27.56 532 MET A O 1
ATOM 3941 N N . MET A 1 533 ? 11.672 -20.186 -12.932 1.00 26.20 533 MET A N 1
ATOM 3942 C CA . MET A 1 533 ? 12.999 -20.801 -13.016 1.00 26.20 533 MET A CA 1
ATOM 3943 C C . MET A 1 533 ? 13.409 -20.884 -14.489 1.00 26.20 533 MET A C 1
ATOM 3945 O O . MET A 1 533 ? 12.897 -21.712 -15.245 1.00 26.20 533 MET A O 1
ATOM 3949 N N . LYS A 1 534 ? 14.368 -20.055 -14.909 1.00 30.17 534 LYS A N 1
ATOM 3950 C CA . LYS A 1 534 ? 15.058 -20.224 -16.193 1.00 30.17 534 LYS A CA 1
ATOM 3951 C C . LYS A 1 534 ? 16.364 -20.980 -15.952 1.00 30.17 534 LYS A C 1
ATOM 3953 O O . LYS A 1 534 ? 17.383 -20.398 -15.603 1.00 30.17 534 LYS A O 1
ATOM 3958 N N . ASN A 1 535 ? 16.325 -22.291 -16.177 1.00 27.06 535 ASN A N 1
ATOM 3959 C CA . ASN A 1 535 ? 17.524 -23.104 -16.364 1.00 27.06 535 ASN A CA 1
ATOM 3960 C C . ASN A 1 535 ? 18.373 -22.513 -17.503 1.00 27.06 535 ASN A C 1
ATOM 3962 O O . ASN A 1 535 ? 17.905 -22.428 -18.642 1.00 27.06 535 ASN A O 1
ATOM 3966 N N . ARG A 1 536 ? 19.636 -22.180 -17.230 1.00 33.72 536 ARG A N 1
ATOM 3967 C CA . ARG A 1 536 ? 20.680 -22.127 -18.259 1.00 33.72 536 ARG A CA 1
ATOM 3968 C C . ARG A 1 536 ? 21.753 -23.155 -17.920 1.00 33.72 536 ARG A C 1
ATOM 3970 O O . ARG A 1 536 ? 22.192 -23.246 -16.778 1.00 33.72 536 ARG A O 1
ATOM 3977 N N . LYS A 1 537 ? 22.092 -23.953 -18.931 1.00 32.56 537 LYS A N 1
ATOM 3978 C CA . LYS A 1 537 ? 23.353 -24.692 -18.989 1.00 32.56 537 LYS A CA 1
ATOM 3979 C C . LYS A 1 537 ? 24.523 -23.728 -19.078 1.00 32.56 537 LYS A C 1
ATOM 3981 O O . LYS A 1 537 ? 24.311 -22.644 -19.673 1.00 32.56 537 LYS A O 1
#

Foldseek 3Di:
DDDDDDDDDDDDDDPPPPPPPPPDDPPAAEEAEEPDPGNHPAQQVSLVVGAACHEYEYEFDEHAEQAENPYANYEYEDDVAAARYEQEHVQPDLESYEYEEQHAYHYYRHEFHYDVNHQEHYEYPAEAHPEEHHYESYEAEQHAHEPEEYDHQEHACYEYHDEQYEAYQHCEHYEYEHYAQYEYHQYQYEYEQHLEYYEYECNHQARAYAEENEQYEFEHDPVSPARAESYHYEAQFAHHEAALYEFYDQYQEDYEYEQHPPGYDPPGEYEQFQYEAENYQEDYEYHAPAHDHAYHYEHAQYEAEHYQEQYEYAEHDPPNCVDPRHDAEAALYEQAHHNHANYEYNYPAAGENEHYHQRALLFAAFPDDPPFAVRDGRPPRPGGHYDGRYPYPPYDSDRRDWAAWAWDPPAFAAEAAAQWHKGFTDDTGGRHRPKAFQWKFKWKALDQVSPDGTLGGDIGRPCRGIDTRPDRHDAQGKMKMWMWTQIPVRDIHDIYPIGIYHHRDDPDDDDDDDDDDDDDDDPDDDDDPDDDDDDDD